Protein AF-A0A366XGC3-F1 (afdb_monomer)

Mean predicted aligned error: 24.09 Å

Foldseek 3Di:
DQDDVVLLVVLVVLLVQLVVLLVVLVPPPPPDDPLSVVLSVLSVVLSVLSVVDDSRDDLLSLLVSLVVSLVSLVVNLVSLVVPPDPSSVSNNVSSVVSNVSSVVSNVVSVCVNVVVVVVVVVVVCVVVVVVCVVVVVVVVVVVVVVVVVVVVVVVVVVVVVVVVVVVVVVVVVVVVVVVVVVVVVVVVVVVVVVVVVVVVVVVVVVVVVVVVVVVVVVVVVVVVVVVVVVVVVVVVVVVVVVVVVVVVVVVVVVVVVVVVVVVVVVVVVVVVVVVVVVVVVVCVVVVVVVVVVVVVVVVVVCVVVVVVVVVVVVVVVVVVVVVVVVVVVVVVVVVVVVCVVVVVVVVVVVVVVVVVVVVVVVVVVVPVLVPPLLVLLVVLLVLLVVLVVLLVVLLVVLVVLLVVLVVLVVLVVCLVVVPDDPPDPDPPPDPRVVVVVVVPDDPVVVVVVSVVVSVVSNVSSLVSNQVSLVSNQSSVVSNVVSVCSVPVSVVLVPDDPVVSVVVVVVVCVVVPPPPPPPRPCVPRDPCVVVVVVVVQVVVCVVPDVARPCNVVPDDDD

pLDDT: mean 72.8, std 12.36, range [44.09, 94.56]

Secondary structure (DSSP, 8-state):
-PPPHHHHHHHHHHHHHHHHHHHHHHHSS----GGGTHHHHHHHHHHHHHHT--TT--HHHHHHHHHHHHHHHHHHHHHHTT---HHHHHHHHHHHHHHHHHHHHHHHHHHHHHHHHHHHHHHSSHHHHTTHHHHHHHHHHHHHHHHHHHHHHHHHHHHHHHHHHHHHHHHHHHHHHHHHHHHHHHHHHHHHHHHHHHHHHHHHHHHHHHHHHHHHHHHHHHHHHHHHHHHHHHHHHHHHHHHHHHHHHHHHHHHHHHHHHHHHHHHHHHHHHHHHHHHHHHHHHHHHHHHHHHHHHHHHHHHHHHHHHHHHHHHHHHHHHHHHHHHHHHHHHHHHHHHHHHHHHHHHHHHHHHHHHHHHHHHHHHHHHHHHHHHHHHHHHHHHHHHHHHHHHHHHHHHHHHHHHHHHHHHHHHHHHT---TTS---TTS--HHHHHTTT--HHHHHHHHHHHHHHHHHHHHHHHHHHHHHHHHHHHHHHHHHHHHHHHHHHHTS-HHHHHHHHHHHHHHHHS--------TTS--HHHHHHHHHHHHHHHTT----HHHHTT----

Sequence (557 aa):
MEWNVNTYKQISQQVLKFEKCIDHLASLHEIDDLHRLTMPKKAENVYEAFKGIQAQSNIILVYCVAVSMLDLIQDLLTDCADGVFESHADIYNSATELTATLTSLIETLAPKVLAPAFSLHAKYIEEIDEKKSELHDAEHKLNEGIQRLQLVEDELKQTHKSTLLIEENINHAGNRLLSKNQQTLDSRISAAQDEIQSILRSAQDDFNVYTSRSERKIEELMAKAENQNQIHTSDINDLFNAHEKESTNRIEVRIQRAEGIAANLSKQASDAKELYDDIASEQKESFHAFIQDSQSSINDSIRKTSTEASQKVQKAQIDAQESFNTFLNENITSINERIEEKVSEYDDLKKTMESTFQEKIDSLEDQLSIVTSGVMADQHIKQANTERRAYWALQLTGFAFMLAAIYAGSLFFSELTNVHIPFLPKPDLVIHIDGALYSGLNLTTLLFMRLSMIILLTAPAIYLLKEAAGHRHKENLYRQRGIQLATISPYLEELEKEERAAIKKELVKSFFNFHDGKADTQNVPDFLRDMKEAVGIAKSLNGQTKTVSQRFGRKPK

Solvent-accessible surface area (backbone atoms only — not comparable to full-atom values): 30301 Å² total; per-residue (Å²): 117,82,55,59,62,68,57,50,52,52,50,51,50,42,52,52,54,39,48,52,46,47,54,52,57,73,67,50,92,78,85,85,55,81,80,65,64,53,54,60,52,53,52,47,50,45,49,56,55,50,68,74,58,52,81,82,42,53,49,58,58,50,43,54,45,43,53,55,39,46,55,53,46,52,57,49,45,59,70,37,64,74,68,86,49,78,75,35,52,59,44,40,52,38,47,50,54,42,43,55,54,41,52,55,46,43,66,67,40,46,67,67,45,50,52,56,56,56,49,58,58,51,59,66,45,54,77,48,50,71,60,39,63,67,44,52,66,50,45,56,57,46,53,58,49,48,59,52,46,53,58,49,49,57,50,44,56,58,44,53,64,52,46,59,67,47,50,64,59,45,57,70,56,48,64,68,55,51,63,66,55,51,68,62,50,55,68,55,50,56,63,55,50,56,56,53,52,53,53,53,50,52,56,50,52,52,48,51,52,52,50,55,54,48,49,52,51,48,52,51,49,49,53,49,51,50,51,50,49,52,49,52,51,48,52,51,50,53,51,47,52,50,49,49,53,50,49,51,49,55,48,49,53,48,48,54,48,50,50,51,48,49,52,49,50,51,47,52,51,48,54,49,47,51,52,48,52,49,51,50,48,53,51,50,50,53,48,51,50,49,50,51,50,48,50,49,52,49,50,51,48,50,52,50,51,50,49,53,48,50,49,50,50,50,47,50,48,48,53,49,48,51,51,47,51,50,52,46,51,54,46,50,51,54,44,49,57,48,42,60,56,42,52,65,51,41,66,62,43,52,72,56,47,66,68,56,54,66,66,51,58,72,58,52,69,69,58,58,66,62,55,60,43,52,54,53,15,50,50,28,40,51,49,15,53,51,28,46,50,52,17,50,53,29,38,54,51,15,50,52,29,43,51,50,26,51,49,54,50,49,54,53,47,28,66,75,69,69,50,85,56,94,88,56,79,81,70,90,83,58,86,53,67,75,63,40,70,74,67,74,63,57,69,67,58,56,52,48,56,54,52,49,49,38,50,61,35,39,54,58,15,47,50,29,39,47,52,15,47,42,26,48,44,50,16,53,50,28,39,50,49,14,50,49,45,59,52,44,58,67,62,44,69,80,45,57,76,68,61,37,52,54,51,50,55,50,47,51,55,59,73,70,48,84,75,80,69,77,57,85,53,85,89,45,84,48,63,71,58,53,47,52,50,51,51,47,50,54,47,42,70,73,72,43,92,63,57,73,63,70,76,66,73,61,75,88,129

Structure (mmCIF, N/CA/C/O backbone):
data_AF-A0A366XGC3-F1
#
_entry.id   AF-A0A366XGC3-F1
#
loop_
_atom_site.group_PDB
_atom_site.id
_atom_site.type_symbol
_atom_site.label_atom_id
_atom_site.label_alt_id
_atom_site.label_comp_id
_atom_site.label_asym_id
_atom_site.label_entity_id
_atom_site.label_seq_id
_atom_site.pdbx_PDB_ins_code
_atom_site.Cartn_x
_atom_site.Cartn_y
_atom_site.Cartn_z
_atom_site.occupancy
_atom_site.B_iso_or_equiv
_atom_site.auth_seq_id
_atom_site.auth_comp_id
_atom_site.auth_asym_id
_atom_site.auth_atom_id
_atom_site.pdbx_PDB_model_num
ATOM 1 N N . MET A 1 1 ? 10.045 25.340 -90.048 1.00 60.41 1 MET A N 1
ATOM 2 C CA . MET A 1 1 ? 9.245 24.316 -90.751 1.00 60.41 1 MET A CA 1
ATOM 3 C C . MET A 1 1 ? 8.527 23.536 -89.669 1.00 60.41 1 MET A C 1
ATOM 5 O O . MET A 1 1 ? 9.202 22.921 -88.854 1.00 60.41 1 MET A O 1
ATOM 9 N N . GLU A 1 2 ? 7.209 23.676 -89.571 1.00 57.19 2 GLU A N 1
ATOM 10 C CA . GLU A 1 2 ? 6.425 22.972 -88.551 1.00 57.19 2 GLU A CA 1
ATOM 11 C C . GLU A 1 2 ? 6.232 21.519 -88.994 1.00 57.19 2 GLU A C 1
ATOM 13 O O . GLU A 1 2 ? 5.943 21.244 -90.163 1.00 57.19 2 GLU A O 1
ATOM 18 N N . TRP A 1 3 ? 6.480 20.576 -88.090 1.00 74.06 3 TRP A N 1
ATOM 19 C CA . TRP A 1 3 ? 6.237 19.162 -88.352 1.00 74.06 3 TRP A CA 1
ATOM 20 C C . TRP A 1 3 ? 4.739 18.845 -88.236 1.00 74.06 3 TRP A C 1
ATOM 22 O O . TRP A 1 3 ? 3.983 19.548 -87.568 1.00 74.06 3 TRP A O 1
ATOM 32 N N . ASN A 1 4 ? 4.279 17.827 -88.963 1.00 78.31 4 ASN A N 1
ATOM 33 C CA . ASN A 1 4 ? 2.854 17.567 -89.155 1.00 78.31 4 ASN A CA 1
ATOM 34 C C . ASN A 1 4 ? 2.166 17.189 -87.827 1.00 78.31 4 ASN A C 1
ATOM 36 O O . ASN A 1 4 ? 2.495 16.171 -87.219 1.00 78.31 4 ASN A O 1
ATOM 40 N N . VAL A 1 5 ? 1.162 17.974 -87.419 1.00 79.12 5 VAL A N 1
ATOM 41 C CA . VAL A 1 5 ? 0.380 17.767 -86.184 1.00 79.12 5 VAL A CA 1
ATOM 42 C C . VAL A 1 5 ? -0.267 16.377 -86.134 1.00 79.12 5 VAL A C 1
ATOM 44 O O . VAL A 1 5 ? -0.378 15.791 -85.058 1.00 79.12 5 VAL A O 1
ATOM 47 N N . ASN A 1 6 ? -0.642 15.802 -87.281 1.00 81.19 6 ASN A N 1
ATOM 48 C CA . ASN A 1 6 ? -1.182 14.441 -87.332 1.00 81.19 6 ASN A CA 1
ATOM 49 C C . ASN A 1 6 ? -0.124 13.394 -86.968 1.00 81.19 6 ASN A C 1
ATOM 51 O O . ASN A 1 6 ? -0.439 12.426 -86.283 1.00 81.19 6 ASN A O 1
ATOM 55 N N . THR A 1 7 ? 1.131 13.613 -87.361 1.00 80.44 7 THR A N 1
ATOM 56 C CA . THR A 1 7 ? 2.250 12.739 -86.997 1.00 80.44 7 THR A CA 1
ATOM 57 C C . THR A 1 7 ? 2.575 12.861 -85.509 1.00 80.44 7 THR A C 1
ATOM 59 O O . THR A 1 7 ? 2.758 11.843 -84.849 1.00 80.44 7 THR A O 1
ATOM 62 N N . TYR A 1 8 ? 2.536 14.074 -84.943 1.00 83.75 8 TYR A N 1
ATOM 63 C CA . TYR A 1 8 ? 2.651 14.260 -83.491 1.00 83.75 8 TYR A CA 1
ATOM 64 C C . TYR A 1 8 ? 1.542 13.528 -82.735 1.00 83.75 8 TYR A C 1
ATOM 66 O O . TYR A 1 8 ? 1.810 12.820 -81.770 1.00 83.75 8 TYR A O 1
ATOM 74 N N . LYS A 1 9 ? 0.294 13.648 -83.201 1.00 85.19 9 LYS A N 1
ATOM 75 C CA . LYS A 1 9 ? -0.852 12.970 -82.591 1.00 85.19 9 LYS A CA 1
ATOM 76 C C . LYS A 1 9 ? -0.716 11.448 -82.663 1.00 85.19 9 LYS A C 1
ATOM 78 O O . LYS A 1 9 ? -1.008 10.779 -81.680 1.00 85.19 9 LYS A O 1
ATOM 83 N N . GLN A 1 10 ? -0.244 10.913 -83.789 1.00 85.38 10 GLN A N 1
ATOM 84 C CA . GLN A 1 10 ? -0.004 9.480 -83.959 1.00 85.38 10 GLN A CA 1
ATOM 85 C C . GLN A 1 10 ? 1.089 8.972 -83.010 1.00 85.38 10 GLN A C 1
ATOM 87 O O . GLN A 1 10 ? 0.891 7.961 -82.344 1.00 85.38 10 GLN A O 1
ATOM 92 N N . ILE A 1 11 ? 2.209 9.690 -82.888 1.00 84.31 11 ILE A N 1
ATOM 93 C CA . ILE A 1 11 ? 3.294 9.298 -81.978 1.00 84.31 11 ILE A CA 1
ATOM 94 C C . ILE A 1 11 ? 2.854 9.450 -80.525 1.00 84.31 11 ILE A C 1
ATOM 96 O O . ILE A 1 11 ? 3.066 8.541 -79.738 1.00 84.31 11 ILE A O 1
ATOM 100 N N . SER A 1 12 ? 2.160 10.533 -80.174 1.00 85.44 12 SER A N 1
ATOM 101 C CA . SER A 1 12 ? 1.606 10.723 -78.831 1.00 85.44 12 SER A CA 1
ATOM 102 C C . SER A 1 12 ? 0.630 9.608 -78.451 1.00 85.44 12 SER A C 1
ATOM 104 O O . SER A 1 12 ? 0.665 9.131 -77.322 1.00 85.44 12 SER A O 1
ATOM 106 N N . GLN A 1 13 ? -0.198 9.136 -79.389 1.00 87.94 13 GLN A N 1
ATOM 107 C CA . GLN A 1 13 ? -1.076 7.987 -79.161 1.00 87.94 13 GLN A CA 1
ATOM 108 C C . GLN A 1 13 ? -0.294 6.688 -78.946 1.00 87.94 13 GLN A C 1
ATOM 110 O O . GLN A 1 13 ? -0.673 5.906 -78.077 1.00 87.94 13 GLN A O 1
ATOM 115 N N . GLN A 1 14 ? 0.790 6.469 -79.695 1.00 86.31 14 GLN A N 1
ATOM 116 C CA . GLN A 1 14 ? 1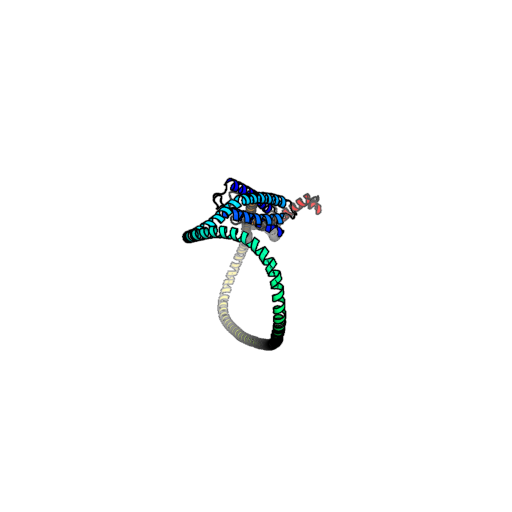.639 5.287 -79.529 1.00 86.31 14 GLN A CA 1
ATOM 117 C C . GLN A 1 14 ? 2.442 5.328 -78.226 1.00 86.31 14 GLN A C 1
ATOM 119 O O . GLN A 1 14 ? 2.505 4.329 -77.518 1.00 86.31 14 GLN A O 1
ATOM 124 N N . VAL A 1 15 ? 2.963 6.494 -77.845 1.00 85.75 15 VAL A N 1
ATOM 125 C CA . VAL A 1 15 ? 3.643 6.702 -76.560 1.00 85.75 15 VAL A CA 1
ATOM 126 C C . VAL A 1 15 ? 2.671 6.524 -75.394 1.00 85.75 15 VAL A C 1
ATOM 128 O O . VAL A 1 15 ? 3.022 5.870 -74.424 1.00 85.75 15 VAL A O 1
ATOM 131 N N . LEU A 1 16 ? 1.427 7.003 -75.502 1.00 85.19 16 LEU A N 1
ATOM 132 C CA . LEU A 1 16 ? 0.400 6.795 -74.473 1.00 85.19 16 LEU A CA 1
ATOM 133 C C . LEU A 1 16 ? -0.045 5.325 -74.380 1.00 85.19 16 LEU A C 1
ATOM 135 O O . LEU A 1 16 ? -0.358 4.830 -73.299 1.00 85.19 16 LEU A O 1
ATOM 139 N N . LYS A 1 17 ? -0.111 4.612 -75.513 1.00 86.50 17 LYS A N 1
ATOM 140 C CA . LYS A 1 17 ? -0.375 3.164 -75.532 1.00 86.50 17 LYS A CA 1
ATOM 141 C C . LYS A 1 17 ? 0.758 2.416 -74.827 1.00 86.50 17 LYS A C 1
ATOM 143 O O . LYS A 1 17 ? 0.488 1.567 -73.986 1.00 86.50 17 LYS A O 1
ATOM 148 N N . PHE A 1 18 ? 1.996 2.792 -75.123 1.00 85.12 18 PHE A N 1
ATOM 149 C CA . PHE A 1 18 ? 3.196 2.252 -74.502 1.00 85.12 18 PHE A CA 1
ATOM 150 C C . PHE A 1 18 ? 3.267 2.555 -72.990 1.00 85.12 18 PHE A C 1
ATOM 152 O O . PHE A 1 18 ? 3.497 1.639 -72.207 1.00 85.12 18 PHE A O 1
ATOM 159 N N . GLU A 1 19 ? 2.947 3.783 -72.565 1.00 84.06 19 GLU A N 1
ATOM 160 C CA . GLU A 1 19 ? 2.815 4.201 -71.155 1.00 84.06 19 GLU A CA 1
ATOM 161 C C . GLU A 1 19 ? 1.827 3.313 -70.391 1.00 84.06 19 GLU A C 1
ATOM 163 O O . GLU A 1 19 ? 2.162 2.750 -69.354 1.00 84.06 19 GLU A O 1
ATOM 168 N N . LYS A 1 20 ? 0.640 3.068 -70.957 1.00 85.19 20 LYS A N 1
ATOM 169 C CA . LYS A 1 20 ? -0.363 2.193 -70.329 1.00 85.19 20 LYS A CA 1
ATOM 170 C C . LYS A 1 20 ? 0.106 0.747 -70.170 1.00 85.19 20 LYS A C 1
ATOM 172 O O . LYS A 1 20 ? -0.282 0.097 -69.201 1.00 85.19 20 LYS A O 1
ATOM 177 N N . CYS A 1 21 ? 0.917 0.233 -71.096 1.00 82.44 21 CYS A N 1
ATOM 178 C CA . CYS A 1 21 ? 1.518 -1.095 -70.957 1.00 82.44 21 CYS A CA 1
ATOM 179 C C . CYS A 1 21 ? 2.524 -1.139 -69.795 1.00 82.44 21 CYS A C 1
ATOM 181 O O . CYS A 1 21 ? 2.585 -2.138 -69.080 1.00 82.44 21 CYS A O 1
ATOM 183 N N . ILE A 1 22 ? 3.262 -0.051 -69.563 1.00 78.81 22 ILE A N 1
ATOM 184 C CA . ILE A 1 22 ? 4.212 0.074 -68.448 1.00 78.81 22 ILE A CA 1
ATOM 185 C C . ILE A 1 22 ? 3.474 0.221 -67.116 1.00 78.81 22 ILE A C 1
ATOM 187 O O . ILE A 1 22 ? 3.818 -0.465 -66.157 1.00 78.81 22 ILE A O 1
ATOM 191 N N . ASP A 1 23 ? 2.428 1.046 -67.057 1.00 80.19 23 ASP A N 1
ATOM 192 C CA . ASP A 1 23 ? 1.597 1.199 -65.857 1.00 80.19 23 ASP A CA 1
ATOM 193 C C . ASP A 1 23 ? 0.925 -0.123 -65.474 1.00 80.19 23 ASP A C 1
ATOM 195 O O . ASP A 1 23 ? 0.841 -0.476 -64.295 1.00 80.19 23 ASP A O 1
ATOM 199 N N . HIS A 1 24 ? 0.490 -0.899 -66.473 1.00 79.88 24 HIS A N 1
ATOM 200 C CA . HIS A 1 24 ? -0.026 -2.240 -66.240 1.00 79.88 24 HIS A CA 1
ATOM 201 C C . HIS A 1 24 ? 1.049 -3.156 -65.638 1.00 79.88 24 HIS A C 1
ATOM 203 O O . HIS A 1 24 ? 0.776 -3.819 -64.635 1.00 79.88 24 HIS A O 1
ATOM 209 N N . LEU A 1 25 ? 2.279 -3.126 -66.166 1.00 72.06 25 LEU A N 1
ATOM 210 C CA . LEU A 1 25 ? 3.418 -3.870 -65.617 1.00 72.06 25 LEU A CA 1
ATOM 211 C C . LEU A 1 25 ? 3.721 -3.470 -64.162 1.00 72.06 25 LEU A C 1
ATOM 213 O O . LEU A 1 25 ? 3.932 -4.339 -63.322 1.00 72.06 25 LEU A O 1
ATOM 217 N N . ALA A 1 26 ? 3.697 -2.172 -63.852 1.00 69.44 26 ALA A N 1
ATOM 218 C CA . ALA A 1 26 ? 3.944 -1.649 -62.508 1.00 69.44 26 ALA A CA 1
ATOM 219 C C . ALA A 1 26 ? 2.824 -2.000 -61.506 1.00 69.44 26 ALA A C 1
ATOM 221 O O . ALA A 1 26 ? 3.069 -2.068 -60.302 1.00 69.44 26 ALA A O 1
ATOM 222 N N . SER A 1 27 ? 1.598 -2.234 -61.992 1.00 70.12 27 SER A N 1
ATOM 223 C CA . SER A 1 27 ? 0.437 -2.603 -61.167 1.00 70.12 27 SER A CA 1
ATOM 224 C C . SER A 1 27 ? 0.369 -4.088 -60.787 1.00 70.12 27 SER A C 1
ATOM 226 O O . SER A 1 27 ? -0.360 -4.452 -59.860 1.00 70.12 27 SER A O 1
ATOM 228 N N . LEU A 1 28 ? 1.119 -4.956 -61.475 1.00 71.00 28 LEU A N 1
ATOM 229 C CA . LEU A 1 28 ? 1.202 -6.377 -61.145 1.00 71.00 28 LEU A CA 1
ATOM 230 C C . LEU A 1 28 ? 2.057 -6.537 -59.877 1.00 71.00 28 LEU A C 1
ATOM 232 O O . LEU A 1 28 ? 3.250 -6.248 -59.875 1.00 71.00 28 LEU A O 1
ATOM 236 N N . HIS A 1 29 ? 1.431 -6.967 -58.777 1.00 55.47 29 HIS A N 1
ATOM 237 C CA . HIS A 1 29 ? 1.990 -7.013 -57.415 1.00 55.47 29 HIS A CA 1
ATOM 238 C C . HIS A 1 29 ? 3.041 -8.129 -57.194 1.00 55.47 29 HIS A C 1
ATOM 240 O O . HIS A 1 29 ? 3.061 -8.780 -56.154 1.00 55.47 29 HIS A O 1
ATOM 246 N N . GLU A 1 30 ? 3.916 -8.354 -58.173 1.00 55.38 30 GLU A N 1
ATOM 247 C CA . GLU A 1 30 ? 5.011 -9.330 -58.142 1.00 55.38 30 GLU A CA 1
ATOM 248 C C . GLU A 1 30 ? 6.357 -8.627 -58.383 1.00 55.38 30 GLU A C 1
ATOM 250 O O . GLU A 1 30 ? 7.037 -8.828 -59.397 1.00 55.38 30 GLU A O 1
ATOM 255 N N . ILE A 1 31 ? 6.724 -7.756 -57.441 1.00 55.50 31 ILE A N 1
ATOM 256 C CA . ILE A 1 31 ? 7.986 -7.010 -57.432 1.00 55.50 31 ILE A CA 1
ATOM 257 C C . ILE A 1 31 ? 8.883 -7.612 -56.351 1.00 55.50 31 ILE A C 1
ATOM 259 O O . ILE A 1 31 ? 8.828 -7.176 -55.208 1.00 55.50 31 ILE A O 1
ATOM 263 N N . ASP A 1 32 ? 9.701 -8.602 -56.705 1.00 55.69 32 ASP A N 1
ATOM 264 C CA . ASP A 1 32 ? 10.798 -9.047 -55.826 1.00 55.69 32 ASP A CA 1
ATOM 265 C C . ASP A 1 32 ? 12.087 -9.418 -56.582 1.00 55.69 32 ASP A C 1
ATOM 267 O O . ASP A 1 32 ? 13.051 -9.882 -55.978 1.00 55.69 32 ASP A O 1
ATOM 271 N N . ASP A 1 33 ? 12.151 -9.167 -57.898 1.00 61.16 33 ASP A N 1
ATOM 272 C CA . ASP A 1 33 ? 13.331 -9.485 -58.705 1.00 61.16 33 ASP A CA 1
ATOM 273 C C . ASP A 1 33 ? 14.014 -8.214 -59.233 1.00 61.16 33 ASP A C 1
ATOM 275 O O . ASP A 1 33 ? 13.393 -7.378 -59.897 1.00 61.16 33 ASP A O 1
ATOM 279 N N . LEU A 1 34 ? 15.311 -8.057 -58.942 1.00 56.75 34 LEU A N 1
ATOM 280 C CA . LEU A 1 34 ? 16.113 -6.852 -59.220 1.00 56.75 34 LEU A CA 1
ATOM 281 C C . LEU A 1 34 ? 16.145 -6.499 -60.720 1.00 56.75 34 LEU A C 1
ATOM 283 O O . LEU A 1 34 ? 16.277 -5.331 -61.088 1.00 56.75 34 LEU A O 1
ATOM 287 N N . HIS A 1 35 ? 15.953 -7.497 -61.587 1.00 58.78 35 HIS A N 1
ATOM 288 C CA . HIS A 1 35 ? 15.872 -7.323 -63.037 1.00 58.78 35 HIS A CA 1
ATOM 289 C C . HIS A 1 35 ? 14.589 -6.600 -63.497 1.00 58.78 35 HIS A C 1
ATOM 291 O O . HIS A 1 35 ? 14.574 -6.022 -64.582 1.00 58.78 35 HIS A O 1
ATOM 297 N N . ARG A 1 36 ? 13.530 -6.577 -62.669 1.00 61.56 36 ARG A N 1
ATOM 298 C CA . ARG A 1 36 ? 12.230 -5.944 -62.971 1.00 61.56 36 ARG A CA 1
ATOM 299 C C . ARG A 1 36 ? 12.167 -4.450 -62.617 1.00 61.56 36 ARG A C 1
ATOM 301 O O . ARG A 1 36 ? 11.248 -3.768 -63.055 1.00 61.56 36 ARG A O 1
ATOM 308 N N . LEU A 1 37 ? 13.151 -3.911 -61.886 1.00 63.28 37 LEU A N 1
ATOM 309 C CA . LEU A 1 37 ? 13.240 -2.478 -61.541 1.00 63.28 37 LEU A CA 1
ATOM 310 C C . LEU A 1 37 ? 13.803 -1.606 -62.677 1.00 63.28 37 LEU A C 1
ATOM 312 O O . LEU A 1 37 ? 13.588 -0.393 -62.693 1.00 63.28 37 LEU A O 1
ATOM 316 N N . THR A 1 38 ? 14.535 -2.192 -63.628 1.00 73.44 38 THR A N 1
ATOM 317 C CA . THR A 1 38 ? 15.211 -1.438 -64.697 1.00 73.44 38 THR A CA 1
ATOM 318 C C . THR A 1 38 ? 14.293 -1.134 -65.878 1.00 73.44 38 THR A C 1
ATOM 320 O O . THR A 1 38 ? 14.419 -0.063 -66.473 1.00 73.44 38 THR A O 1
ATOM 323 N N . MET A 1 39 ? 13.342 -2.019 -66.191 1.00 73.81 39 MET A N 1
ATOM 324 C CA . MET A 1 39 ? 12.421 -1.846 -67.320 1.00 73.81 39 MET A CA 1
ATOM 325 C C . MET A 1 39 ? 11.469 -0.652 -67.165 1.00 73.81 39 MET A C 1
ATOM 327 O O . MET A 1 39 ? 11.458 0.179 -68.074 1.00 73.81 39 MET A O 1
ATOM 331 N N . PRO A 1 40 ? 10.738 -0.480 -66.041 1.00 79.00 40 PRO A N 1
ATOM 332 C CA . PRO A 1 40 ? 9.886 0.694 -65.846 1.00 79.00 40 PRO A CA 1
ATOM 333 C C . PRO A 1 40 ? 10.673 1.996 -65.980 1.00 79.00 40 PRO A C 1
ATOM 335 O O . PRO A 1 40 ? 10.206 2.933 -66.611 1.00 79.00 40 PRO A O 1
ATOM 338 N N . LYS A 1 41 ? 11.917 2.020 -65.484 1.00 81.12 41 LYS A N 1
ATOM 339 C CA . LYS A 1 41 ? 12.800 3.188 -65.560 1.00 81.12 41 LYS A CA 1
ATOM 340 C C . LYS A 1 41 ? 13.282 3.489 -66.984 1.00 81.12 41 LYS A C 1
ATOM 342 O O . LYS A 1 41 ? 13.314 4.646 -67.391 1.00 81.12 41 LYS A O 1
ATOM 347 N N . LYS A 1 42 ? 13.662 2.471 -67.765 1.00 82.06 42 LYS A N 1
ATOM 348 C CA . LYS A 1 42 ? 14.011 2.651 -69.189 1.00 82.06 42 LYS A CA 1
ATOM 349 C C . LYS A 1 42 ? 12.808 3.157 -69.984 1.00 82.06 42 LYS A C 1
ATOM 351 O O . LYS A 1 42 ? 12.951 4.032 -70.832 1.00 82.06 42 LYS A O 1
ATOM 356 N N . ALA A 1 43 ? 11.629 2.641 -69.674 1.00 78.88 43 ALA A N 1
ATOM 357 C CA . ALA A 1 43 ? 10.401 3.003 -70.351 1.00 78.88 43 ALA A CA 1
ATOM 358 C C . ALA A 1 43 ? 9.902 4.413 -69.950 1.00 78.88 43 ALA A C 1
ATOM 360 O O . ALA A 1 43 ? 9.475 5.183 -70.810 1.00 78.88 43 ALA A O 1
ATOM 361 N N . GLU A 1 44 ? 10.088 4.811 -68.687 1.00 82.00 44 GLU A N 1
ATOM 362 C CA . GLU A 1 44 ? 9.917 6.187 -68.198 1.00 82.00 44 GLU A CA 1
ATOM 363 C C . GLU A 1 44 ? 10.863 7.162 -68.917 1.00 82.00 44 GLU A C 1
ATOM 365 O O . GLU A 1 44 ? 10.436 8.233 -69.340 1.00 82.00 44 GLU A O 1
ATOM 370 N N . ASN A 1 45 ? 12.123 6.777 -69.162 1.00 85.19 45 ASN A N 1
ATOM 371 C CA . ASN A 1 45 ? 13.061 7.613 -69.922 1.00 85.19 45 ASN A CA 1
ATOM 372 C C . ASN A 1 45 ? 12.601 7.849 -71.372 1.00 85.19 45 ASN A C 1
ATOM 374 O O . ASN A 1 45 ? 12.769 8.952 -71.892 1.00 85.19 45 ASN A O 1
ATOM 378 N N . VAL A 1 46 ? 12.006 6.842 -72.028 1.00 84.00 46 VAL A N 1
ATOM 379 C CA . VAL A 1 46 ? 11.414 6.993 -73.373 1.00 84.00 46 VAL A CA 1
ATOM 380 C C . VAL A 1 46 ? 10.247 7.982 -73.337 1.00 84.00 46 VAL A C 1
ATOM 382 O O . VAL A 1 46 ? 10.122 8.832 -74.222 1.00 84.00 46 VAL A O 1
ATOM 385 N N . TYR A 1 47 ? 9.411 7.905 -72.301 1.00 83.75 47 TYR A N 1
ATOM 386 C CA . TYR A 1 47 ? 8.288 8.816 -72.114 1.00 83.75 47 TYR A CA 1
ATOM 387 C C . TYR A 1 47 ? 8.735 10.259 -71.843 1.00 83.75 47 TYR A C 1
ATOM 389 O O . TYR A 1 47 ? 8.265 11.189 -72.500 1.00 83.75 47 TYR A O 1
ATOM 397 N N . GLU A 1 48 ? 9.675 10.460 -70.921 1.00 83.69 48 GLU A N 1
ATOM 398 C CA . GLU A 1 48 ? 10.198 11.787 -70.584 1.00 83.69 48 GLU A CA 1
ATOM 399 C C . GLU A 1 48 ? 10.935 12.423 -71.773 1.00 83.69 48 GLU A C 1
ATOM 401 O O . GLU A 1 48 ? 10.767 13.618 -72.034 1.00 83.69 48 GLU A O 1
ATOM 406 N N . ALA A 1 49 ? 11.654 11.627 -72.576 1.00 83.94 49 ALA A N 1
ATOM 407 C CA . ALA A 1 49 ? 12.220 12.097 -73.839 1.00 83.94 49 ALA A CA 1
ATOM 408 C C . ALA A 1 49 ? 11.125 12.611 -74.793 1.00 83.94 49 ALA A C 1
ATOM 410 O O . ALA A 1 49 ? 11.259 13.700 -75.355 1.00 83.94 49 ALA A O 1
ATOM 411 N N . PHE A 1 50 ? 10.003 11.892 -74.924 1.00 86.31 50 PHE A N 1
ATOM 412 C CA . PHE A 1 50 ? 8.881 12.327 -75.760 1.00 86.31 50 PHE A CA 1
ATOM 413 C C . PHE A 1 50 ? 8.173 13.576 -75.227 1.00 86.31 50 PHE A C 1
ATOM 415 O O . PHE A 1 50 ? 7.798 14.453 -76.003 1.00 86.31 50 PHE A O 1
ATOM 422 N N . LYS A 1 51 ? 7.994 13.683 -73.910 1.00 82.19 51 LYS A N 1
ATOM 423 C CA . LYS A 1 51 ? 7.305 14.801 -73.246 1.00 82.19 51 LYS A CA 1
ATOM 424 C C . LYS A 1 51 ? 7.985 16.149 -73.501 1.00 82.19 51 LYS A C 1
ATOM 426 O O . LYS A 1 51 ? 7.316 17.183 -73.533 1.00 82.19 51 LYS A O 1
ATOM 431 N N . GLY A 1 52 ? 9.296 16.134 -73.751 1.00 77.50 52 GLY A N 1
ATOM 432 C CA . GLY A 1 52 ? 10.058 17.299 -74.208 1.00 77.50 52 GLY A CA 1
ATOM 433 C C . GLY A 1 52 ? 9.677 17.796 -75.612 1.00 77.50 52 GLY A C 1
ATOM 434 O O . GLY A 1 52 ? 10.008 18.926 -75.978 1.00 77.50 52 GLY A O 1
ATOM 435 N N . ILE A 1 53 ? 8.957 16.995 -76.403 1.00 82.38 53 ILE A N 1
ATOM 436 C CA . ILE A 1 53 ? 8.454 17.373 -77.722 1.00 82.38 53 ILE A CA 1
ATOM 437 C C . ILE A 1 53 ? 7.043 17.964 -77.599 1.00 82.38 53 ILE A C 1
ATOM 439 O O . ILE A 1 53 ? 6.059 17.283 -77.306 1.00 82.38 53 ILE A O 1
ATOM 443 N N . GLN A 1 54 ? 6.921 19.244 -77.937 1.00 80.50 54 GLN A N 1
ATOM 444 C CA . GLN A 1 54 ? 5.644 19.920 -78.125 1.00 80.50 54 GLN A CA 1
ATOM 445 C C . GLN A 1 54 ? 5.281 19.947 -79.617 1.00 80.50 54 GLN A C 1
ATOM 447 O O . GLN A 1 54 ? 6.147 19.874 -80.491 1.00 80.50 54 GLN A O 1
ATOM 452 N N . ALA A 1 55 ? 3.995 20.112 -79.943 1.00 75.12 55 ALA A N 1
ATOM 453 C CA . ALA A 1 55 ? 3.543 20.211 -81.337 1.00 75.12 55 ALA A CA 1
ATOM 454 C C . ALA A 1 55 ? 4.255 21.334 -82.127 1.00 75.12 55 ALA A C 1
ATOM 456 O O . ALA A 1 55 ? 4.415 21.230 -83.338 1.00 75.12 55 ALA A O 1
ATOM 457 N N . GLN A 1 56 ? 4.733 22.373 -81.436 1.00 76.94 56 GLN A N 1
ATOM 458 C CA . GLN A 1 56 ? 5.461 23.508 -82.015 1.00 76.94 56 GLN A CA 1
ATOM 459 C C . GLN A 1 56 ? 6.995 23.353 -81.974 1.00 76.94 56 GLN A C 1
ATOM 461 O O . GLN A 1 56 ? 7.712 24.275 -82.362 1.00 76.94 56 GLN A O 1
ATOM 466 N N . SER A 1 57 ? 7.523 22.215 -81.506 1.00 82.31 57 SER A N 1
ATOM 467 C CA . SER A 1 57 ? 8.969 21.994 -81.411 1.00 82.31 57 SER A CA 1
ATOM 468 C C . SER A 1 57 ? 9.657 22.080 -82.778 1.00 82.31 57 SER A C 1
ATOM 470 O O . SER A 1 57 ? 9.122 21.666 -83.808 1.00 82.31 57 SER A O 1
ATOM 472 N N . ASN A 1 58 ? 10.883 22.614 -82.780 1.00 83.56 58 ASN A N 1
ATOM 473 C CA . ASN A 1 58 ? 11.708 22.729 -83.981 1.00 83.56 58 ASN A CA 1
ATOM 474 C C . ASN A 1 58 ? 11.980 21.337 -84.577 1.00 83.56 58 ASN A C 1
ATOM 476 O O . ASN A 1 58 ? 12.379 20.428 -83.856 1.00 83.56 58 ASN A O 1
ATOM 480 N N . ILE A 1 59 ? 11.824 21.195 -85.896 1.00 82.88 59 ILE A N 1
ATOM 481 C CA . ILE A 1 59 ? 12.038 19.948 -86.645 1.00 82.88 59 ILE A CA 1
ATOM 482 C C . ILE A 1 59 ? 13.398 19.280 -86.369 1.00 82.88 59 ILE A C 1
ATOM 484 O O . ILE A 1 59 ? 13.475 18.057 -86.359 1.00 82.88 59 ILE A O 1
ATOM 488 N N . ILE A 1 60 ? 14.447 20.064 -86.084 1.00 83.44 60 ILE A N 1
ATOM 489 C CA . ILE A 1 60 ? 15.775 19.557 -85.702 1.00 83.44 60 ILE A CA 1
ATOM 490 C C . ILE A 1 60 ? 15.721 18.903 -84.319 1.00 83.44 60 ILE A C 1
ATOM 492 O O . ILE A 1 60 ? 16.214 17.796 -84.141 1.00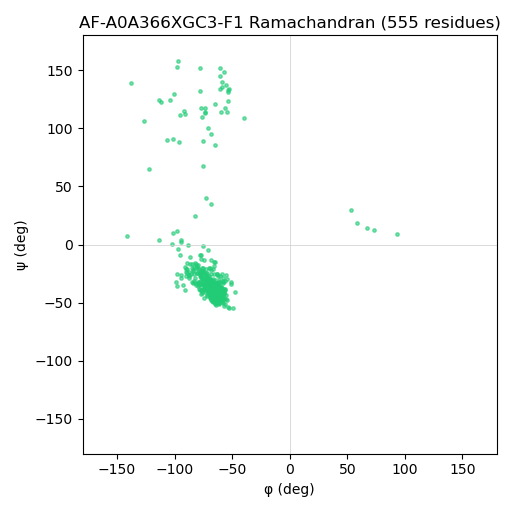 83.44 60 ILE A O 1
ATOM 496 N N . LEU A 1 61 ? 15.083 19.564 -83.349 1.00 82.44 61 LEU A N 1
ATOM 497 C CA . LEU A 1 61 ? 14.909 19.022 -82.002 1.00 82.44 61 LEU A CA 1
ATOM 498 C C . LEU A 1 61 ? 14.048 17.756 -82.036 1.00 82.44 61 LEU A C 1
ATOM 500 O O . LEU A 1 61 ? 14.409 16.762 -81.420 1.00 82.44 61 LEU A O 1
ATOM 504 N N . VAL A 1 62 ? 12.953 17.778 -82.801 1.00 85.00 62 VAL A N 1
ATOM 505 C CA . VAL A 1 62 ? 12.087 16.608 -82.998 1.00 85.00 62 VAL A CA 1
ATOM 506 C C . VAL A 1 62 ? 12.878 15.445 -83.594 1.00 85.00 62 VAL A C 1
ATOM 508 O O . VAL A 1 62 ? 12.744 14.322 -83.124 1.00 85.00 62 VAL A O 1
ATOM 511 N N . TYR A 1 63 ? 13.725 15.706 -84.592 1.00 86.81 63 TYR A N 1
ATOM 512 C CA . TYR A 1 63 ? 14.577 14.685 -85.196 1.00 86.81 63 TYR A CA 1
ATOM 513 C C . TYR A 1 63 ? 15.589 14.110 -84.203 1.00 86.81 63 TYR A C 1
ATOM 515 O O . TYR A 1 63 ? 15.668 12.894 -84.065 1.00 86.81 63 TYR A O 1
ATOM 523 N N . CYS A 1 64 ? 16.316 14.957 -83.469 1.00 85.44 64 CYS A N 1
ATOM 524 C CA . CYS A 1 64 ? 17.294 14.496 -82.482 1.00 85.44 64 CYS A CA 1
ATOM 525 C C . CYS A 1 64 ? 16.639 13.660 -81.378 1.00 85.44 64 CYS A C 1
ATOM 527 O O . CYS A 1 64 ? 17.133 12.586 -81.053 1.00 85.44 64 CYS A O 1
ATOM 529 N N . VAL A 1 65 ? 15.506 14.119 -80.839 1.00 86.81 65 VAL A N 1
ATOM 530 C CA . VAL A 1 65 ? 14.784 13.377 -79.801 1.00 86.81 65 VAL A CA 1
ATOM 531 C C . VAL A 1 65 ? 14.213 12.073 -80.357 1.00 86.81 65 VAL A C 1
ATOM 533 O O . VAL A 1 65 ? 14.309 11.054 -79.686 1.00 86.81 65 VAL A O 1
ATOM 536 N N . ALA A 1 66 ? 13.685 12.060 -81.587 1.00 86.94 66 ALA A N 1
ATOM 537 C CA . ALA A 1 66 ? 13.203 10.830 -82.217 1.00 86.94 66 ALA A CA 1
ATOM 538 C C . ALA A 1 66 ? 14.322 9.790 -82.388 1.00 86.94 66 ALA A C 1
ATOM 540 O O . ALA A 1 66 ? 14.087 8.614 -82.123 1.00 86.94 66 ALA A O 1
ATOM 541 N N . VAL A 1 67 ? 15.532 10.215 -82.775 1.00 88.50 67 VAL A N 1
ATOM 542 C CA . VAL A 1 67 ? 16.712 9.336 -82.856 1.00 88.50 67 VAL A CA 1
ATOM 543 C C . VAL A 1 67 ? 17.090 8.805 -81.470 1.00 88.50 67 VAL A C 1
ATOM 545 O O . VAL A 1 67 ? 17.236 7.601 -81.307 1.00 88.50 67 VAL A O 1
ATOM 548 N N . SER A 1 68 ? 17.159 9.658 -80.443 1.00 87.56 68 SER A N 1
ATOM 549 C CA . SER A 1 68 ? 17.477 9.209 -79.078 1.00 87.56 68 SER A CA 1
ATOM 550 C C . SER A 1 68 ? 16.414 8.280 -78.480 1.00 87.56 68 SER A C 1
ATOM 552 O O . SER A 1 68 ? 16.747 7.336 -77.768 1.00 87.56 68 SER A O 1
ATOM 554 N N . MET A 1 69 ? 15.131 8.518 -78.767 1.00 88.25 69 MET A N 1
ATOM 555 C CA . MET A 1 69 ? 14.052 7.611 -78.373 1.00 88.25 69 MET A CA 1
ATOM 556 C C . MET A 1 69 ? 14.181 6.255 -79.069 1.00 88.25 69 MET A C 1
ATOM 558 O O . MET A 1 69 ? 13.930 5.234 -78.436 1.00 88.25 69 MET A O 1
ATOM 562 N N . LEU A 1 70 ? 14.569 6.237 -80.349 1.00 90.62 70 LEU A N 1
ATOM 563 C CA . LEU A 1 70 ? 14.759 5.002 -81.105 1.00 90.62 70 LEU A CA 1
ATOM 564 C C . LEU A 1 70 ? 15.828 4.110 -80.455 1.00 90.62 70 LEU A C 1
ATOM 566 O O . LEU A 1 70 ? 15.570 2.922 -80.275 1.00 90.62 70 LEU A O 1
ATOM 570 N N . ASP A 1 71 ? 16.957 4.688 -80.037 1.00 87.75 71 ASP A N 1
ATOM 571 C CA . ASP A 1 71 ? 18.031 3.962 -79.342 1.00 87.75 71 ASP A CA 1
ATOM 572 C C . ASP A 1 71 ? 17.545 3.383 -77.998 1.00 87.75 71 ASP A C 1
ATOM 574 O O . ASP A 1 71 ? 17.716 2.195 -77.725 1.00 87.75 71 ASP A O 1
ATOM 578 N N . LEU A 1 72 ? 16.849 4.186 -77.182 1.00 87.31 72 LEU A N 1
ATOM 579 C CA . LEU A 1 72 ? 16.311 3.734 -75.888 1.00 87.31 72 LEU A CA 1
ATOM 580 C C . LEU A 1 72 ? 15.275 2.607 -76.031 1.00 87.31 72 LEU A C 1
ATOM 582 O O . LEU A 1 72 ? 15.200 1.715 -75.183 1.00 87.31 72 LEU A O 1
ATOM 586 N N . ILE A 1 73 ? 14.464 2.639 -77.092 1.00 87.62 73 ILE A N 1
ATOM 587 C CA . ILE A 1 73 ? 13.471 1.593 -77.363 1.00 87.62 73 ILE A CA 1
ATOM 588 C C . ILE A 1 73 ? 14.149 0.323 -77.886 1.00 87.62 73 ILE A C 1
ATOM 590 O O . ILE A 1 73 ? 13.717 -0.769 -77.528 1.00 87.62 73 ILE A O 1
ATOM 594 N N . GLN A 1 74 ? 15.216 0.425 -78.684 1.00 89.25 74 GLN A N 1
ATOM 595 C CA . GLN A 1 74 ? 15.989 -0.746 -79.121 1.00 89.25 74 GLN A CA 1
ATOM 596 C C . GLN A 1 74 ? 16.640 -1.478 -77.941 1.00 89.25 74 GLN A C 1
ATOM 598 O O . GLN A 1 74 ? 16.581 -2.710 -77.874 1.00 89.25 74 GLN A O 1
ATOM 603 N N . ASP A 1 75 ? 17.170 -0.734 -76.970 1.00 85.75 75 ASP A N 1
ATOM 604 C CA . ASP A 1 75 ? 17.675 -1.307 -75.721 1.00 85.75 75 ASP A CA 1
ATOM 605 C C . ASP A 1 75 ? 16.566 -2.034 -74.944 1.00 85.75 75 ASP A C 1
ATOM 607 O O . ASP A 1 75 ? 16.779 -3.132 -74.431 1.00 85.75 75 ASP A O 1
ATOM 611 N N . LEU A 1 76 ? 15.362 -1.455 -74.878 1.00 84.56 76 LEU A N 1
ATOM 612 C CA . LEU A 1 76 ? 14.225 -2.090 -74.208 1.00 84.56 76 LEU A CA 1
ATOM 613 C C . LEU A 1 76 ? 13.733 -3.344 -74.946 1.00 84.56 76 LEU A C 1
ATOM 615 O O . LEU A 1 76 ? 13.414 -4.346 -74.312 1.00 84.56 76 LEU A O 1
ATOM 619 N N . LEU A 1 77 ? 13.687 -3.310 -76.279 1.00 86.94 77 LEU A N 1
ATOM 620 C CA . LEU A 1 77 ? 13.303 -4.457 -77.105 1.00 86.94 77 LEU A CA 1
ATOM 621 C C . LEU A 1 77 ? 14.265 -5.632 -76.923 1.00 86.94 77 LEU A C 1
ATOM 623 O O . LEU A 1 77 ? 13.818 -6.777 -76.921 1.00 86.94 77 LEU A O 1
ATOM 627 N N . THR A 1 78 ? 15.555 -5.348 -76.738 1.00 85.38 78 THR A N 1
ATOM 628 C CA . THR A 1 78 ? 16.573 -6.368 -76.457 1.00 85.38 78 THR A CA 1
ATOM 629 C C . THR A 1 78 ? 16.308 -7.040 -75.110 1.00 85.38 78 THR A C 1
ATOM 631 O O . THR A 1 78 ? 16.274 -8.264 -75.043 1.00 85.38 78 THR A O 1
ATOM 634 N N . ASP A 1 79 ? 16.001 -6.263 -74.067 1.00 80.06 79 ASP A N 1
ATOM 635 C CA . ASP A 1 79 ? 15.672 -6.805 -72.741 1.00 80.06 79 ASP A CA 1
ATOM 636 C C . ASP A 1 79 ? 14.338 -7.586 -72.731 1.00 80.06 79 ASP A C 1
ATOM 638 O O . ASP A 1 79 ? 14.148 -8.516 -71.946 1.00 80.06 79 ASP A O 1
ATOM 642 N N . CYS A 1 80 ? 13.380 -7.216 -73.587 1.00 79.31 80 CYS A N 1
ATOM 643 C CA . CYS A 1 80 ? 12.103 -7.924 -73.712 1.00 79.31 80 CYS A CA 1
ATOM 644 C C . CYS A 1 80 ? 12.191 -9.200 -74.573 1.00 79.31 80 CYS A C 1
ATOM 646 O O . CYS A 1 80 ? 11.302 -10.049 -74.473 1.00 79.31 80 CYS A O 1
ATOM 648 N N . ALA A 1 81 ? 13.233 -9.358 -75.398 1.00 77.31 81 ALA A N 1
ATOM 649 C CA . ALA A 1 81 ? 13.379 -10.483 -76.326 1.00 77.31 81 ALA A CA 1
ATOM 650 C C . ALA A 1 81 ? 13.633 -11.834 -75.628 1.00 77.31 81 ALA A C 1
ATOM 652 O O . ALA A 1 81 ? 13.328 -12.878 -76.205 1.00 77.31 81 ALA A O 1
ATOM 653 N N . ASP A 1 82 ? 14.104 -11.826 -74.376 1.00 67.75 82 ASP A N 1
ATOM 654 C CA . ASP A 1 82 ? 14.407 -13.042 -73.607 1.00 67.75 82 ASP A CA 1
ATOM 655 C C . ASP A 1 82 ? 13.152 -13.834 -73.166 1.00 67.75 82 ASP A C 1
ATOM 657 O O . ASP A 1 82 ? 13.265 -14.937 -72.635 1.00 67.75 82 ASP A O 1
ATOM 661 N N . GLY A 1 83 ? 11.939 -13.322 -73.428 1.00 60.19 83 GLY A N 1
ATOM 662 C CA . GLY A 1 83 ? 10.706 -14.126 -73.518 1.00 60.19 83 GLY A CA 1
ATOM 663 C C . GLY A 1 83 ? 10.202 -14.793 -72.229 1.00 60.19 83 GLY A C 1
ATOM 664 O O . GLY A 1 83 ? 9.342 -15.669 -72.295 1.00 60.19 83 GLY A O 1
ATOM 665 N N . VAL A 1 84 ? 10.711 -14.404 -71.058 1.00 61.22 84 VAL A N 1
ATOM 666 C CA . VAL A 1 84 ? 10.457 -15.116 -69.789 1.00 61.22 84 VAL A CA 1
ATOM 667 C C . VAL A 1 84 ? 9.048 -14.873 -69.210 1.00 61.22 84 VAL A C 1
ATOM 669 O O . VAL A 1 84 ? 8.568 -15.687 -68.425 1.00 61.22 84 VAL A O 1
ATOM 672 N N . PHE A 1 85 ? 8.342 -13.803 -69.603 1.00 69.94 85 PHE A N 1
ATOM 673 C CA . PHE A 1 85 ? 7.040 -13.436 -69.020 1.00 69.94 85 PHE A CA 1
ATOM 674 C C . PHE A 1 85 ? 6.017 -12.995 -70.076 1.00 69.94 85 PHE A C 1
ATOM 676 O O . PHE A 1 85 ? 6.346 -12.220 -70.971 1.00 69.94 85 PHE A O 1
ATOM 683 N N . GLU A 1 86 ? 4.754 -13.422 -69.935 1.00 67.12 86 GLU A N 1
ATOM 684 C CA . GLU A 1 86 ? 3.653 -13.023 -70.836 1.00 67.12 86 GLU A CA 1
ATOM 685 C C . GLU A 1 86 ? 3.453 -11.499 -70.878 1.00 67.12 86 GLU A C 1
ATOM 687 O O . GLU A 1 86 ? 3.170 -10.942 -71.935 1.00 67.12 86 GLU A O 1
ATOM 692 N N . SER A 1 87 ? 3.696 -10.800 -69.765 1.00 67.62 87 SER A N 1
ATOM 693 C CA . SER A 1 87 ? 3.593 -9.338 -69.686 1.00 67.62 87 SER A CA 1
ATOM 694 C C . SER A 1 87 ? 4.648 -8.594 -70.519 1.00 67.62 87 SER A C 1
ATOM 696 O O . SER A 1 87 ? 4.434 -7.441 -70.895 1.00 67.62 87 SER A O 1
ATOM 698 N N . HIS A 1 88 ? 5.769 -9.239 -70.865 1.00 76.88 88 HIS A N 1
ATOM 699 C CA . HIS A 1 88 ? 6.774 -8.654 -71.756 1.00 76.88 88 HIS A CA 1
ATOM 700 C C . HIS A 1 88 ? 6.319 -8.664 -73.219 1.00 76.88 88 HIS A C 1
ATOM 702 O O . HIS A 1 88 ? 6.790 -7.833 -73.991 1.00 76.88 88 HIS A O 1
ATOM 708 N N . ALA A 1 89 ? 5.382 -9.537 -73.607 1.00 79.75 89 ALA A N 1
ATOM 709 C CA . ALA A 1 89 ? 4.886 -9.597 -74.980 1.00 79.75 89 ALA A CA 1
ATOM 710 C C . ALA A 1 89 ? 4.117 -8.322 -75.366 1.00 79.75 89 ALA A C 1
ATOM 712 O O . ALA A 1 89 ? 4.303 -7.796 -76.464 1.00 79.75 89 ALA A O 1
ATOM 713 N N . ASP A 1 90 ? 3.313 -7.771 -74.453 1.00 81.31 90 ASP A N 1
ATOM 714 C CA . ASP A 1 90 ? 2.546 -6.544 -74.701 1.00 81.31 90 ASP A CA 1
ATOM 715 C C . ASP A 1 90 ? 3.443 -5.301 -74.792 1.00 81.31 90 ASP A C 1
ATOM 717 O O . ASP A 1 90 ? 3.225 -4.429 -75.644 1.00 81.31 90 ASP A O 1
ATOM 721 N N . ILE A 1 91 ? 4.489 -5.241 -73.959 1.00 83.50 91 ILE A N 1
ATOM 722 C CA . ILE A 1 91 ? 5.509 -4.183 -74.013 1.00 83.50 91 ILE A CA 1
ATOM 723 C C . ILE A 1 91 ? 6.331 -4.315 -75.291 1.00 83.50 91 ILE A C 1
ATOM 725 O O . ILE A 1 91 ? 6.521 -3.320 -75.982 1.00 83.50 91 ILE A O 1
ATOM 729 N N . TYR A 1 92 ? 6.762 -5.526 -75.643 1.00 86.75 92 TYR A N 1
ATOM 730 C CA . TYR A 1 92 ? 7.531 -5.791 -76.856 1.00 86.75 92 TYR A CA 1
ATOM 731 C C . TYR A 1 92 ? 6.757 -5.382 -78.115 1.00 86.75 92 TYR A C 1
ATOM 733 O O . TYR A 1 92 ? 7.282 -4.664 -78.968 1.00 86.75 92 TYR A O 1
ATOM 741 N N . ASN A 1 93 ? 5.483 -5.768 -78.212 1.00 86.81 93 ASN A N 1
ATOM 742 C CA . ASN A 1 93 ? 4.629 -5.402 -79.340 1.00 86.81 93 ASN A CA 1
ATOM 743 C C . ASN A 1 93 ? 4.425 -3.882 -79.423 1.00 86.81 93 ASN A C 1
ATOM 745 O O . ASN A 1 93 ? 4.575 -3.295 -80.495 1.00 86.81 93 ASN A O 1
ATOM 749 N N . SER A 1 94 ? 4.157 -3.224 -78.290 1.00 86.44 94 SER A N 1
ATOM 750 C CA . SER A 1 94 ? 3.964 -1.768 -78.251 1.00 86.44 94 SER A CA 1
ATOM 751 C C . SER A 1 94 ? 5.256 -0.999 -78.557 1.00 86.44 94 SER A C 1
ATOM 753 O O . SER A 1 94 ? 5.227 -0.015 -79.295 1.00 86.44 94 SER A O 1
ATOM 755 N N . ALA A 1 95 ? 6.402 -1.471 -78.060 1.00 87.38 95 ALA A N 1
ATOM 756 C CA . ALA A 1 95 ? 7.722 -0.927 -78.370 1.00 87.38 95 ALA A CA 1
ATOM 757 C C . ALA A 1 95 ? 8.064 -1.088 -79.859 1.00 87.38 95 ALA A C 1
ATOM 759 O O . ALA A 1 95 ? 8.529 -0.140 -80.483 1.00 87.38 95 ALA A O 1
ATOM 760 N N . THR A 1 96 ? 7.751 -2.238 -80.461 1.00 89.12 96 THR A N 1
ATOM 761 C CA . THR A 1 96 ? 7.990 -2.501 -81.891 1.00 89.12 96 THR A CA 1
ATOM 762 C C . THR A 1 96 ? 7.143 -1.590 -82.784 1.00 89.12 96 THR A C 1
ATOM 764 O O . THR A 1 96 ? 7.644 -1.027 -83.761 1.00 89.12 96 THR A O 1
ATOM 767 N N . GLU A 1 97 ? 5.866 -1.388 -82.439 1.00 89.81 97 GLU A N 1
ATOM 768 C CA . GLU A 1 97 ? 4.990 -0.433 -83.134 1.00 89.81 97 GLU A CA 1
ATOM 769 C C . GLU A 1 97 ? 5.516 1.011 -83.021 1.00 89.81 97 GLU A C 1
ATOM 771 O O . GLU A 1 97 ? 5.503 1.769 -84.003 1.00 89.81 97 GLU A O 1
ATOM 776 N N . LEU A 1 98 ? 6.010 1.396 -81.839 1.00 89.19 98 LEU A N 1
ATOM 777 C CA . LEU A 1 98 ? 6.579 2.721 -81.603 1.00 89.19 98 LEU A CA 1
ATOM 778 C C . LEU A 1 98 ? 7.887 2.917 -82.384 1.00 89.19 98 LEU A C 1
ATOM 780 O O . LEU A 1 98 ? 8.048 3.952 -83.032 1.00 89.19 98 LEU A O 1
ATOM 784 N N . THR A 1 99 ? 8.765 1.912 -82.414 1.00 90.88 99 THR A N 1
ATOM 785 C CA . THR A 1 99 ? 9.986 1.886 -83.232 1.00 90.88 99 THR A CA 1
ATOM 786 C C . THR A 1 99 ? 9.669 2.098 -84.706 1.00 90.88 99 THR A C 1
ATOM 788 O O . THR A 1 99 ? 10.218 3.013 -85.312 1.00 90.88 99 THR A O 1
ATOM 791 N N . ALA A 1 100 ? 8.728 1.339 -85.277 1.00 89.75 100 ALA A N 1
ATOM 792 C CA . ALA A 1 100 ? 8.347 1.496 -86.682 1.00 89.75 100 ALA A CA 1
ATOM 793 C C . ALA A 1 100 ? 7.827 2.914 -86.988 1.00 89.75 100 ALA A C 1
ATOM 795 O O . ALA A 1 100 ? 8.154 3.505 -88.022 1.00 89.75 100 ALA A O 1
ATOM 796 N N . THR A 1 101 ? 7.057 3.490 -86.059 1.00 88.56 101 THR A N 1
ATOM 797 C CA . THR A 1 101 ? 6.530 4.855 -86.193 1.00 88.56 101 THR A CA 1
ATOM 798 C C . THR A 1 101 ? 7.650 5.902 -86.128 1.00 88.56 101 THR A C 1
ATOM 800 O O . THR A 1 101 ? 7.667 6.836 -86.934 1.00 88.56 101 THR A O 1
ATOM 803 N N . LEU A 1 102 ? 8.610 5.747 -85.210 1.00 88.56 102 LEU A N 1
ATOM 804 C CA . LEU A 1 102 ? 9.752 6.653 -85.063 1.00 88.56 102 LEU A CA 1
ATOM 805 C C . LEU A 1 102 ? 10.726 6.554 -86.238 1.00 88.56 102 LEU A C 1
ATOM 807 O O . LEU A 1 102 ? 11.166 7.587 -86.734 1.00 88.56 102 LEU A O 1
ATOM 811 N N . THR A 1 103 ? 11.016 5.354 -86.741 1.00 89.06 103 THR A N 1
ATOM 812 C CA . THR A 1 103 ? 11.868 5.170 -87.925 1.00 89.06 103 THR A CA 1
ATOM 813 C C . THR A 1 103 ? 11.262 5.857 -89.147 1.00 89.06 103 THR A C 1
ATOM 815 O O . THR A 1 103 ? 11.943 6.635 -89.811 1.00 89.06 103 THR A O 1
ATOM 818 N N . SER A 1 104 ? 9.958 5.680 -89.389 1.00 89.00 104 SER A N 1
ATOM 819 C CA . SER A 1 104 ? 9.265 6.369 -90.485 1.00 89.00 104 SER A CA 1
ATOM 820 C C . SER A 1 104 ? 9.290 7.898 -90.328 1.00 89.00 104 SER A C 1
ATOM 822 O O . SER A 1 104 ? 9.475 8.632 -91.308 1.00 89.00 104 SER A O 1
ATOM 824 N N . LEU A 1 105 ? 9.157 8.400 -89.091 1.00 85.88 105 LEU A N 1
ATOM 825 C CA . LEU A 1 105 ? 9.317 9.824 -88.804 1.00 85.88 105 LEU A CA 1
ATOM 826 C C . LEU A 1 105 ? 10.735 10.294 -89.149 1.00 85.88 105 LEU A C 1
ATOM 828 O O . LEU A 1 105 ? 10.881 11.290 -89.856 1.00 85.88 105 LEU A O 1
ATOM 832 N N . ILE A 1 106 ? 11.765 9.598 -88.668 1.00 88.50 106 ILE A N 1
ATOM 833 C CA . ILE A 1 106 ? 13.173 9.951 -88.883 1.00 88.50 106 ILE A CA 1
ATOM 834 C C . ILE A 1 106 ? 13.485 9.989 -90.377 1.00 88.50 106 ILE A C 1
ATOM 836 O O . ILE A 1 106 ? 14.033 10.982 -90.841 1.00 88.50 106 ILE A O 1
ATOM 840 N N . GLU A 1 107 ? 13.061 8.995 -91.156 1.00 87.81 107 GLU A N 1
ATOM 841 C CA . GLU A 1 107 ? 13.257 8.973 -92.613 1.00 87.81 107 GLU A CA 1
ATOM 842 C C . GLU A 1 107 ? 12.563 10.149 -93.317 1.00 87.81 107 GLU A C 1
ATOM 844 O O . GLU A 1 107 ? 13.104 10.736 -94.255 1.00 87.81 107 GLU A O 1
ATOM 849 N N . THR A 1 108 ? 11.389 10.556 -92.828 1.00 85.81 108 THR A N 1
ATOM 850 C CA . THR A 1 108 ? 10.645 11.703 -93.371 1.00 85.81 108 THR A CA 1
ATOM 851 C C . THR A 1 108 ? 11.281 13.046 -92.989 1.00 85.81 108 THR A C 1
ATOM 853 O O . THR A 1 108 ? 11.219 14.019 -93.751 1.00 85.81 108 THR A O 1
ATOM 856 N N . LEU A 1 109 ? 11.857 13.131 -91.788 1.00 82.25 109 LEU A N 1
ATOM 857 C CA . LEU A 1 109 ? 12.466 14.342 -91.244 1.00 82.25 109 LEU A CA 1
ATOM 858 C C . LEU A 1 109 ? 13.922 14.522 -91.694 1.00 82.25 109 LEU A C 1
ATOM 860 O O . LEU A 1 109 ? 14.333 15.661 -91.906 1.00 82.25 109 LEU A O 1
ATOM 864 N N . ALA A 1 110 ? 14.674 13.440 -91.904 1.00 83.12 110 ALA A N 1
ATOM 865 C CA . ALA A 1 110 ? 16.086 13.444 -92.284 1.00 83.12 110 ALA A CA 1
ATOM 866 C C . ALA A 1 110 ? 16.395 14.383 -93.465 1.00 83.12 110 ALA A C 1
ATOM 868 O O . ALA A 1 110 ? 17.200 15.299 -93.284 1.00 83.12 110 ALA A O 1
ATOM 869 N N . PRO A 1 111 ? 15.734 14.290 -94.638 1.00 76.31 111 PRO A N 1
ATOM 870 C CA . PRO A 1 111 ? 16.011 15.205 -95.746 1.00 76.31 111 PRO A CA 1
ATOM 871 C C . PRO A 1 111 ? 15.629 16.662 -95.430 1.00 76.31 111 PRO A C 1
ATOM 873 O O . PRO A 1 111 ? 16.236 17.581 -95.973 1.00 76.31 111 PRO A O 1
ATOM 876 N N . LYS A 1 112 ? 14.672 16.902 -94.521 1.00 78.12 112 LYS A N 1
ATOM 877 C CA . LYS A 1 112 ? 14.228 18.250 -94.113 1.00 78.12 112 LYS A CA 1
ATOM 878 C C . LYS A 1 112 ? 15.096 18.883 -93.028 1.00 78.12 112 LYS A C 1
ATOM 880 O O . LYS A 1 112 ? 15.071 20.100 -92.890 1.00 78.12 112 LYS A O 1
ATOM 885 N N . VAL A 1 113 ? 15.821 18.082 -92.252 1.00 73.44 113 VAL A N 1
ATOM 886 C CA . VAL A 1 113 ? 16.775 18.534 -91.227 1.00 73.44 113 VAL A CA 1
ATOM 887 C C . VAL A 1 113 ? 18.169 18.686 -91.824 1.00 73.44 113 VAL A C 1
ATOM 889 O O . VAL A 1 113 ? 18.854 19.669 -91.549 1.00 73.44 113 VAL A O 1
ATOM 892 N N . LEU A 1 114 ? 18.560 17.764 -92.703 1.00 67.81 114 LEU A N 1
ATOM 893 C CA . LEU A 1 114 ? 19.862 17.790 -93.356 1.00 67.81 114 LEU A CA 1
ATOM 894 C C . LEU A 1 114 ? 19.932 18.875 -94.443 1.00 67.81 114 LEU A C 1
ATOM 896 O O . LEU A 1 114 ? 20.935 19.577 -94.512 1.00 67.81 114 LEU A O 1
ATOM 900 N N . ALA A 1 115 ? 18.875 19.116 -95.233 1.00 61.84 115 ALA A N 1
ATOM 901 C CA . ALA A 1 115 ? 18.921 20.136 -96.293 1.00 61.84 115 ALA A CA 1
ATOM 902 C C . ALA A 1 115 ? 19.153 21.587 -95.788 1.00 61.84 115 ALA A C 1
ATOM 904 O O . ALA A 1 115 ? 19.986 22.277 -96.377 1.00 61.84 115 ALA A O 1
ATOM 905 N N . PRO A 1 116 ? 18.527 22.070 -94.690 1.00 57.50 116 PRO A N 1
ATOM 906 C CA . PRO A 1 116 ? 18.834 23.382 -94.111 1.00 57.50 116 PRO A CA 1
ATOM 907 C C . PRO A 1 116 ? 20.188 23.438 -93.390 1.00 57.50 116 PRO A C 1
ATOM 909 O O . PRO A 1 116 ? 20.813 24.496 -93.346 1.00 57.50 116 PRO A O 1
ATOM 912 N N . ALA A 1 117 ? 20.671 22.313 -92.847 1.00 53.59 117 ALA A N 1
ATOM 913 C CA . ALA A 1 117 ? 22.020 22.221 -92.284 1.00 53.59 117 ALA A CA 1
ATOM 914 C C . ALA A 1 117 ? 23.094 22.364 -93.383 1.00 53.59 117 ALA A C 1
ATOM 916 O O . ALA A 1 117 ? 24.091 23.057 -93.182 1.00 53.59 117 ALA A O 1
ATOM 917 N N . PHE A 1 118 ? 22.835 21.833 -94.585 1.00 54.12 118 PHE A N 1
ATOM 918 C CA . PHE A 1 118 ? 23.658 22.075 -95.775 1.00 54.12 118 PHE A CA 1
ATOM 919 C C . PHE A 1 118 ? 23.488 23.496 -96.359 1.00 54.12 118 PHE A C 1
ATOM 921 O O . PHE A 1 118 ? 24.432 24.019 -96.946 1.00 54.12 118 PHE A O 1
ATOM 928 N N . SER A 1 119 ? 22.357 24.187 -96.139 1.00 52.47 119 SER A N 1
ATOM 929 C CA . SER A 1 119 ? 22.179 25.593 -96.557 1.00 52.47 119 SER A CA 1
ATOM 930 C C . SER A 1 119 ? 22.730 26.630 -95.563 1.00 52.47 119 SER A C 1
ATOM 932 O O . SER A 1 119 ? 23.037 27.748 -95.965 1.00 52.47 119 SER A O 1
ATOM 934 N N . LEU A 1 120 ? 22.902 26.291 -94.277 1.00 52.88 120 LEU A N 1
ATOM 935 C CA . LEU A 1 120 ? 23.661 27.120 -93.322 1.00 52.88 120 LEU A CA 1
ATOM 936 C C . LEU A 1 120 ? 25.173 27.057 -93.593 1.00 52.88 120 LEU A C 1
ATOM 938 O O . LEU A 1 120 ? 25.881 28.031 -93.347 1.00 52.88 120 LEU A O 1
ATOM 942 N N . HIS A 1 121 ? 25.646 25.961 -94.192 1.00 52.25 121 HIS A N 1
ATOM 943 C CA . HIS A 1 121 ? 26.992 25.864 -94.757 1.00 52.25 121 HIS A CA 1
ATOM 944 C C . HIS A 1 121 ? 27.155 26.746 -96.013 1.00 52.25 121 HIS A C 1
ATOM 946 O O . HIS A 1 121 ? 28.221 27.309 -96.231 1.00 52.25 121 HIS A O 1
ATOM 952 N N . ALA A 1 122 ? 26.078 26.970 -96.778 1.00 52.53 122 ALA A N 1
ATOM 953 C CA . ALA A 1 122 ? 26.070 27.864 -97.940 1.00 52.53 122 ALA A CA 1
ATOM 954 C C . ALA A 1 122 ? 26.024 29.369 -97.589 1.00 52.53 122 ALA A C 1
ATOM 956 O O . ALA A 1 122 ? 26.441 30.192 -98.394 1.00 52.53 122 ALA A O 1
ATOM 957 N N . LYS A 1 123 ? 25.595 29.758 -96.381 1.00 51.00 123 LYS A N 1
ATOM 958 C CA . LYS A 1 123 ? 25.601 31.171 -95.944 1.00 51.00 123 LYS A CA 1
ATOM 959 C C . LYS A 1 123 ? 26.959 31.635 -95.391 1.00 51.00 123 LYS A C 1
ATOM 961 O O . LYS A 1 123 ? 27.258 32.820 -95.410 1.00 51.00 123 LYS A O 1
ATOM 966 N N . TYR A 1 124 ? 27.811 30.690 -94.989 1.00 53.12 124 TYR A N 1
ATOM 967 C CA . TYR A 1 124 ? 29.243 30.920 -94.746 1.00 53.12 124 TYR A CA 1
ATOM 968 C C . TYR A 1 124 ? 30.063 31.011 -96.053 1.00 53.12 124 TYR A C 1
ATOM 970 O O . TYR A 1 124 ? 31.230 31.391 -96.023 1.00 53.12 124 TYR A O 1
ATOM 978 N N . ILE A 1 125 ? 29.453 30.693 -97.203 1.00 55.12 125 ILE A N 1
ATOM 979 C CA . ILE A 1 125 ? 30.047 30.837 -98.543 1.00 55.12 125 ILE A CA 1
ATOM 980 C C . ILE A 1 125 ? 29.771 32.239 -99.135 1.00 55.12 125 ILE A C 1
ATOM 982 O O . ILE A 1 125 ? 30.488 32.679 -100.024 1.00 55.12 125 ILE A O 1
ATOM 986 N N . GLU A 1 126 ? 28.825 33.016 -98.599 1.00 52.38 126 GLU A N 1
ATOM 987 C CA . GLU A 1 126 ? 28.522 34.372 -99.099 1.00 52.38 126 GLU A CA 1
ATOM 988 C C . GLU A 1 126 ? 29.508 35.448 -98.591 1.00 52.38 126 GLU A C 1
ATOM 990 O O . GLU A 1 126 ? 29.780 36.415 -99.295 1.00 52.38 126 GLU A O 1
ATOM 995 N N . GLU A 1 127 ? 30.164 35.229 -97.444 1.00 52.50 127 GLU A N 1
ATOM 996 C CA . GLU A 1 127 ? 31.337 36.016 -96.999 1.00 52.50 127 GLU A CA 1
ATOM 997 C C . GLU A 1 127 ? 32.618 35.661 -97.799 1.00 52.50 127 GLU A C 1
ATOM 999 O O . GLU A 1 127 ? 33.610 36.391 -97.773 1.00 52.50 127 GLU A O 1
ATOM 1004 N N . ILE A 1 128 ? 32.591 34.557 -98.563 1.00 55.34 128 ILE A N 1
ATOM 1005 C CA . ILE A 1 128 ? 33.616 34.175 -99.551 1.00 55.34 128 ILE A CA 1
ATOM 1006 C C . ILE A 1 128 ? 33.325 34.811 -100.928 1.00 55.34 128 ILE A C 1
ATOM 1008 O O . ILE A 1 128 ? 34.260 35.049 -101.696 1.00 55.34 128 ILE A O 1
ATOM 1012 N N . ASP A 1 129 ? 32.074 35.177 -101.226 1.00 53.91 129 ASP A N 1
ATOM 1013 C CA . ASP A 1 129 ? 31.676 35.738 -102.525 1.00 53.91 129 ASP A CA 1
ATOM 1014 C C . ASP A 1 129 ? 32.012 37.240 -102.691 1.00 53.91 129 ASP A C 1
ATOM 1016 O O . ASP A 1 129 ? 32.182 37.698 -103.821 1.00 53.91 129 ASP A O 1
ATOM 1020 N N . GLU A 1 130 ? 32.285 37.994 -101.617 1.00 52.69 130 GLU A N 1
ATOM 1021 C CA . GLU A 1 130 ? 32.890 39.340 -101.725 1.00 52.69 130 GLU A CA 1
ATOM 1022 C C . GLU A 1 130 ? 34.393 39.263 -102.089 1.00 52.69 130 GLU A C 1
ATOM 1024 O O . GLU A 1 130 ? 34.899 40.088 -102.850 1.00 52.69 130 GLU A O 1
ATOM 1029 N N . LYS A 1 131 ? 35.091 38.182 -101.694 1.00 58.00 131 LYS A N 1
ATOM 1030 C CA . LYS A 1 131 ? 36.447 37.842 -102.185 1.00 58.00 131 LYS A CA 1
ATOM 1031 C C . LYS A 1 131 ? 36.464 37.200 -103.576 1.00 58.00 131 LYS A C 1
ATOM 1033 O O . LYS A 1 131 ? 37.525 37.057 -104.185 1.00 58.00 131 LYS A O 1
ATOM 1038 N N . LYS A 1 132 ? 35.303 36.840 -104.118 1.00 54.62 132 LYS A N 1
ATOM 1039 C CA . LYS A 1 132 ? 35.165 36.228 -105.446 1.00 54.62 132 LYS A CA 1
ATOM 1040 C C . LYS A 1 132 ? 35.063 37.256 -106.572 1.00 54.62 132 LYS A C 1
ATOM 1042 O O . LYS A 1 132 ? 35.364 36.918 -107.710 1.00 54.62 132 LYS A O 1
ATOM 1047 N N . SER A 1 133 ? 34.764 38.524 -106.274 1.00 54.66 133 SER A N 1
ATOM 1048 C CA . SER A 1 133 ? 34.853 39.606 -107.268 1.00 54.66 133 SER A CA 1
ATOM 1049 C C . SER A 1 133 ? 36.303 39.981 -107.620 1.00 54.66 133 SER A C 1
ATOM 1051 O O . SER A 1 133 ? 36.546 40.451 -108.727 1.00 54.66 133 SER A O 1
ATOM 1053 N N . GLU A 1 134 ? 37.275 39.725 -106.737 1.00 57.97 134 GLU A N 1
ATOM 1054 C CA . GLU A 1 134 ? 38.712 39.791 -107.070 1.00 57.97 134 GLU A CA 1
ATOM 1055 C C . GLU A 1 134 ? 39.191 38.510 -107.785 1.00 57.97 134 GLU A C 1
ATOM 1057 O O . GLU A 1 134 ? 40.127 38.545 -108.583 1.00 57.97 134 GLU A O 1
ATOM 1062 N N . LEU A 1 135 ? 38.502 37.382 -107.570 1.00 59.78 135 LEU A N 1
ATOM 1063 C CA . LEU A 1 135 ? 38.762 36.117 -108.262 1.00 59.78 135 LEU A CA 1
ATOM 1064 C C . LEU A 1 135 ? 38.2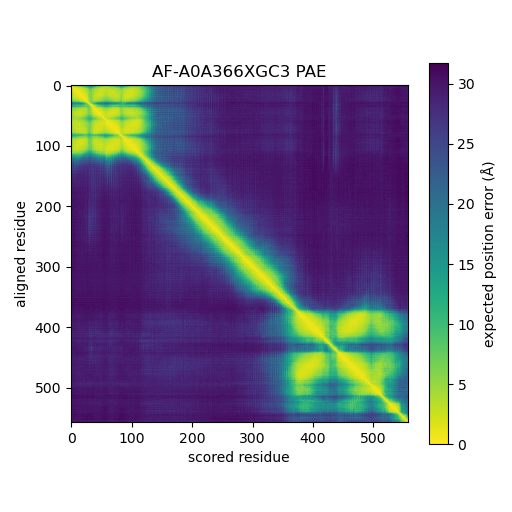16 36.109 -109.702 1.00 59.78 135 LEU A C 1
ATOM 1066 O O . LEU A 1 135 ? 38.807 35.464 -110.559 1.00 59.78 135 LEU A O 1
ATOM 1070 N N . HIS A 1 136 ? 37.149 36.851 -110.013 1.00 57.19 136 HIS A N 1
ATOM 1071 C CA . HIS A 1 136 ? 36.552 36.848 -111.356 1.00 57.19 136 HIS A CA 1
ATOM 1072 C C . HIS A 1 136 ? 37.350 37.676 -112.389 1.00 57.19 136 HIS A C 1
ATOM 1074 O O . HIS A 1 136 ? 37.355 37.346 -113.575 1.00 57.19 136 HIS A O 1
ATOM 1080 N N . ASP A 1 137 ? 38.138 38.665 -111.946 1.00 62.50 137 ASP A N 1
ATOM 1081 C CA . ASP A 1 137 ? 39.128 39.349 -112.802 1.00 62.50 137 ASP A CA 1
ATOM 1082 C C . ASP A 1 137 ? 40.394 38.480 -113.028 1.00 62.50 137 ASP A C 1
ATOM 1084 O O . ASP A 1 137 ? 41.081 38.586 -114.049 1.00 62.50 137 ASP A O 1
ATOM 1088 N N . ALA A 1 138 ? 40.671 37.536 -112.116 1.00 58.59 138 ALA A N 1
ATOM 1089 C CA . ALA A 1 138 ? 41.691 36.496 -112.288 1.00 58.59 138 ALA A CA 1
ATOM 1090 C C . ALA A 1 138 ? 41.199 35.321 -113.161 1.00 58.59 138 ALA A C 1
ATOM 1092 O O . ALA A 1 138 ? 41.972 34.757 -113.936 1.00 58.59 138 ALA A O 1
ATOM 1093 N N . GLU A 1 139 ? 39.909 34.992 -113.106 1.00 58.62 139 GLU A N 1
ATOM 1094 C CA . GLU A 1 139 ? 39.273 33.929 -113.890 1.00 58.62 139 GLU A CA 1
ATOM 1095 C C . GLU A 1 139 ? 39.103 34.316 -115.372 1.00 58.62 139 GLU A C 1
ATOM 1097 O O . GLU A 1 139 ? 39.255 33.466 -116.250 1.00 58.62 139 GLU A O 1
ATOM 1102 N N . HIS A 1 140 ? 38.919 35.606 -115.689 1.00 64.12 140 HIS A N 1
ATOM 1103 C CA . HIS A 1 140 ? 38.958 36.093 -117.076 1.00 64.12 140 HIS A CA 1
ATOM 1104 C C . HIS A 1 140 ? 40.368 35.985 -117.694 1.00 64.12 140 HIS A C 1
ATOM 1106 O O . HIS A 1 140 ? 40.504 35.628 -118.864 1.00 64.12 140 HIS A O 1
ATOM 1112 N N . LYS A 1 141 ? 41.440 36.198 -116.911 1.00 65.12 141 LYS A N 1
ATOM 1113 C CA . LYS A 1 141 ? 42.831 35.956 -117.359 1.00 65.12 141 LYS A CA 1
ATOM 1114 C C . LYS A 1 141 ? 43.157 34.462 -117.472 1.00 65.12 141 LYS A C 1
ATOM 1116 O O . LYS A 1 141 ? 43.940 34.066 -118.335 1.00 65.12 141 LYS A O 1
ATOM 1121 N N . LEU A 1 142 ? 42.535 33.627 -116.639 1.00 61.81 142 LEU A N 1
ATOM 1122 C CA . LEU A 1 142 ? 42.697 32.173 -116.671 1.00 61.81 142 LEU A CA 1
ATOM 1123 C C . LEU A 1 142 ? 41.962 31.534 -117.862 1.00 61.81 142 LEU A C 1
ATOM 1125 O O . LEU A 1 142 ? 42.523 30.655 -118.507 1.00 61.81 142 LEU A O 1
ATOM 1129 N N . ASN A 1 143 ? 40.769 32.010 -118.231 1.00 62.47 143 ASN A N 1
ATOM 1130 C CA . ASN A 1 143 ? 40.029 31.491 -119.390 1.00 62.47 143 ASN A CA 1
ATOM 1131 C C . ASN A 1 143 ? 40.639 31.906 -120.743 1.00 62.47 143 ASN A C 1
ATOM 1133 O O . ASN A 1 143 ? 40.593 31.129 -121.698 1.00 62.47 143 ASN A O 1
ATOM 1137 N N . GLU A 1 144 ? 41.316 33.056 -120.818 1.00 64.56 144 GLU A N 1
ATOM 1138 C CA . GLU A 1 144 ? 42.162 33.411 -121.970 1.00 64.56 144 GLU A CA 1
ATOM 1139 C C . GLU A 1 144 ? 43.420 32.513 -122.056 1.00 64.56 144 GLU A C 1
ATOM 1141 O O . GLU A 1 144 ? 43.875 32.147 -123.143 1.00 64.56 144 GLU A O 1
ATOM 1146 N N . GLY A 1 145 ? 43.945 32.080 -120.902 1.00 64.62 145 GLY A N 1
ATOM 1147 C CA . GLY A 1 145 ? 44.999 31.066 -120.792 1.00 64.62 145 GLY A CA 1
ATOM 1148 C C . GLY A 1 145 ? 44.538 29.656 -121.179 1.00 64.62 145 GLY A C 1
ATOM 1149 O O . GLY A 1 145 ? 45.285 28.929 -121.828 1.00 64.62 145 GLY A O 1
ATOM 1150 N N . ILE A 1 146 ? 43.297 29.283 -120.864 1.00 64.00 146 ILE A N 1
ATOM 1151 C CA . ILE A 1 146 ? 42.721 27.969 -121.185 1.00 64.00 146 ILE A CA 1
ATOM 1152 C C . ILE A 1 146 ? 42.412 27.839 -122.688 1.00 64.00 146 ILE A C 1
ATOM 1154 O O . ILE A 1 146 ? 42.670 26.782 -123.260 1.00 64.00 146 ILE A O 1
ATOM 1158 N N . GLN A 1 147 ? 42.000 28.912 -123.381 1.00 65.50 147 GLN A N 1
ATOM 1159 C CA . GLN A 1 147 ? 41.878 28.882 -124.851 1.00 65.50 147 GLN A CA 1
ATOM 1160 C C . GLN A 1 147 ? 43.237 28.838 -125.578 1.00 65.50 147 GLN A C 1
ATOM 1162 O O . GLN A 1 147 ? 43.342 28.220 -126.637 1.00 65.50 147 GLN A O 1
ATOM 1167 N N . ARG A 1 148 ? 44.309 29.407 -125.002 1.00 64.12 148 ARG A N 1
ATOM 1168 C CA . ARG A 1 148 ? 45.681 29.208 -125.515 1.00 64.12 148 ARG A CA 1
ATOM 1169 C C . ARG A 1 148 ? 46.214 27.803 -125.224 1.00 64.12 148 ARG A C 1
ATOM 1171 O O . ARG A 1 148 ? 46.937 27.253 -126.048 1.00 64.12 148 ARG A O 1
ATOM 1178 N N . LEU A 1 149 ? 45.833 27.203 -124.097 1.00 62.38 149 LEU A N 1
ATOM 1179 C CA . LEU A 1 149 ? 46.235 25.844 -123.728 1.00 62.38 149 LEU A CA 1
ATOM 1180 C C . LEU A 1 149 ? 45.514 24.758 -124.537 1.00 62.38 149 LEU A C 1
ATOM 1182 O O . LEU A 1 149 ? 46.124 23.726 -124.770 1.00 62.38 149 LEU A O 1
ATOM 1186 N N . GLN A 1 150 ? 44.305 24.996 -125.056 1.00 63.84 150 GLN A N 1
ATOM 1187 C CA . GLN A 1 150 ? 43.647 24.068 -125.993 1.00 63.84 150 GLN A CA 1
ATOM 1188 C C . GLN A 1 150 ? 44.280 24.082 -127.398 1.00 63.84 150 GLN A C 1
ATOM 1190 O O . GLN A 1 150 ? 44.408 23.029 -128.017 1.00 63.84 150 GLN A O 1
ATOM 1195 N N . LEU A 1 151 ? 44.777 25.233 -127.873 1.00 65.75 151 LEU A N 1
ATOM 1196 C CA . LEU A 1 151 ? 45.573 25.311 -129.110 1.00 65.75 151 LEU A CA 1
ATOM 1197 C C . LEU A 1 151 ? 46.948 24.625 -128.946 1.00 65.75 151 LEU A C 1
ATOM 1199 O O . LEU A 1 151 ? 47.413 23.928 -129.844 1.00 65.75 151 LEU A O 1
ATOM 1203 N N . VAL A 1 152 ? 47.566 24.766 -127.768 1.00 64.44 152 VAL A N 1
ATOM 1204 C CA . VAL A 1 152 ? 48.831 24.101 -127.406 1.00 64.44 152 VAL A CA 1
ATOM 1205 C C . VAL A 1 152 ? 48.639 22.600 -127.147 1.00 64.44 152 VAL A C 1
ATOM 1207 O O . VAL A 1 152 ? 49.552 21.827 -127.415 1.00 64.44 152 VAL A O 1
ATOM 1210 N N . GLU A 1 153 ? 47.466 22.153 -126.691 1.00 67.50 153 GLU A N 1
ATOM 1211 C CA . GLU A 1 153 ? 47.135 20.733 -126.506 1.00 67.50 153 GLU A CA 1
ATOM 1212 C C . GLU A 1 153 ? 47.005 19.989 -127.848 1.00 67.50 153 GLU A C 1
ATOM 1214 O O . GLU A 1 153 ? 47.495 18.862 -127.976 1.00 67.50 153 GLU A O 1
ATOM 1219 N N . ASP A 1 154 ? 46.424 20.621 -128.872 1.00 67.12 154 ASP A N 1
ATOM 1220 C CA . ASP A 1 154 ? 46.319 20.034 -130.214 1.00 67.12 154 ASP A CA 1
ATOM 1221 C C . ASP A 1 154 ? 47.661 20.073 -130.981 1.00 67.12 154 ASP A C 1
ATOM 1223 O O . ASP A 1 154 ? 48.004 19.103 -131.667 1.00 67.12 154 ASP A O 1
ATOM 1227 N N . GLU A 1 155 ? 48.508 21.091 -130.766 1.00 67.81 155 GLU A N 1
ATOM 1228 C CA . GLU A 1 155 ? 49.908 21.091 -131.231 1.00 67.81 155 GLU A CA 1
ATOM 1229 C C . GLU A 1 155 ? 50.785 20.075 -130.465 1.00 67.81 155 GLU A C 1
ATOM 1231 O O . GLU A 1 155 ? 51.650 19.429 -131.065 1.00 67.81 155 GLU A O 1
ATOM 1236 N N . LEU A 1 156 ? 50.540 19.834 -129.169 1.00 64.62 156 LEU A N 1
ATOM 1237 C CA . LEU A 1 156 ? 51.227 18.809 -128.366 1.00 64.62 156 LEU A CA 1
ATOM 1238 C C . LEU A 1 156 ? 50.818 17.386 -128.746 1.00 64.62 156 LEU A C 1
ATOM 1240 O O . LEU A 1 156 ? 51.672 16.504 -128.723 1.00 64.62 156 LEU A O 1
ATOM 1244 N N . LYS A 1 157 ? 49.573 17.134 -129.163 1.00 66.12 157 LYS A N 1
ATOM 1245 C CA . LYS A 1 157 ? 49.158 15.818 -129.691 1.00 66.12 157 LYS A CA 1
ATOM 1246 C C . LYS A 1 157 ? 49.798 15.515 -131.050 1.00 66.12 157 LYS A C 1
ATOM 1248 O O . LYS A 1 157 ? 50.147 14.362 -131.317 1.00 66.12 157 LYS A O 1
ATOM 1253 N N . GLN A 1 158 ? 50.025 16.533 -131.884 1.00 64.31 158 GLN A N 1
ATOM 1254 C CA . GLN A 1 158 ? 50.750 16.393 -133.151 1.00 64.31 158 GLN 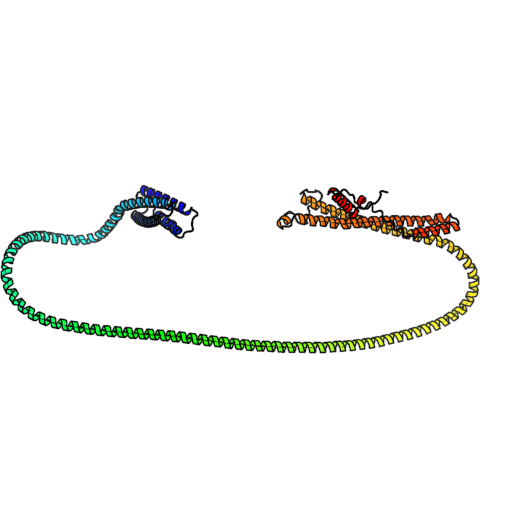A CA 1
ATOM 1255 C C . GLN A 1 158 ? 52.274 16.301 -132.950 1.00 64.31 158 GLN A C 1
ATOM 1257 O O . GLN A 1 158 ? 52.924 15.523 -133.648 1.00 64.31 158 GLN A O 1
ATOM 1262 N N . THR A 1 159 ? 52.826 17.002 -131.952 1.00 65.12 159 THR A N 1
ATOM 1263 C CA . THR A 1 159 ? 54.248 16.932 -131.574 1.00 65.12 159 THR A CA 1
ATOM 1264 C C . THR A 1 159 ? 54.574 15.609 -130.886 1.00 65.12 159 THR A C 1
ATOM 1266 O O . THR A 1 159 ? 55.529 14.961 -131.276 1.00 65.12 159 THR A O 1
ATOM 1269 N N . HIS A 1 160 ? 53.740 15.110 -129.969 1.00 67.31 160 HIS A N 1
ATOM 1270 C CA . HIS A 1 160 ? 53.925 13.814 -129.298 1.00 67.31 160 HIS A CA 1
ATOM 1271 C C . HIS A 1 160 ? 53.994 12.631 -130.284 1.00 67.31 160 HIS A C 1
ATOM 1273 O O . HIS A 1 160 ? 54.755 11.686 -130.079 1.00 67.31 160 HIS A O 1
ATOM 1279 N N . LYS A 1 161 ? 53.278 12.714 -131.413 1.00 66.62 161 LYS A N 1
ATOM 1280 C CA . LYS A 1 161 ? 53.324 11.707 -132.485 1.00 66.62 161 LYS A CA 1
ATOM 1281 C C . LYS A 1 161 ? 54.615 11.766 -133.324 1.00 66.62 161 LYS A C 1
ATOM 1283 O O . LYS A 1 161 ? 55.006 10.743 -133.880 1.00 66.62 161 LYS A O 1
ATOM 1288 N N . SER A 1 162 ? 55.299 12.912 -133.394 1.00 64.50 162 SER A N 1
ATOM 1289 C CA . SER A 1 162 ? 56.639 13.052 -133.990 1.00 64.50 162 SER A CA 1
ATOM 1290 C C . SER A 1 162 ? 57.775 12.846 -132.974 1.00 64.50 162 SER A C 1
ATOM 1292 O O . SER A 1 162 ? 58.829 12.348 -133.368 1.00 64.50 162 SER A O 1
ATOM 1294 N N . THR A 1 163 ? 57.568 13.103 -131.674 1.00 63.53 163 THR A N 1
ATOM 1295 C CA . THR A 1 163 ? 58.539 12.785 -130.610 1.00 63.53 163 THR A CA 1
ATOM 1296 C C . THR A 1 163 ? 58.689 11.281 -130.405 1.00 63.53 163 THR A C 1
ATOM 1298 O O . THR A 1 163 ? 59.816 10.828 -130.260 1.00 63.53 163 THR A O 1
ATOM 1301 N N . LEU A 1 164 ? 57.617 10.486 -130.515 1.00 67.19 164 LEU A N 1
ATOM 1302 C CA . LEU A 1 164 ? 57.705 9.017 -130.438 1.00 67.19 164 LEU A CA 1
ATOM 1303 C C . LEU A 1 164 ? 58.562 8.398 -131.566 1.00 67.19 164 LEU A C 1
ATOM 1305 O O . LEU A 1 164 ? 59.203 7.375 -131.355 1.00 67.19 164 LEU A O 1
ATOM 1309 N N . LEU A 1 165 ? 58.662 9.053 -132.733 1.00 63.84 165 LEU A N 1
ATOM 1310 C CA . LEU A 1 165 ? 59.509 8.622 -133.861 1.00 63.84 165 LEU A CA 1
ATOM 1311 C C . LEU A 1 165 ? 60.978 9.108 -133.748 1.00 63.84 165 LEU A C 1
ATOM 1313 O O . LEU A 1 165 ? 61.874 8.593 -134.420 1.00 63.84 165 LEU A O 1
ATOM 1317 N N . ILE A 1 166 ? 61.242 10.100 -132.888 1.00 62.22 166 ILE A N 1
ATOM 1318 C CA . ILE A 1 166 ? 62.585 10.612 -132.553 1.00 62.22 166 ILE A CA 1
ATOM 1319 C C . ILE A 1 166 ? 63.148 9.884 -131.317 1.00 62.22 166 ILE A C 1
ATOM 1321 O O . ILE A 1 166 ? 64.341 9.588 -131.262 1.00 62.22 166 ILE A O 1
ATOM 1325 N N . GLU A 1 167 ? 62.294 9.525 -130.360 1.00 58.69 167 GLU A N 1
ATOM 1326 C CA . GLU A 1 167 ? 62.618 8.785 -129.136 1.00 58.69 167 GLU A CA 1
ATOM 1327 C C . GLU A 1 167 ? 63.079 7.345 -129.432 1.00 58.69 167 GLU A C 1
ATOM 1329 O O . GLU A 1 167 ? 64.018 6.854 -128.805 1.00 58.69 167 GLU A O 1
ATOM 1334 N N . GLU A 1 168 ? 62.550 6.704 -130.479 1.00 62.34 168 GLU A N 1
ATOM 1335 C CA . GLU A 1 168 ? 63.043 5.411 -130.982 1.00 62.34 168 GLU A CA 1
ATOM 1336 C C . GLU A 1 168 ? 64.466 5.510 -131.590 1.00 62.34 168 GLU A C 1
ATOM 1338 O O . GLU A 1 168 ? 65.276 4.592 -131.453 1.00 62.34 168 GLU A O 1
ATOM 1343 N N . ASN A 1 169 ? 64.839 6.666 -132.159 1.00 58.91 169 ASN A N 1
ATOM 1344 C CA . ASN A 1 169 ? 66.171 6.911 -132.734 1.00 58.91 169 ASN A CA 1
ATOM 1345 C C . ASN A 1 169 ? 67.207 7.435 -131.710 1.00 58.91 169 ASN A C 1
ATOM 1347 O O . ASN A 1 169 ? 68.403 7.170 -131.850 1.00 58.91 169 ASN A O 1
ATOM 1351 N N . ILE A 1 170 ? 66.780 8.118 -130.641 1.00 60.31 170 ILE A N 1
ATOM 1352 C CA . ILE A 1 170 ? 67.651 8.575 -129.538 1.00 60.31 170 ILE A CA 1
ATOM 1353 C C . ILE A 1 170 ? 67.961 7.432 -128.555 1.00 60.31 170 ILE A C 1
ATOM 1355 O O . ILE A 1 170 ? 69.096 7.326 -128.077 1.00 60.31 170 ILE A O 1
ATOM 1359 N N . ASN A 1 171 ? 67.022 6.505 -128.334 1.00 60.28 171 ASN A N 1
ATOM 1360 C CA . ASN A 1 171 ? 67.239 5.318 -127.499 1.00 60.28 171 ASN A CA 1
ATOM 1361 C C . ASN A 1 171 ? 68.318 4.366 -128.053 1.00 60.28 171 ASN A C 1
ATOM 1363 O O . ASN A 1 171 ? 69.003 3.692 -127.282 1.00 60.28 171 ASN A O 1
ATOM 1367 N N . HIS A 1 172 ? 68.576 4.355 -129.365 1.00 60.66 172 HIS A N 1
ATOM 1368 C CA . HIS A 1 172 ? 69.651 3.535 -129.936 1.00 60.66 172 HIS A CA 1
ATOM 1369 C C . HIS A 1 172 ? 71.057 4.176 -129.817 1.00 60.66 172 HIS A C 1
ATOM 1371 O O . HIS A 1 172 ? 72.062 3.458 -129.845 1.00 60.66 172 HIS A O 1
ATOM 1377 N N . ALA A 1 173 ? 71.145 5.501 -129.623 1.00 56.41 173 ALA A N 1
ATOM 1378 C CA . ALA A 1 173 ? 72.399 6.251 -129.466 1.00 56.41 173 ALA A CA 1
ATOM 1379 C C . ALA A 1 173 ? 72.767 6.535 -127.991 1.00 56.41 173 ALA A C 1
ATOM 1381 O O . ALA A 1 173 ? 73.942 6.454 -127.624 1.00 56.41 173 ALA A O 1
ATOM 1382 N N . GLY A 1 174 ? 71.783 6.790 -127.119 1.00 58.25 174 GLY A N 1
ATOM 1383 C CA . GLY A 1 174 ? 71.985 7.044 -125.683 1.00 58.25 174 GLY A CA 1
ATOM 1384 C C . GLY A 1 174 ? 72.470 5.819 -124.898 1.00 58.25 174 GLY A C 1
ATOM 1385 O O . GLY A 1 174 ? 73.370 5.929 -124.061 1.00 58.25 174 GLY A O 1
ATOM 1386 N N . ASN A 1 175 ? 71.989 4.624 -125.255 1.00 59.12 175 ASN A N 1
ATOM 1387 C CA . ASN A 1 175 ? 72.390 3.361 -124.622 1.00 59.12 175 ASN A CA 1
ATOM 1388 C C . ASN A 1 175 ? 73.875 2.991 -124.840 1.00 59.12 175 ASN A C 1
ATOM 1390 O O . ASN A 1 175 ? 74.421 2.169 -124.108 1.00 59.12 175 ASN A O 1
ATOM 1394 N N . ARG A 1 176 ? 74.574 3.636 -125.789 1.00 57.28 176 ARG A N 1
ATOM 1395 C CA . ARG A 1 176 ? 76.024 3.463 -126.005 1.00 57.28 176 ARG A CA 1
ATOM 1396 C C . ARG A 1 176 ? 76.909 4.416 -125.190 1.00 57.28 176 ARG A C 1
ATOM 1398 O O . ARG A 1 176 ? 78.080 4.106 -124.988 1.00 57.28 176 ARG A O 1
ATOM 1405 N N . LEU A 1 177 ? 76.384 5.547 -124.712 1.00 57.22 177 LEU A N 1
ATOM 1406 C CA . LEU A 1 177 ? 77.133 6.537 -123.917 1.00 57.22 177 LEU A CA 1
ATOM 1407 C C . LEU A 1 177 ? 76.893 6.382 -122.408 1.00 57.22 177 LEU A C 1
ATOM 1409 O O . LEU A 1 177 ? 77.819 6.576 -121.621 1.00 57.22 177 LEU A O 1
ATOM 1413 N N . LEU A 1 178 ? 75.694 5.950 -122.005 1.00 59.00 178 LEU A N 1
ATOM 1414 C CA . LEU A 1 178 ? 75.351 5.731 -120.597 1.00 59.00 178 LEU A CA 1
ATOM 1415 C C . LEU A 1 178 ? 76.146 4.563 -119.978 1.00 59.00 178 LEU A C 1
ATOM 1417 O O . LEU A 1 178 ? 76.707 4.704 -118.896 1.00 59.00 178 LEU A O 1
ATOM 1421 N N . SER A 1 179 ? 76.327 3.463 -120.720 1.00 59.44 179 SER A N 1
ATOM 1422 C CA . SER A 1 179 ? 77.094 2.279 -120.287 1.00 59.44 179 SER A CA 1
ATOM 1423 C C . SER A 1 179 ? 78.555 2.579 -119.907 1.00 59.44 179 SER A C 1
ATOM 1425 O O . SER A 1 179 ? 79.114 1.899 -119.048 1.00 59.44 179 SER A O 1
ATOM 1427 N N . LYS A 1 180 ? 79.179 3.604 -120.502 1.00 57.03 180 LYS A N 1
ATOM 1428 C CA . LYS A 1 180 ? 80.596 3.933 -120.270 1.00 57.03 180 LYS A CA 1
ATOM 1429 C C . LYS A 1 180 ? 80.811 4.872 -119.072 1.00 57.03 180 LYS A C 1
ATOM 1431 O O . LYS A 1 180 ? 81.858 4.812 -118.435 1.00 57.03 180 LYS A O 1
ATOM 1436 N N . ASN A 1 181 ? 79.816 5.692 -118.729 1.00 57.22 181 ASN A N 1
ATOM 1437 C CA . ASN A 1 181 ? 79.868 6.583 -117.562 1.00 57.22 181 ASN A CA 1
ATOM 1438 C C . ASN A 1 181 ? 79.389 5.895 -116.273 1.00 57.22 181 ASN A C 1
ATOM 1440 O O . ASN A 1 181 ? 79.896 6.199 -115.195 1.00 57.22 181 ASN A O 1
ATOM 1444 N N . GLN A 1 182 ? 78.491 4.915 -116.380 1.00 56.88 182 GLN A N 1
ATOM 1445 C CA . GLN A 1 182 ? 77.974 4.156 -115.236 1.00 56.88 182 GLN A CA 1
ATOM 1446 C C . GLN A 1 182 ? 79.060 3.284 -114.577 1.00 56.88 182 GLN A C 1
ATOM 1448 O O . GLN A 1 182 ? 79.212 3.294 -113.361 1.00 56.88 182 GLN A O 1
ATOM 1453 N N . GLN A 1 183 ? 79.949 2.685 -115.379 1.00 60.88 183 GLN A N 1
ATOM 1454 C CA . GLN A 1 183 ? 81.060 1.858 -114.887 1.00 60.88 183 GLN A CA 1
ATOM 1455 C C . GLN A 1 183 ? 82.126 2.636 -114.080 1.00 60.88 183 GLN A C 1
ATOM 1457 O O . GLN A 1 183 ? 82.898 2.033 -113.339 1.00 60.88 183 GLN A O 1
ATOM 1462 N N . THR A 1 184 ? 82.176 3.969 -114.207 1.00 59.09 184 THR A N 1
ATOM 1463 C CA . THR A 1 184 ? 83.129 4.835 -113.479 1.00 59.09 184 THR A CA 1
ATOM 1464 C C . THR A 1 184 ? 82.506 5.461 -112.223 1.00 59.09 184 THR A C 1
ATOM 1466 O O . THR A 1 184 ? 83.219 5.797 -111.276 1.00 59.09 184 THR A O 1
ATOM 1469 N N . LEU A 1 185 ? 81.177 5.612 -112.192 1.00 55.94 185 LEU A N 1
ATOM 1470 C CA . LEU A 1 185 ? 80.445 6.100 -111.020 1.00 55.94 185 LEU A CA 1
ATOM 1471 C C . LEU A 1 185 ? 80.287 5.003 -109.956 1.00 55.94 185 LEU A C 1
ATOM 1473 O O . LEU A 1 185 ? 80.484 5.274 -108.770 1.00 55.94 185 LEU A O 1
ATOM 1477 N N . ASP A 1 186 ? 80.029 3.762 -110.375 1.00 58.22 186 ASP A N 1
ATOM 1478 C CA . ASP A 1 186 ? 79.796 2.638 -109.461 1.00 58.22 186 ASP A CA 1
ATOM 1479 C C . ASP A 1 186 ? 81.034 2.306 -108.606 1.00 58.22 186 ASP A C 1
ATOM 1481 O O . ASP A 1 186 ? 80.910 1.996 -107.423 1.00 58.22 186 ASP A O 1
ATOM 1485 N N . SER A 1 187 ? 82.255 2.490 -109.130 1.00 60.34 187 SER A N 1
ATOM 1486 C CA . SER A 1 187 ? 83.484 2.244 -108.358 1.00 60.34 187 SER A CA 1
ATOM 1487 C C . SER A 1 187 ? 83.768 3.300 -107.280 1.00 60.34 187 SER A C 1
ATOM 1489 O O . SER A 1 187 ? 84.542 3.042 -106.361 1.00 60.34 187 SER A O 1
ATOM 1491 N N . ARG A 1 188 ? 83.193 4.506 -107.390 1.00 59.31 188 ARG A N 1
ATOM 1492 C CA . ARG A 1 188 ? 83.369 5.589 -106.404 1.00 59.31 188 ARG A CA 1
ATOM 1493 C C . ARG A 1 188 ? 82.251 5.621 -105.366 1.00 59.31 188 ARG A C 1
ATOM 1495 O O . ARG A 1 188 ? 82.501 6.018 -104.232 1.00 59.31 188 ARG A O 1
ATOM 1502 N N . ILE A 1 189 ? 81.053 5.174 -105.736 1.00 59.38 189 ILE A N 1
ATOM 1503 C CA . ILE A 1 189 ? 79.904 5.099 -104.830 1.00 59.38 189 ILE A CA 1
ATOM 1504 C C . ILE A 1 189 ? 80.067 3.944 -103.835 1.00 59.38 189 ILE A C 1
ATOM 1506 O O . ILE A 1 189 ? 79.853 4.163 -102.647 1.00 59.38 189 ILE A O 1
ATOM 1510 N N . SER A 1 190 ? 80.562 2.771 -104.253 1.00 58.66 190 SER A N 1
ATOM 1511 C CA . SER A 1 190 ? 80.803 1.660 -103.315 1.00 58.66 190 SER A CA 1
ATOM 1512 C C . SER A 1 190 ? 81.831 1.995 -102.224 1.00 58.66 190 SER A C 1
ATOM 1514 O O . SER A 1 190 ? 81.611 1.662 -101.066 1.00 58.66 190 SER A O 1
ATOM 1516 N N . ALA A 1 191 ? 82.898 2.734 -102.547 1.00 58.00 191 ALA A N 1
ATOM 1517 C CA . ALA A 1 191 ? 83.908 3.134 -101.559 1.00 58.00 191 ALA A CA 1
ATOM 1518 C C . ALA A 1 191 ? 83.372 4.132 -100.510 1.00 58.00 191 ALA A C 1
ATOM 1520 O O . ALA A 1 191 ? 83.746 4.059 -99.344 1.00 58.00 191 ALA A O 1
ATOM 1521 N N . ALA A 1 192 ? 82.470 5.037 -100.904 1.00 54.12 192 ALA A N 1
ATOM 1522 C CA . ALA A 1 192 ? 81.842 5.995 -99.991 1.00 54.12 192 ALA A CA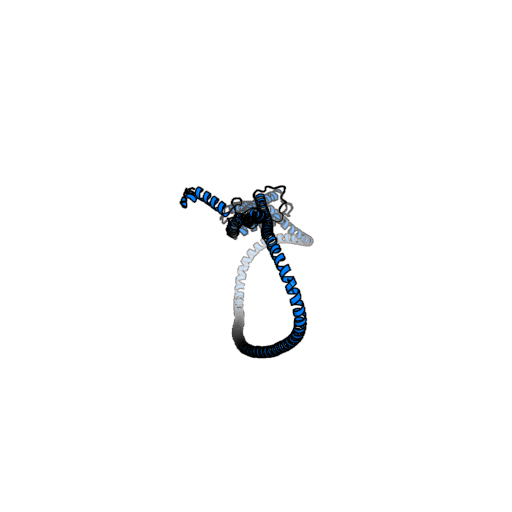 1
ATOM 1523 C C . ALA A 1 192 ? 80.741 5.355 -99.120 1.00 54.12 192 ALA A C 1
ATOM 1525 O O . ALA A 1 192 ? 80.457 5.819 -98.016 1.00 54.12 192 ALA A O 1
ATOM 1526 N N . GLN A 1 193 ? 80.114 4.283 -99.605 1.00 57.88 193 GLN A N 1
ATOM 1527 C CA . GLN A 1 193 ? 79.018 3.603 -98.916 1.00 57.88 193 GLN A CA 1
ATOM 1528 C C . GLN A 1 193 ? 79.516 2.686 -97.783 1.00 57.88 193 GLN A C 1
ATOM 1530 O O . GLN A 1 193 ? 78.866 2.606 -96.737 1.00 57.88 193 GLN A O 1
ATOM 1535 N N . ASP A 1 194 ? 80.701 2.088 -97.938 1.00 61.00 194 ASP A N 1
ATOM 1536 C CA . ASP A 1 194 ? 81.357 1.283 -96.897 1.00 61.00 194 ASP A CA 1
ATOM 1537 C C . ASP A 1 194 ? 81.838 2.140 -95.705 1.00 61.00 194 ASP A C 1
ATOM 1539 O O . ASP A 1 194 ? 81.725 1.734 -94.545 1.00 61.00 194 ASP A O 1
ATOM 1543 N N . GLU A 1 195 ? 82.295 3.370 -95.960 1.00 61.12 195 GLU A N 1
ATOM 1544 C CA . GLU A 1 195 ? 82.736 4.314 -94.920 1.00 61.12 195 GLU A CA 1
ATOM 1545 C C . GLU A 1 195 ? 81.557 4.835 -94.074 1.00 61.12 195 GLU A C 1
ATOM 1547 O O . GLU A 1 195 ? 81.631 4.895 -92.843 1.00 61.12 195 GLU A O 1
ATOM 1552 N N . ILE A 1 196 ? 80.415 5.113 -94.715 1.00 58.31 196 ILE A N 1
ATOM 1553 C CA . ILE A 1 196 ? 79.190 5.564 -94.036 1.00 58.31 196 ILE A CA 1
ATOM 1554 C C . ILE A 1 196 ? 78.582 4.446 -93.174 1.00 58.31 196 ILE A C 1
ATOM 1556 O O . ILE A 1 196 ? 78.143 4.713 -92.053 1.00 58.31 196 ILE A O 1
ATOM 1560 N N . GLN A 1 197 ? 78.586 3.188 -93.633 1.00 61.06 197 GLN A N 1
ATOM 1561 C CA . GLN A 1 197 ? 78.072 2.067 -92.832 1.00 61.06 197 GLN A CA 1
ATOM 1562 C C . GLN A 1 197 ? 78.948 1.738 -91.612 1.00 61.06 197 GLN A C 1
ATOM 1564 O O . GLN A 1 197 ? 78.417 1.341 -90.573 1.00 61.06 197 GLN A O 1
ATOM 1569 N N . SER A 1 198 ? 80.265 1.943 -91.706 1.00 66.25 198 SER A N 1
ATOM 1570 C CA . SER A 1 198 ? 81.196 1.789 -90.580 1.00 66.25 198 SER A CA 1
ATOM 1571 C C . SER A 1 198 ? 80.927 2.811 -89.465 1.00 66.25 198 SER A C 1
ATOM 1573 O O . SER A 1 198 ? 80.863 2.452 -88.289 1.00 66.25 198 SER A O 1
ATOM 1575 N N . ILE A 1 199 ? 80.699 4.078 -89.827 1.00 59.91 199 ILE A N 1
ATOM 1576 C CA . ILE A 1 199 ? 80.388 5.152 -88.866 1.00 59.91 199 ILE A CA 1
ATOM 1577 C C . ILE A 1 199 ? 79.009 4.935 -88.227 1.00 59.91 199 ILE A C 1
ATOM 1579 O O . ILE A 1 199 ? 78.849 5.129 -87.021 1.00 59.91 199 ILE A O 1
ATOM 1583 N N . LEU A 1 200 ? 78.024 4.474 -89.007 1.00 61.03 200 LEU A N 1
ATOM 1584 C CA . LEU A 1 200 ? 76.673 4.230 -88.502 1.00 61.03 200 LEU A CA 1
ATOM 1585 C C . LEU A 1 200 ? 76.637 3.094 -87.468 1.00 61.03 200 LEU A C 1
ATOM 1587 O O . LEU A 1 200 ? 75.982 3.240 -86.441 1.00 61.03 200 LEU A O 1
ATOM 1591 N N . ARG A 1 201 ? 77.374 1.994 -87.697 1.00 61.66 201 ARG A N 1
ATOM 1592 C CA . ARG A 1 201 ? 77.466 0.877 -86.738 1.00 61.66 201 ARG A CA 1
ATOM 1593 C C . ARG A 1 201 ? 78.189 1.270 -85.450 1.00 61.66 201 ARG A C 1
ATOM 1595 O O . ARG A 1 201 ? 77.703 0.936 -84.378 1.00 61.66 201 ARG A O 1
ATOM 1602 N N . SER A 1 202 ? 79.268 2.051 -85.540 1.00 64.56 202 SER A N 1
ATOM 1603 C CA . SER A 1 202 ? 79.975 2.561 -84.355 1.00 64.56 202 SER A CA 1
ATOM 1604 C C . SER A 1 202 ? 79.082 3.452 -83.485 1.00 64.56 202 SER A C 1
ATOM 1606 O O . SER A 1 202 ? 79.077 3.312 -82.266 1.00 64.56 202 SER A O 1
ATOM 1608 N N . ALA A 1 203 ? 78.287 4.337 -84.096 1.00 59.25 203 ALA A N 1
ATOM 1609 C CA . ALA A 1 203 ? 77.365 5.204 -83.362 1.00 59.25 203 ALA A CA 1
ATOM 1610 C C . ALA A 1 203 ? 76.205 4.421 -82.718 1.00 59.25 203 ALA A C 1
ATOM 1612 O O . ALA A 1 203 ? 75.732 4.782 -81.641 1.00 59.25 203 ALA A O 1
ATOM 1613 N N . GLN A 1 204 ? 75.752 3.342 -83.362 1.00 65.00 204 GLN A N 1
ATOM 1614 C CA . GLN A 1 204 ? 74.691 2.477 -82.847 1.00 65.00 204 GLN A CA 1
ATOM 1615 C C . GLN A 1 204 ? 75.173 1.610 -81.676 1.00 65.00 204 GLN A C 1
ATOM 1617 O O . GLN A 1 204 ? 74.452 1.462 -80.689 1.00 65.00 204 GLN A O 1
ATOM 1622 N N . ASP A 1 205 ? 76.402 1.096 -81.751 1.00 66.75 205 ASP A N 1
ATOM 1623 C CA . ASP A 1 205 ? 77.021 0.328 -80.669 1.00 66.75 205 ASP A CA 1
ATOM 1624 C C . ASP A 1 205 ? 77.288 1.206 -79.439 1.00 66.75 205 ASP A C 1
ATOM 1626 O O . ASP A 1 205 ? 76.944 0.809 -78.323 1.00 66.75 205 ASP A O 1
ATOM 1630 N N . ASP A 1 206 ? 77.782 2.434 -79.623 1.00 65.62 206 ASP A N 1
ATOM 1631 C CA . ASP A 1 206 ? 77.953 3.387 -78.520 1.00 65.62 206 ASP A CA 1
ATOM 1632 C C . ASP A 1 206 ? 76.610 3.718 -77.854 1.00 65.62 206 ASP A C 1
ATOM 1634 O O . ASP A 1 206 ? 76.498 3.715 -76.625 1.00 65.62 206 ASP A O 1
ATOM 1638 N N . PHE A 1 207 ? 75.556 3.929 -78.647 1.00 70.06 207 PHE A N 1
ATOM 1639 C CA . PHE A 1 207 ? 74.217 4.201 -78.125 1.00 70.06 207 PHE A CA 1
ATOM 1640 C C . PHE A 1 207 ? 73.667 3.019 -77.315 1.00 70.06 207 PHE A C 1
ATOM 1642 O O . PHE A 1 207 ? 73.153 3.208 -76.213 1.00 70.06 207 PHE A O 1
ATOM 1649 N N . ASN A 1 208 ? 73.848 1.789 -77.800 1.00 67.75 208 ASN A N 1
ATOM 1650 C CA . ASN A 1 208 ? 73.440 0.577 -77.089 1.00 67.75 208 ASN A CA 1
ATOM 1651 C C . ASN A 1 208 ? 74.217 0.382 -75.777 1.00 67.75 208 ASN A C 1
ATOM 1653 O O . ASN A 1 208 ? 73.635 -0.036 -74.771 1.00 67.75 208 ASN A O 1
ATOM 1657 N N . VAL A 1 209 ? 75.507 0.731 -75.747 1.00 73.25 209 VAL A N 1
ATOM 1658 C CA . VAL A 1 209 ? 76.327 0.700 -74.526 1.00 73.25 209 VAL A CA 1
ATOM 1659 C C . VAL A 1 209 ? 75.851 1.746 -73.516 1.00 73.25 209 VAL A C 1
ATOM 1661 O O . VAL A 1 209 ? 75.743 1.434 -72.328 1.00 73.25 209 VAL A O 1
ATOM 1664 N N . TYR A 1 210 ? 75.515 2.964 -73.951 1.00 71.50 210 TYR A N 1
ATOM 1665 C CA . TYR A 1 210 ? 74.980 4.002 -73.061 1.00 71.50 210 TYR A CA 1
ATOM 1666 C C . TYR A 1 210 ? 73.594 3.652 -72.514 1.00 71.50 210 TYR A C 1
ATOM 1668 O O . TYR A 1 210 ? 73.360 3.832 -71.314 1.00 71.50 210 TYR A O 1
ATOM 1676 N N . THR A 1 211 ? 72.705 3.104 -73.344 1.00 70.62 211 THR A N 1
ATOM 1677 C CA . THR A 1 211 ? 71.374 2.655 -72.915 1.00 70.62 211 THR A CA 1
ATOM 1678 C C . THR A 1 211 ? 71.486 1.500 -71.923 1.00 70.62 211 THR A C 1
ATOM 1680 O O . THR A 1 211 ? 70.980 1.621 -70.813 1.00 70.62 211 THR A O 1
ATOM 1683 N N . SER A 1 212 ? 72.289 0.471 -72.219 1.00 70.00 212 SER A N 1
ATOM 1684 C CA . SER A 1 212 ? 72.512 -0.666 -71.305 1.00 70.00 212 SER A CA 1
ATOM 1685 C C . SER A 1 212 ? 73.137 -0.242 -69.968 1.00 70.00 212 SER A C 1
ATOM 1687 O O . SER A 1 212 ? 72.846 -0.805 -68.913 1.00 70.00 212 SER A O 1
ATOM 1689 N N . ARG A 1 213 ? 74.023 0.766 -69.981 1.00 71.50 213 ARG A N 1
ATOM 1690 C CA . ARG A 1 213 ? 74.649 1.308 -68.763 1.00 71.50 213 ARG A CA 1
ATOM 1691 C C . ARG A 1 213 ? 73.677 2.159 -67.947 1.00 71.50 213 ARG A C 1
ATOM 1693 O O . ARG A 1 213 ? 73.796 2.200 -66.724 1.00 71.50 213 ARG A O 1
ATOM 1700 N N . SER A 1 214 ? 72.737 2.825 -68.611 1.00 64.56 214 SER A N 1
ATOM 1701 C CA . SER A 1 214 ? 71.698 3.634 -67.970 1.00 64.56 214 SER A CA 1
ATOM 1702 C C . SER A 1 214 ? 70.601 2.747 -67.386 1.00 64.56 214 SER A C 1
ATOM 1704 O O . SER A 1 214 ? 70.232 2.947 -66.235 1.00 64.56 214 SER A O 1
ATOM 1706 N N . GLU A 1 215 ? 70.177 1.709 -68.109 1.00 72.06 215 GLU A N 1
ATOM 1707 C CA . GLU A 1 215 ? 69.253 0.675 -67.630 1.00 72.06 215 GLU A CA 1
ATOM 1708 C C . GLU A 1 215 ? 69.816 -0.045 -66.406 1.00 72.06 215 GLU A C 1
ATOM 1710 O O . GLU A 1 215 ? 69.168 -0.051 -65.366 1.00 72.06 215 GLU A O 1
ATOM 1715 N N . ARG A 1 216 ? 71.075 -0.508 -66.447 1.00 73.19 216 ARG A N 1
ATOM 1716 C CA . ARG A 1 216 ? 71.728 -1.101 -65.265 1.00 73.19 216 ARG A CA 1
ATOM 1717 C C . ARG A 1 216 ? 71.774 -0.165 -64.065 1.00 73.19 216 ARG A C 1
ATOM 1719 O O . ARG A 1 216 ? 71.622 -0.614 -62.936 1.00 73.19 216 ARG A O 1
ATOM 1726 N N . LYS A 1 217 ? 72.003 1.130 -64.286 1.00 77.06 217 LYS A N 1
ATOM 1727 C CA . LYS A 1 217 ? 72.059 2.115 -63.199 1.00 77.06 217 LYS A CA 1
ATOM 1728 C C . LYS A 1 217 ? 70.669 2.409 -62.632 1.00 77.06 217 LYS A C 1
ATOM 1730 O O . LYS A 1 217 ? 70.549 2.654 -61.437 1.00 77.06 217 LYS A O 1
ATOM 1735 N N . ILE A 1 218 ? 69.634 2.370 -63.469 1.00 71.25 218 ILE A N 1
ATOM 1736 C CA . ILE A 1 218 ? 68.234 2.473 -63.048 1.00 71.25 218 ILE A CA 1
ATOM 1737 C C . ILE A 1 218 ? 67.830 1.223 -62.262 1.00 71.25 218 ILE A C 1
ATOM 1739 O O . ILE A 1 218 ? 67.295 1.365 -61.169 1.00 71.25 218 ILE A O 1
ATOM 1743 N N . GLU A 1 219 ? 68.159 0.024 -62.743 1.00 76.62 219 GLU A N 1
ATOM 1744 C CA . GLU A 1 219 ? 67.920 -1.237 -62.031 1.00 76.62 219 GLU A CA 1
ATOM 1745 C C . GLU A 1 219 ? 68.661 -1.283 -60.690 1.00 76.62 219 GLU A C 1
ATOM 1747 O O . GLU A 1 219 ? 68.077 -1.658 -59.677 1.00 76.62 219 GLU A O 1
ATOM 1752 N N . GLU A 1 220 ? 69.919 -0.838 -60.640 1.00 82.94 220 GLU A N 1
ATOM 1753 C CA . GLU A 1 220 ? 70.697 -0.759 -59.400 1.00 82.94 220 GLU A CA 1
ATOM 1754 C C . GLU A 1 220 ? 70.083 0.242 -58.406 1.00 82.94 220 GLU A C 1
ATOM 1756 O O . GLU A 1 220 ? 70.005 -0.038 -57.209 1.00 82.94 220 GLU A O 1
ATOM 1761 N N . LEU A 1 221 ? 69.597 1.395 -58.882 1.00 78.56 221 LEU A N 1
ATOM 1762 C CA . LEU A 1 221 ? 68.903 2.377 -58.044 1.00 78.56 221 LEU A CA 1
ATOM 1763 C C . LEU A 1 221 ? 67.540 1.870 -57.566 1.00 78.56 221 LEU A C 1
ATOM 1765 O O . LEU A 1 221 ? 67.199 2.099 -56.408 1.00 78.56 221 LEU A O 1
ATOM 1769 N N . MET A 1 222 ? 66.790 1.162 -58.412 1.00 71.75 222 MET A N 1
ATOM 1770 C CA . MET A 1 222 ? 65.519 0.538 -58.042 1.00 71.75 222 MET A CA 1
ATOM 1771 C C . MET A 1 222 ? 65.729 -0.567 -57.010 1.00 71.75 222 MET A C 1
ATOM 1773 O O . MET A 1 222 ? 65.089 -0.533 -55.966 1.00 71.75 222 MET A O 1
ATOM 1777 N N . ALA A 1 223 ? 66.687 -1.470 -57.229 1.00 76.75 223 ALA A N 1
ATOM 1778 C CA . ALA A 1 223 ? 67.025 -2.523 -56.276 1.00 76.75 223 ALA A CA 1
ATOM 1779 C C . ALA A 1 223 ? 67.527 -1.946 -54.943 1.00 76.75 223 ALA A C 1
ATOM 1781 O O . ALA A 1 223 ? 67.190 -2.449 -53.872 1.00 76.75 223 ALA A O 1
ATOM 1782 N N . LYS A 1 224 ? 68.301 -0.853 -54.979 1.00 81.38 224 LYS A N 1
ATOM 1783 C CA . LYS A 1 224 ? 68.754 -0.159 -53.768 1.00 81.38 224 LYS A CA 1
ATOM 1784 C C . LYS A 1 224 ? 67.605 0.536 -53.035 1.00 81.38 224 LYS A C 1
ATOM 1786 O O . LYS A 1 224 ? 67.561 0.462 -51.811 1.00 81.38 224 LYS A O 1
ATOM 1791 N N . ALA A 1 225 ? 66.690 1.184 -53.755 1.00 73.25 225 ALA A N 1
ATOM 1792 C CA . ALA A 1 225 ? 65.514 1.828 -53.176 1.00 73.25 225 ALA A CA 1
ATOM 1793 C C . ALA A 1 225 ? 64.532 0.801 -52.594 1.00 73.25 225 ALA A C 1
ATOM 1795 O O . ALA A 1 225 ? 64.010 1.008 -51.505 1.00 73.25 225 ALA A O 1
ATOM 1796 N N . GLU A 1 226 ? 64.325 -0.326 -53.273 1.00 77.06 226 GLU A N 1
ATOM 1797 C CA . GLU A 1 226 ? 63.478 -1.421 -52.805 1.00 77.06 226 GLU A CA 1
ATOM 1798 C C . GLU A 1 226 ? 64.072 -2.100 -51.569 1.00 77.06 226 GLU A C 1
ATOM 1800 O O . GLU A 1 226 ? 63.369 -2.280 -50.578 1.00 77.06 226 GLU A O 1
ATOM 1805 N N . ASN A 1 227 ? 65.381 -2.366 -51.565 1.00 82.62 227 ASN A N 1
ATOM 1806 C CA . ASN A 1 227 ? 66.082 -2.869 -50.386 1.00 82.62 227 ASN A CA 1
ATOM 1807 C C . ASN A 1 227 ? 66.014 -1.866 -49.219 1.00 82.62 227 ASN A C 1
ATOM 1809 O O . ASN A 1 227 ? 65.692 -2.244 -48.100 1.00 82.62 227 ASN A O 1
ATOM 1813 N N . GLN A 1 228 ? 66.221 -0.566 -49.463 1.00 78.12 228 GLN A N 1
ATOM 1814 C CA . GLN A 1 228 ? 66.048 0.459 -48.424 1.00 78.12 228 GLN A CA 1
ATOM 1815 C C . GLN A 1 228 ? 64.611 0.531 -47.905 1.00 78.12 228 GLN A C 1
ATOM 1817 O O . GLN A 1 228 ? 64.409 0.699 -46.708 1.00 78.12 228 GLN A O 1
ATOM 1822 N N . ASN A 1 229 ? 63.612 0.368 -48.770 1.00 75.31 229 ASN A N 1
ATOM 1823 C CA . ASN A 1 229 ? 62.214 0.360 -48.358 1.00 75.31 229 ASN A CA 1
ATOM 1824 C C . ASN A 1 229 ? 61.871 -0.896 -47.539 1.00 75.31 229 ASN A C 1
ATOM 1826 O O . ASN A 1 229 ? 61.161 -0.804 -46.541 1.00 75.31 229 ASN A O 1
ATOM 1830 N N . GLN A 1 230 ? 62.424 -2.059 -47.898 1.00 79.12 230 GLN A N 1
ATOM 1831 C CA . GLN A 1 230 ? 62.305 -3.286 -47.106 1.00 79.12 230 GLN A CA 1
ATOM 1832 C C . GLN A 1 230 ? 63.001 -3.153 -45.748 1.00 79.12 230 GLN A C 1
ATOM 1834 O O . GLN A 1 230 ? 62.416 -3.539 -44.739 1.00 79.12 230 GLN A O 1
ATOM 1839 N N . ILE A 1 231 ? 64.191 -2.545 -45.700 1.00 79.44 231 ILE A N 1
ATOM 1840 C CA . ILE A 1 231 ? 64.897 -2.236 -44.449 1.00 79.44 231 ILE A CA 1
ATOM 1841 C C . ILE A 1 231 ? 64.060 -1.282 -43.596 1.00 79.44 231 ILE A C 1
ATOM 1843 O O . ILE A 1 231 ? 63.803 -1.592 -42.444 1.00 79.44 231 ILE A O 1
ATOM 1847 N N . HIS A 1 232 ? 63.540 -0.183 -44.149 1.00 78.06 232 HIS A N 1
ATOM 1848 C CA . HIS A 1 232 ? 62.686 0.742 -43.397 1.00 78.06 232 HIS A CA 1
ATOM 1849 C C . HIS A 1 232 ? 61.381 0.099 -42.927 1.00 78.06 232 HIS A C 1
ATOM 1851 O O . HIS A 1 232 ? 60.926 0.380 -41.825 1.00 78.06 232 HIS A O 1
ATOM 1857 N N . THR A 1 233 ? 60.789 -0.787 -43.725 1.00 72.38 233 THR A N 1
ATOM 1858 C CA . THR A 1 233 ? 59.593 -1.537 -43.327 1.00 72.38 233 THR A CA 1
ATOM 1859 C C . THR A 1 233 ? 59.911 -2.519 -42.196 1.00 72.38 233 THR A C 1
ATOM 1861 O O . THR A 1 233 ? 59.135 -2.627 -41.248 1.00 72.38 233 THR A O 1
ATOM 1864 N N . SER A 1 234 ? 61.063 -3.196 -42.257 1.00 80.25 234 SER A N 1
ATOM 1865 C CA . SER A 1 234 ? 61.555 -4.059 -41.177 1.00 80.25 234 SER A CA 1
ATOM 1866 C C . SER A 1 234 ? 61.846 -3.251 -39.916 1.00 80.25 234 SER A C 1
ATOM 1868 O O . SER A 1 234 ? 61.343 -3.601 -38.858 1.00 80.25 234 SER A O 1
ATOM 1870 N N . ASP A 1 235 ? 62.562 -2.131 -40.032 1.00 80.69 235 ASP A N 1
ATOM 1871 C CA . ASP A 1 235 ? 62.891 -1.242 -38.919 1.00 80.69 235 ASP A CA 1
ATOM 1872 C C . ASP A 1 235 ? 61.624 -0.681 -38.268 1.00 80.69 235 ASP A C 1
ATOM 1874 O O . ASP A 1 235 ? 61.536 -0.637 -37.047 1.00 80.69 235 ASP A O 1
ATOM 1878 N N . ILE A 1 236 ? 60.615 -0.284 -39.055 1.00 73.19 236 ILE A N 1
ATOM 1879 C CA . ILE A 1 236 ? 59.321 0.176 -38.532 1.00 73.19 236 ILE A CA 1
ATOM 1880 C C . ILE A 1 236 ? 58.615 -0.955 -37.788 1.00 73.19 236 ILE A C 1
ATOM 1882 O O . ILE A 1 236 ? 58.126 -0.722 -36.686 1.00 73.19 236 ILE A O 1
ATOM 1886 N N . ASN A 1 237 ? 58.578 -2.167 -38.345 1.00 76.12 237 ASN A N 1
ATOM 1887 C CA . ASN A 1 237 ? 57.969 -3.319 -37.680 1.00 76.12 237 ASN A CA 1
ATOM 1888 C C . ASN A 1 237 ? 58.706 -3.687 -36.388 1.00 76.12 237 ASN A C 1
ATOM 1890 O O . ASN A 1 237 ? 58.067 -3.937 -35.369 1.00 76.12 237 ASN A O 1
ATOM 1894 N N . ASP A 1 238 ? 60.036 -3.666 -36.393 1.00 80.25 238 ASP A N 1
ATOM 1895 C CA . ASP A 1 238 ? 60.856 -3.944 -35.217 1.00 80.25 238 ASP A CA 1
ATOM 1896 C C . ASP A 1 238 ? 60.692 -2.854 -34.153 1.00 80.25 238 ASP A C 1
ATOM 1898 O O . ASP A 1 238 ? 60.559 -3.166 -32.968 1.00 80.25 238 ASP A O 1
ATOM 1902 N N . LEU A 1 239 ? 60.610 -1.583 -34.557 1.00 79.06 239 LEU A N 1
ATOM 1903 C CA . LEU A 1 239 ? 60.341 -0.460 -33.659 1.00 79.06 239 LEU A CA 1
ATOM 1904 C C . LEU A 1 239 ? 58.924 -0.537 -33.078 1.00 79.06 239 LEU A C 1
ATOM 1906 O O . LEU A 1 239 ? 58.731 -0.243 -31.899 1.00 79.06 239 LEU A O 1
ATOM 1910 N N . PHE A 1 240 ? 57.945 -0.966 -33.876 1.00 77.06 240 PHE A N 1
ATOM 1911 C CA . PHE A 1 240 ? 56.565 -1.161 -33.440 1.00 77.06 240 PHE A CA 1
ATOM 1912 C C . PHE A 1 240 ? 56.456 -2.326 -32.452 1.00 77.06 240 PHE A C 1
ATOM 1914 O O . PHE A 1 240 ? 55.892 -2.152 -31.378 1.00 77.06 240 PHE A O 1
ATOM 1921 N N . ASN A 1 241 ? 57.089 -3.465 -32.745 1.00 77.06 241 ASN A N 1
ATOM 1922 C CA . ASN A 1 241 ? 57.165 -4.620 -31.847 1.00 77.06 241 ASN A CA 1
ATOM 1923 C C . ASN A 1 241 ? 57.908 -4.279 -30.545 1.00 77.06 241 ASN A C 1
ATOM 1925 O O . ASN A 1 241 ? 57.511 -4.706 -29.458 1.00 77.06 241 ASN A O 1
ATOM 1929 N N . ALA A 1 242 ? 58.977 -3.481 -30.626 1.00 77.44 242 ALA A N 1
ATOM 1930 C CA . ALA A 1 242 ? 59.686 -2.980 -29.455 1.00 77.44 242 ALA A CA 1
ATOM 1931 C C . ALA A 1 242 ? 58.796 -2.045 -28.619 1.00 77.44 242 ALA A C 1
ATOM 1933 O O . ALA A 1 242 ? 58.744 -2.197 -27.399 1.00 77.44 242 ALA A O 1
ATOM 1934 N N . HIS A 1 243 ? 58.045 -1.142 -29.257 1.00 74.25 243 HIS A N 1
ATOM 1935 C CA . HIS A 1 243 ? 57.091 -0.255 -28.586 1.00 74.25 243 HIS A CA 1
ATOM 1936 C C . HIS A 1 243 ? 55.894 -0.996 -27.993 1.00 74.25 243 HIS A C 1
ATOM 1938 O O . HIS A 1 243 ? 55.424 -0.625 -26.917 1.00 74.25 243 HIS A O 1
ATOM 1944 N N . GLU A 1 244 ? 55.400 -2.037 -28.654 1.00 73.56 244 GLU A N 1
ATOM 1945 C CA . GLU A 1 244 ? 54.333 -2.901 -28.159 1.00 73.56 244 GLU A CA 1
ATOM 1946 C C . GLU A 1 244 ? 54.810 -3.676 -26.929 1.00 73.56 244 GLU A C 1
ATOM 1948 O O . GLU A 1 244 ? 54.142 -3.674 -25.893 1.00 73.56 244 GLU A O 1
ATOM 1953 N N . LYS A 1 245 ? 56.016 -4.252 -26.985 1.00 78.44 245 LYS A N 1
ATOM 1954 C CA . LYS A 1 245 ? 56.634 -4.948 -25.853 1.00 78.44 245 LYS A CA 1
ATOM 1955 C C . LYS A 1 245 ? 56.940 -3.998 -24.696 1.00 78.44 245 LYS A C 1
ATOM 1957 O O . LYS A 1 245 ? 56.690 -4.340 -23.543 1.00 78.44 245 LYS A O 1
ATOM 1962 N N . GLU A 1 246 ? 57.429 -2.792 -24.979 1.00 75.62 246 GLU A N 1
ATOM 1963 C CA . GLU A 1 246 ? 57.651 -1.757 -23.968 1.00 75.62 246 GLU A CA 1
ATOM 1964 C C . GLU A 1 246 ? 56.330 -1.278 -23.353 1.00 75.62 246 GLU A C 1
ATOM 1966 O O . GLU A 1 246 ? 56.239 -1.134 -22.136 1.00 75.62 246 GLU A O 1
ATOM 1971 N N . SER A 1 247 ? 55.290 -1.063 -24.160 1.00 64.25 247 SER A N 1
ATOM 1972 C CA . SER A 1 247 ? 53.970 -0.636 -23.682 1.00 64.25 247 SER A CA 1
ATOM 1973 C C . SER A 1 247 ? 53.311 -1.721 -22.843 1.00 64.25 247 SER A C 1
ATOM 1975 O O . SER A 1 247 ? 52.797 -1.420 -21.770 1.00 64.25 247 SER A O 1
ATOM 1977 N N . THR A 1 248 ? 53.405 -2.980 -23.267 1.00 70.62 248 THR A N 1
ATOM 1978 C CA . THR A 1 248 ? 52.935 -4.142 -22.504 1.00 70.62 248 THR A CA 1
ATOM 1979 C C . THR A 1 248 ? 53.664 -4.235 -21.167 1.00 70.62 248 THR A C 1
ATOM 1981 O O . THR A 1 248 ? 53.019 -4.327 -20.130 1.00 70.62 248 THR A O 1
ATOM 1984 N N . ASN A 1 249 ? 54.990 -4.071 -21.157 1.00 75.75 249 ASN A N 1
ATOM 1985 C CA . ASN A 1 249 ? 55.783 -4.070 -19.927 1.00 75.75 249 ASN A CA 1
ATOM 1986 C C . ASN A 1 249 ? 55.457 -2.859 -19.023 1.00 75.75 249 ASN A C 1
ATOM 1988 O O . ASN A 1 249 ? 55.339 -2.984 -17.809 1.00 75.75 249 ASN A O 1
ATOM 1992 N N . ARG A 1 250 ? 55.221 -1.666 -19.591 1.00 70.88 250 ARG A N 1
ATOM 1993 C CA . ARG A 1 250 ? 54.766 -0.480 -18.836 1.00 70.88 250 ARG A CA 1
ATOM 1994 C C . ARG A 1 250 ? 53.369 -0.676 -18.247 1.00 70.88 250 ARG A C 1
ATOM 1996 O O . ARG A 1 250 ? 53.112 -0.186 -17.147 1.00 70.88 250 ARG A O 1
ATOM 2003 N N . ILE A 1 251 ? 52.473 -1.353 -18.963 1.00 68.44 251 ILE A N 1
ATOM 2004 C CA . ILE A 1 251 ? 51.133 -1.708 -18.487 1.00 68.44 251 ILE A CA 1
ATOM 2005 C C . ILE A 1 251 ? 51.244 -2.745 -17.369 1.00 68.44 251 ILE A C 1
ATOM 2007 O O . ILE A 1 251 ? 50.662 -2.534 -16.312 1.00 68.44 251 ILE A O 1
ATOM 2011 N N . GLU A 1 252 ? 52.058 -3.784 -17.533 1.00 73.88 252 GLU A N 1
ATOM 2012 C CA . GLU A 1 252 ? 52.294 -4.819 -16.524 1.00 73.88 252 GLU A CA 1
ATOM 2013 C C . GLU A 1 252 ? 52.908 -4.243 -15.240 1.00 73.88 252 GLU A C 1
ATOM 2015 O O . GLU A 1 252 ? 52.391 -4.472 -14.151 1.00 73.88 252 GLU A O 1
ATOM 2020 N N . VAL A 1 253 ? 53.922 -3.378 -15.346 1.00 75.56 253 VAL A N 1
ATOM 2021 C CA . VAL A 1 253 ? 54.499 -2.668 -14.190 1.00 75.56 253 VAL A CA 1
ATOM 2022 C C . VAL A 1 253 ? 53.465 -1.761 -13.509 1.00 75.56 253 VAL A C 1
ATOM 2024 O O . VAL A 1 253 ? 53.480 -1.609 -12.286 1.00 75.56 253 VAL A O 1
ATOM 2027 N N . ARG A 1 254 ? 52.552 -1.138 -14.266 1.00 71.44 254 ARG A N 1
ATOM 2028 C CA . ARG A 1 254 ? 51.460 -0.332 -13.692 1.00 71.44 254 ARG A CA 1
ATOM 2029 C C . ARG A 1 254 ? 50.399 -1.199 -13.022 1.00 71.44 254 ARG A C 1
ATOM 2031 O O . ARG A 1 254 ? 49.915 -0.791 -11.971 1.00 71.44 254 ARG A O 1
ATOM 2038 N N . ILE A 1 255 ? 50.084 -2.367 -13.577 1.00 70.44 255 ILE A N 1
ATOM 2039 C CA . ILE A 1 255 ? 49.187 -3.358 -12.972 1.00 70.44 255 ILE A CA 1
ATOM 2040 C C . ILE A 1 255 ? 49.800 -3.868 -11.669 1.00 70.44 255 ILE A C 1
ATOM 2042 O O . ILE A 1 255 ? 49.163 -3.741 -10.635 1.00 70.44 255 ILE A O 1
ATOM 2046 N N . GLN A 1 256 ? 51.066 -4.285 -11.662 1.00 74.31 256 GLN A N 1
ATOM 2047 C CA . GLN A 1 256 ? 51.756 -4.733 -10.447 1.00 74.31 256 GLN A CA 1
ATOM 2048 C C . GLN A 1 256 ? 51.855 -3.628 -9.384 1.00 74.31 256 GLN A C 1
ATOM 2050 O O . GLN A 1 256 ? 51.709 -3.887 -8.190 1.00 74.31 256 GLN A O 1
ATOM 2055 N N . ARG A 1 257 ? 52.060 -2.363 -9.784 1.00 72.38 257 ARG A N 1
ATOM 2056 C CA . ARG A 1 257 ? 51.986 -1.225 -8.848 1.00 72.38 257 ARG A CA 1
ATOM 2057 C C . ARG A 1 257 ? 50.572 -1.003 -8.324 1.00 72.38 257 ARG A C 1
ATOM 2059 O O . ARG A 1 257 ? 50.426 -0.714 -7.142 1.00 72.38 257 ARG A O 1
ATOM 2066 N N . ALA A 1 258 ? 49.554 -1.120 -9.172 1.00 66.50 258 ALA A N 1
ATOM 2067 C CA . ALA A 1 258 ? 48.158 -0.994 -8.768 1.00 66.50 258 ALA A CA 1
ATOM 2068 C C . ALA A 1 258 ? 47.744 -2.134 -7.826 1.00 66.50 258 ALA A C 1
ATOM 2070 O O . ALA A 1 258 ? 47.089 -1.871 -6.826 1.00 66.50 258 ALA A O 1
ATOM 2071 N N . GLU A 1 259 ? 48.196 -3.361 -8.077 1.00 74.06 259 GLU A N 1
ATOM 2072 C CA . GLU A 1 259 ? 48.023 -4.522 -7.202 1.00 74.06 259 GLU A CA 1
ATOM 2073 C C . GLU A 1 259 ? 48.765 -4.341 -5.877 1.00 74.06 259 GLU A C 1
ATOM 2075 O O . GLU A 1 259 ? 48.201 -4.606 -4.822 1.00 74.06 259 GLU A O 1
ATOM 2080 N N . GLY A 1 260 ? 49.991 -3.808 -5.896 1.00 78.50 260 GLY A N 1
ATOM 2081 C CA . GLY A 1 260 ? 50.732 -3.461 -4.683 1.00 78.50 260 GLY A CA 1
ATOM 2082 C C . GLY A 1 260 ? 50.050 -2.359 -3.865 1.00 78.50 260 GLY A C 1
ATOM 2083 O O . GLY A 1 260 ? 49.969 -2.458 -2.641 1.00 78.50 260 GLY A O 1
ATOM 2084 N N . ILE A 1 261 ? 49.503 -1.334 -4.526 1.00 73.62 261 ILE A N 1
ATOM 2085 C CA . ILE A 1 261 ? 48.697 -0.287 -3.883 1.00 73.62 261 ILE A CA 1
ATOM 2086 C C . ILE A 1 261 ? 47.398 -0.879 -3.329 1.00 73.62 261 ILE A C 1
ATOM 2088 O O . ILE A 1 261 ? 47.039 -0.571 -2.198 1.00 73.62 261 ILE A O 1
ATOM 2092 N N . ALA A 1 262 ? 46.717 -1.753 -4.072 1.00 66.00 262 ALA A N 1
ATOM 2093 C CA . ALA A 1 262 ? 45.489 -2.410 -3.635 1.00 66.00 262 ALA A CA 1
ATOM 2094 C C . ALA A 1 262 ? 45.735 -3.348 -2.446 1.00 66.00 262 ALA A C 1
ATOM 2096 O O . ALA A 1 262 ? 44.973 -3.321 -1.485 1.00 66.00 262 ALA A O 1
ATOM 2097 N N . ALA A 1 263 ? 46.823 -4.120 -2.456 1.00 73.56 263 ALA A N 1
ATOM 2098 C CA . ALA A 1 263 ? 47.228 -4.967 -1.340 1.00 73.56 263 ALA A CA 1
ATOM 2099 C C . ALA A 1 263 ? 47.586 -4.133 -0.101 1.00 73.56 263 ALA A C 1
ATOM 2101 O O . ALA A 1 263 ? 47.187 -4.477 1.010 1.00 73.56 263 ALA A O 1
ATOM 2102 N N . ASN A 1 264 ? 48.280 -3.005 -0.281 1.00 79.06 264 ASN A N 1
ATOM 2103 C CA . ASN A 1 264 ? 48.612 -2.098 0.816 1.00 79.06 264 ASN A CA 1
ATOM 2104 C C . ASN A 1 264 ? 47.368 -1.380 1.368 1.00 79.06 264 ASN A C 1
ATOM 2106 O O . ASN A 1 264 ? 47.200 -1.305 2.578 1.00 79.06 264 ASN A O 1
ATOM 2110 N N . LEU A 1 265 ? 46.448 -0.932 0.508 1.00 71.38 265 LEU A N 1
ATOM 2111 C CA . LEU A 1 265 ? 45.158 -0.365 0.918 1.00 71.38 265 LEU A CA 1
ATOM 2112 C C . LEU A 1 265 ? 44.275 -1.405 1.608 1.00 71.38 265 LEU A C 1
ATOM 2114 O O . LEU A 1 265 ? 43.630 -1.087 2.598 1.00 71.38 265 LEU A O 1
ATOM 2118 N N . SER A 1 266 ? 44.267 -2.651 1.131 1.00 70.00 266 SER A N 1
ATOM 2119 C CA . SER A 1 266 ? 43.544 -3.749 1.776 1.00 70.00 266 SER A CA 1
ATOM 2120 C C . SER A 1 266 ? 44.131 -4.068 3.148 1.00 70.00 266 SER A C 1
ATOM 2122 O O . SER A 1 266 ? 43.379 -4.344 4.078 1.00 70.00 266 SER A O 1
ATOM 2124 N N . LYS A 1 267 ? 45.460 -4.007 3.290 1.00 80.31 267 LYS A N 1
ATOM 2125 C CA . LYS A 1 267 ? 46.131 -4.156 4.579 1.00 80.31 267 LYS A CA 1
ATOM 2126 C C . LYS A 1 267 ? 45.804 -2.989 5.508 1.00 80.31 267 LYS A C 1
ATOM 2128 O O . LYS A 1 267 ? 45.345 -3.229 6.608 1.00 80.31 267 LYS A O 1
ATOM 2133 N N . GLN A 1 268 ? 45.914 -1.745 5.044 1.00 80.19 268 GLN A N 1
ATOM 2134 C CA . GLN A 1 268 ? 45.525 -0.563 5.822 1.00 80.19 268 GLN A CA 1
ATOM 2135 C C . GLN A 1 268 ? 44.047 -0.579 6.218 1.00 80.19 268 GLN A C 1
ATOM 2137 O O . GLN A 1 268 ? 43.714 -0.160 7.317 1.00 80.19 268 GLN A O 1
ATOM 2142 N N . ALA A 1 269 ? 43.157 -1.073 5.356 1.00 68.81 269 ALA A N 1
ATOM 2143 C CA . ALA A 1 269 ? 41.745 -1.242 5.676 1.00 68.81 269 ALA A CA 1
ATOM 2144 C C . ALA A 1 269 ? 41.522 -2.348 6.719 1.00 68.81 269 ALA A C 1
ATOM 2146 O O . ALA A 1 269 ? 40.656 -2.198 7.577 1.00 68.81 269 ALA A O 1
ATOM 2147 N N . SER A 1 270 ? 42.302 -3.432 6.670 1.00 74.00 270 SER A N 1
ATOM 2148 C CA . SER A 1 270 ? 42.288 -4.489 7.687 1.00 74.00 270 SER A CA 1
ATOM 2149 C C . SER A 1 270 ? 42.829 -3.988 9.026 1.00 74.00 270 SER A C 1
ATOM 2151 O O . SER A 1 270 ? 42.157 -4.154 10.035 1.00 74.00 270 SER A O 1
ATOM 2153 N N . ASP A 1 271 ? 43.978 -3.312 9.026 1.00 78.69 271 ASP A N 1
ATOM 2154 C CA . ASP A 1 271 ? 44.605 -2.730 10.217 1.00 78.69 271 ASP A CA 1
ATOM 2155 C C . ASP A 1 271 ? 43.703 -1.632 10.819 1.00 78.69 271 ASP A C 1
ATOM 2157 O O . ASP A 1 271 ? 43.535 -1.541 12.030 1.00 78.69 271 ASP A O 1
ATOM 2161 N N . ALA A 1 272 ? 43.051 -0.817 9.978 1.00 69.50 272 ALA A N 1
ATOM 2162 C CA . ALA A 1 272 ? 42.066 0.165 10.428 1.00 69.50 272 ALA A CA 1
ATOM 2163 C C . ALA A 1 272 ? 40.822 -0.506 11.015 1.00 69.50 272 ALA A C 1
ATOM 2165 O O . ALA A 1 272 ? 40.283 -0.014 12.000 1.00 69.50 272 ALA A O 1
ATOM 2166 N N . LYS A 1 273 ? 40.362 -1.619 10.434 1.00 75.06 273 LYS A N 1
ATOM 2167 C CA . LYS A 1 273 ? 39.243 -2.393 10.974 1.00 75.06 273 LYS A CA 1
ATOM 2168 C C . LYS A 1 273 ? 39.593 -3.003 12.332 1.00 75.06 273 LYS A C 1
ATOM 2170 O O . LYS A 1 273 ? 38.774 -2.915 13.233 1.00 75.06 273 LYS A O 1
ATOM 2175 N N . GLU A 1 274 ? 40.794 -3.552 12.484 1.00 77.12 274 GLU A N 1
ATOM 2176 C CA . GLU A 1 274 ? 41.294 -4.084 13.757 1.00 77.12 274 GLU A CA 1
ATOM 2177 C C . GLU A 1 274 ? 41.386 -2.977 14.816 1.00 77.12 274 GLU A C 1
ATOM 2179 O O . GLU A 1 274 ? 40.828 -3.126 15.896 1.00 77.12 274 GLU A O 1
ATOM 2184 N N . LEU A 1 275 ? 41.928 -1.803 14.469 1.00 76.38 275 LEU A N 1
ATOM 2185 C CA . LEU A 1 275 ? 41.911 -0.630 15.353 1.00 76.38 275 LEU A CA 1
ATOM 2186 C C . LEU A 1 275 ? 40.490 -0.168 15.706 1.00 76.38 275 LEU A C 1
ATOM 2188 O O . LEU A 1 275 ? 40.246 0.259 16.830 1.00 76.38 275 LEU A O 1
ATOM 2192 N N . TYR A 1 276 ? 39.544 -0.227 14.766 1.00 70.19 276 TYR A N 1
ATOM 2193 C CA . TYR A 1 276 ? 38.142 0.093 15.041 1.00 70.19 276 TYR A CA 1
ATOM 2194 C C . TYR A 1 276 ? 37.489 -0.931 15.970 1.00 70.19 276 TYR A C 1
ATOM 2196 O O . TYR A 1 276 ? 36.727 -0.528 16.846 1.00 70.19 276 TYR A O 1
ATOM 2204 N N . ASP A 1 277 ? 37.776 -2.219 15.796 1.00 72.44 277 ASP A N 1
ATOM 2205 C CA . ASP A 1 277 ? 37.271 -3.292 16.653 1.00 72.44 277 ASP A CA 1
ATOM 2206 C C . ASP A 1 277 ? 37.883 -3.195 18.064 1.00 72.44 277 ASP A C 1
ATOM 2208 O O . ASP A 1 277 ? 37.159 -3.339 19.052 1.00 72.44 277 ASP A O 1
ATOM 2212 N N . ASP A 1 278 ? 39.164 -2.833 18.174 1.00 76.19 278 ASP A N 1
ATOM 2213 C CA . ASP A 1 278 ? 39.848 -2.570 19.444 1.00 76.19 278 ASP A CA 1
ATOM 2214 C C . ASP A 1 278 ? 39.279 -1.331 20.147 1.00 76.19 278 ASP A C 1
ATOM 2216 O O . ASP A 1 278 ? 38.917 -1.408 21.320 1.00 76.19 278 ASP A O 1
ATOM 2220 N N . ILE A 1 279 ? 39.093 -0.213 19.432 1.00 72.69 279 ILE A N 1
ATOM 2221 C CA . ILE A 1 279 ? 38.448 0.996 19.976 1.00 72.69 279 ILE A CA 1
ATOM 2222 C C . ILE A 1 279 ? 37.003 0.695 20.382 1.00 72.69 279 ILE A C 1
ATOM 2224 O O . ILE A 1 279 ? 36.544 1.162 21.422 1.00 72.69 279 ILE A O 1
ATOM 2228 N N . ALA A 1 280 ? 36.264 -0.085 19.593 1.00 67.69 280 ALA A N 1
ATOM 2229 C CA . ALA A 1 280 ? 34.902 -0.480 19.930 1.00 67.69 280 ALA A CA 1
ATOM 2230 C C . ALA A 1 280 ? 34.869 -1.386 21.169 1.00 67.69 280 ALA A C 1
ATOM 2232 O O . ALA A 1 280 ? 33.970 -1.247 21.999 1.00 67.69 280 ALA A O 1
ATOM 2233 N N . SER A 1 281 ? 35.847 -2.280 21.327 1.00 72.19 281 SER A N 1
ATOM 2234 C CA . SER A 1 281 ? 35.989 -3.129 22.509 1.00 72.19 281 SER A CA 1
ATOM 2235 C C . SER A 1 281 ? 36.375 -2.314 23.747 1.00 72.19 281 SER A C 1
ATOM 2237 O O . SER A 1 281 ? 35.735 -2.456 24.787 1.00 72.19 281 SER A O 1
ATOM 2239 N N . GLU A 1 282 ? 37.331 -1.392 23.631 1.00 76.06 282 GLU A N 1
ATOM 2240 C CA . GLU A 1 282 ? 37.765 -0.493 24.708 1.00 76.06 282 GLU A CA 1
ATOM 2241 C C . GLU A 1 282 ? 36.651 0.489 25.114 1.00 76.06 282 GLU A C 1
ATOM 2243 O O . GLU A 1 282 ? 36.398 0.723 26.301 1.00 76.06 282 GLU A O 1
ATOM 2248 N N . GLN A 1 283 ? 35.892 1.020 24.149 1.00 71.69 283 GLN A N 1
ATOM 2249 C CA . GLN A 1 283 ? 34.708 1.832 24.434 1.00 71.69 283 GLN A CA 1
ATOM 2250 C C . GLN A 1 283 ? 33.594 1.008 25.073 1.00 71.69 283 GLN A C 1
ATOM 2252 O O . GLN A 1 283 ? 32.926 1.487 25.983 1.00 71.69 283 GLN A O 1
ATOM 2257 N N . LYS A 1 284 ? 33.397 -0.242 24.650 1.00 72.81 284 LYS A N 1
ATOM 2258 C CA . LYS A 1 284 ? 32.414 -1.137 25.265 1.00 72.81 284 LYS A CA 1
ATOM 2259 C C . LYS A 1 284 ? 32.796 -1.475 26.703 1.00 72.81 284 LYS A C 1
ATOM 2261 O O . LYS A 1 284 ? 31.921 -1.467 27.563 1.00 72.81 284 LYS A O 1
ATOM 2266 N N . GLU A 1 285 ? 34.067 -1.746 26.973 1.00 75.38 285 GLU A N 1
ATOM 2267 C CA . GLU A 1 285 ? 34.568 -2.058 28.312 1.00 75.38 285 GLU A CA 1
ATOM 2268 C C . GLU A 1 285 ? 34.525 -0.831 29.232 1.00 75.38 285 GLU A C 1
ATOM 2270 O O . GLU A 1 285 ? 33.997 -0.920 30.340 1.00 75.38 285 GLU A O 1
ATOM 2275 N N . SER A 1 286 ? 34.942 0.345 28.751 1.00 75.31 286 SER A N 1
ATOM 2276 C CA . SER A 1 286 ? 34.822 1.600 29.510 1.00 75.31 286 SER A CA 1
ATOM 2277 C C . SER A 1 286 ? 33.366 2.015 29.738 1.00 75.31 286 SER A C 1
ATOM 2279 O O . SER A 1 286 ? 33.027 2.478 30.827 1.00 75.31 286 SER A O 1
ATOM 2281 N N . PHE A 1 287 ? 32.469 1.786 28.774 1.00 70.75 287 PHE A N 1
ATOM 2282 C CA . PHE A 1 287 ? 31.036 2.021 28.949 1.00 70.75 287 PHE A CA 1
ATOM 2283 C C . PHE A 1 287 ? 30.416 1.024 29.933 1.00 70.75 287 PHE A C 1
ATOM 2285 O O . PHE A 1 287 ? 29.579 1.405 30.748 1.00 70.75 287 PHE A O 1
ATOM 2292 N N . HIS A 1 288 ? 30.849 -0.239 29.920 1.00 73.25 288 HIS A N 1
ATOM 2293 C CA . HIS A 1 288 ? 30.402 -1.238 30.889 1.00 73.25 288 HIS A CA 1
ATOM 2294 C C . HIS A 1 288 ? 30.900 -0.915 32.304 1.00 73.25 288 HIS A C 1
ATOM 2296 O O . HIS A 1 288 ? 30.130 -1.035 33.260 1.00 73.25 288 HIS A O 1
ATOM 2302 N N . ALA A 1 289 ? 32.145 -0.448 32.439 1.00 77.69 289 ALA A N 1
ATOM 2303 C CA . ALA A 1 289 ? 32.694 0.047 33.696 1.00 77.69 289 ALA A CA 1
ATOM 2304 C C . ALA A 1 289 ? 31.936 1.292 34.179 1.00 77.69 289 ALA A C 1
ATOM 2306 O O . ALA A 1 289 ? 31.541 1.350 35.338 1.00 77.69 289 ALA A O 1
ATOM 2307 N N . PHE A 1 290 ? 31.629 2.240 33.288 1.00 79.88 290 PHE A N 1
ATOM 2308 C CA . PHE A 1 290 ? 30.822 3.420 33.604 1.00 79.88 290 PHE A CA 1
ATOM 2309 C C . PHE A 1 290 ? 29.393 3.062 34.034 1.00 79.88 290 PHE A C 1
ATOM 2311 O O . PHE A 1 290 ? 28.880 3.644 34.989 1.00 79.88 290 PHE A O 1
ATOM 2318 N N . ILE A 1 291 ? 28.744 2.099 33.368 1.00 73.81 291 ILE A N 1
ATOM 2319 C CA . ILE A 1 291 ? 27.423 1.597 33.771 1.00 73.81 291 ILE A CA 1
ATOM 2320 C C . ILE A 1 291 ? 27.504 0.944 35.146 1.00 73.81 291 ILE A C 1
ATOM 2322 O O . ILE A 1 291 ? 26.632 1.187 35.975 1.00 73.81 291 ILE A O 1
ATOM 2326 N N . GLN A 1 292 ? 28.525 0.130 35.400 1.00 79.12 292 GLN A N 1
ATOM 2327 C CA . GLN A 1 292 ? 28.689 -0.556 36.676 1.00 79.12 292 GLN A CA 1
ATOM 2328 C C . GLN A 1 292 ? 28.969 0.433 37.815 1.00 79.12 292 GLN A C 1
ATOM 2330 O O . GLN A 1 292 ? 28.364 0.321 38.880 1.00 79.12 292 GLN A O 1
ATOM 2335 N N . ASP A 1 293 ? 29.811 1.436 37.575 1.00 82.56 293 ASP A N 1
ATOM 2336 C CA . ASP A 1 293 ? 30.129 2.490 38.539 1.00 82.56 293 ASP A CA 1
ATOM 2337 C C . ASP A 1 293 ? 28.920 3.409 38.779 1.00 82.56 293 ASP A C 1
ATOM 2339 O O . ASP A 1 293 ? 28.558 3.692 39.920 1.00 82.56 293 ASP A O 1
ATOM 2343 N N . SER A 1 294 ? 28.185 3.765 37.719 1.00 71.31 294 SER A N 1
ATOM 2344 C CA . SER A 1 294 ? 26.913 4.494 37.819 1.00 71.31 294 SER A CA 1
ATOM 2345 C C . SER A 1 294 ? 25.858 3.690 38.576 1.00 71.31 294 SER A C 1
ATOM 2347 O O . SER A 1 294 ? 25.168 4.243 39.426 1.00 71.31 294 SER A O 1
ATOM 2349 N N . GLN A 1 295 ? 25.730 2.385 38.320 1.00 75.94 295 GLN A N 1
ATOM 2350 C CA . GLN A 1 295 ? 24.818 1.511 39.061 1.00 75.94 295 GLN A CA 1
ATOM 2351 C C . GLN A 1 295 ? 25.218 1.395 40.530 1.00 75.94 295 GLN A C 1
ATOM 2353 O O . GLN A 1 295 ? 24.337 1.431 41.386 1.00 75.94 295 GLN A O 1
ATOM 2358 N N . SER A 1 296 ? 26.513 1.281 40.836 1.00 81.06 296 SER A N 1
ATOM 2359 C CA . SER A 1 296 ? 27.006 1.263 42.216 1.00 81.06 296 SER A CA 1
ATOM 2360 C C . SER A 1 296 ? 26.708 2.587 42.914 1.00 81.06 296 SER A C 1
ATOM 2362 O O . SER A 1 296 ? 26.101 2.591 43.978 1.00 81.06 296 SER A O 1
ATOM 2364 N N . SER A 1 297 ? 27.026 3.715 42.276 1.00 82.75 297 SER A N 1
ATOM 2365 C CA . SER A 1 297 ? 26.786 5.061 42.803 1.00 82.75 297 SER A CA 1
ATOM 2366 C C . SER A 1 297 ? 25.295 5.363 42.999 1.00 82.75 297 SER A C 1
ATOM 2368 O O . SER A 1 297 ? 24.892 5.925 44.023 1.00 82.75 297 SER A O 1
ATOM 2370 N N . ILE A 1 298 ? 24.446 4.937 42.056 1.00 75.62 298 ILE A N 1
ATOM 2371 C CA . ILE A 1 298 ? 22.986 5.023 42.171 1.00 75.62 298 ILE A CA 1
ATOM 2372 C C . ILE A 1 298 ? 22.496 4.123 43.302 1.00 75.62 298 ILE A C 1
ATOM 2374 O O . ILE A 1 298 ? 21.705 4.581 44.118 1.00 75.62 298 ILE A O 1
ATOM 2378 N N . ASN A 1 299 ? 22.966 2.878 43.404 1.00 78.75 299 ASN A N 1
ATOM 2379 C CA . ASN A 1 299 ? 22.575 1.981 44.492 1.00 78.75 299 ASN A CA 1
ATOM 2380 C C . ASN A 1 299 ? 23.014 2.505 45.859 1.00 78.75 299 ASN A C 1
ATOM 2382 O O . ASN A 1 299 ? 22.244 2.407 46.811 1.00 78.75 299 ASN A O 1
ATOM 2386 N N . ASP A 1 300 ? 24.198 3.095 45.964 1.00 82.44 300 ASP A N 1
ATOM 2387 C CA . ASP A 1 300 ? 24.693 3.697 47.197 1.00 82.44 300 ASP A CA 1
ATOM 2388 C C . ASP A 1 300 ? 23.912 4.965 47.544 1.00 82.44 300 ASP A C 1
ATOM 2390 O O . ASP A 1 300 ? 23.549 5.162 48.703 1.00 82.44 300 ASP A O 1
ATOM 2394 N N . SER A 1 301 ? 23.552 5.781 46.548 1.00 79.00 301 SER A N 1
ATOM 2395 C CA . SER A 1 301 ? 22.685 6.948 46.735 1.00 79.00 301 SER A CA 1
ATOM 2396 C C . SER A 1 301 ? 21.272 6.536 47.142 1.00 79.00 301 SER A C 1
ATOM 2398 O O . SER A 1 301 ? 20.735 7.081 48.099 1.00 79.00 301 SER A O 1
ATOM 2400 N N . ILE A 1 302 ? 20.684 5.525 46.495 1.00 72.50 302 ILE A N 1
ATOM 2401 C CA . ILE A 1 302 ? 19.378 4.962 46.858 1.00 72.50 302 ILE A CA 1
ATOM 2402 C C . ILE A 1 302 ? 19.439 4.371 48.260 1.00 72.50 302 ILE A C 1
ATOM 2404 O O . ILE A 1 302 ? 18.555 4.650 49.060 1.00 72.50 302 ILE A O 1
ATOM 2408 N N . ARG A 1 303 ? 20.473 3.597 48.607 1.00 79.25 303 ARG A N 1
ATOM 2409 C CA . ARG A 1 303 ? 20.646 3.056 49.961 1.00 79.25 303 ARG A CA 1
ATOM 2410 C C . ARG A 1 303 ? 20.780 4.169 50.985 1.00 79.25 303 ARG A C 1
ATOM 2412 O O . ARG A 1 303 ? 20.117 4.106 52.017 1.00 79.25 303 ARG A O 1
ATOM 2419 N N . LYS A 1 304 ? 21.577 5.199 50.705 1.00 85.62 304 LYS A N 1
ATOM 2420 C CA . LYS A 1 304 ? 21.766 6.350 51.590 1.00 85.62 304 LYS A CA 1
ATOM 2421 C C . LYS A 1 304 ? 20.468 7.135 51.768 1.00 85.62 304 LYS A C 1
ATOM 2423 O O . LYS A 1 304 ? 20.021 7.301 52.896 1.00 85.62 304 LYS A O 1
ATOM 2428 N N . THR A 1 305 ? 19.808 7.526 50.680 1.00 76.94 305 THR A N 1
ATOM 2429 C CA . THR A 1 305 ? 18.524 8.240 50.710 1.00 76.94 305 THR A CA 1
ATOM 2430 C C . THR A 1 305 ? 17.417 7.392 51.327 1.00 76.94 305 THR A C 1
ATOM 2432 O O . THR A 1 305 ? 16.629 7.911 52.107 1.00 76.94 305 THR A O 1
ATOM 2435 N N . SER A 1 306 ? 17.364 6.088 51.052 1.00 72.50 306 SER A N 1
ATOM 2436 C CA . SER A 1 306 ? 16.410 5.163 51.673 1.00 72.50 306 SER A CA 1
ATOM 2437 C C . SER A 1 306 ? 16.674 5.006 53.167 1.00 72.50 306 SER A C 1
ATOM 2439 O O . SER A 1 306 ? 15.724 4.926 53.938 1.00 72.50 306 SER A O 1
ATOM 2441 N N . THR A 1 307 ? 17.938 4.977 53.594 1.00 82.62 307 THR A N 1
ATOM 2442 C CA . THR A 1 307 ? 18.304 4.905 55.015 1.00 82.62 307 THR A CA 1
ATOM 2443 C C . THR A 1 307 ? 17.948 6.210 55.720 1.00 82.62 307 THR A C 1
ATOM 2445 O O . THR A 1 307 ? 17.301 6.177 56.761 1.00 82.62 307 THR A O 1
ATOM 2448 N N . GLU A 1 308 ? 18.270 7.362 55.129 1.00 82.50 308 GLU A N 1
ATOM 2449 C CA . GLU A 1 308 ? 17.900 8.684 55.649 1.00 82.50 308 GLU A CA 1
ATOM 2450 C C . GLU A 1 308 ? 16.376 8.882 55.686 1.00 82.50 308 GLU A C 1
ATOM 2452 O O . GLU A 1 308 ? 15.842 9.404 56.664 1.00 82.50 308 GLU A O 1
ATOM 2457 N N . ALA A 1 309 ? 15.651 8.441 54.655 1.00 70.69 309 ALA A N 1
ATOM 2458 C CA . ALA A 1 309 ? 14.192 8.478 54.612 1.00 70.69 309 ALA A CA 1
ATOM 2459 C C . ALA A 1 309 ? 13.584 7.539 55.658 1.00 70.69 309 ALA A C 1
ATOM 2461 O O . ALA A 1 309 ? 12.705 7.961 56.401 1.00 70.69 309 ALA A O 1
ATOM 2462 N N . SER A 1 310 ? 14.087 6.307 55.785 1.00 74.50 310 SER A N 1
ATOM 2463 C CA . SER A 1 310 ? 13.647 5.364 56.817 1.00 74.50 310 SER A CA 1
ATOM 2464 C C . SER A 1 310 ? 13.920 5.897 58.221 1.00 74.50 310 SER A C 1
ATOM 2466 O O . SER A 1 310 ? 13.077 5.745 59.097 1.00 74.50 310 SER A O 1
ATOM 2468 N N . GLN A 1 311 ? 15.058 6.557 58.447 1.00 85.50 311 GLN A N 1
ATOM 2469 C CA . GLN A 1 311 ? 15.375 7.203 59.722 1.00 85.50 311 GLN A CA 1
ATOM 2470 C C . GLN A 1 311 ? 14.464 8.401 59.995 1.00 85.50 311 GLN A C 1
ATOM 2472 O O . GLN A 1 311 ? 14.010 8.566 61.122 1.00 85.50 311 GLN A O 1
ATOM 2477 N N . LYS A 1 312 ? 14.143 9.218 58.983 1.00 81.69 312 LYS A N 1
ATOM 2478 C CA . LYS A 1 312 ? 13.168 10.313 59.117 1.00 81.69 312 LYS A CA 1
ATOM 2479 C C . LYS A 1 312 ? 11.762 9.796 59.391 1.00 81.69 312 LYS A C 1
ATOM 2481 O O . LYS A 1 312 ? 11.075 10.382 60.215 1.00 81.69 312 LYS A O 1
ATOM 2486 N N . VAL A 1 313 ? 11.348 8.709 58.741 1.00 74.44 313 VAL A N 1
ATOM 2487 C CA . VAL A 1 313 ? 10.054 8.058 58.981 1.00 74.44 313 VAL A CA 1
ATOM 2488 C C . VAL A 1 313 ? 10.017 7.453 60.378 1.00 74.44 313 VAL A C 1
ATOM 2490 O O . VAL A 1 313 ? 9.062 7.706 61.095 1.00 74.44 313 VAL A O 1
ATOM 2493 N N . GLN A 1 314 ? 11.058 6.734 60.806 1.00 80.19 314 GLN A N 1
ATOM 2494 C CA . GLN A 1 314 ? 11.147 6.210 62.173 1.00 80.19 314 GLN A CA 1
ATOM 2495 C C . GLN A 1 314 ? 11.139 7.332 63.204 1.00 80.19 314 GLN A C 1
ATOM 2497 O O . GLN A 1 314 ? 10.413 7.242 64.184 1.00 80.19 314 GLN A O 1
ATOM 2502 N N . LYS A 1 315 ? 11.894 8.409 62.974 1.00 86.31 315 LYS A N 1
ATOM 2503 C CA . LYS A 1 315 ? 11.901 9.572 63.858 1.00 86.31 315 LYS A CA 1
ATOM 2504 C C . LYS A 1 315 ? 10.528 10.239 63.909 1.00 86.31 315 LYS A C 1
ATOM 2506 O O . LYS A 1 315 ? 10.009 10.429 64.992 1.00 86.31 315 LYS A O 1
ATOM 2511 N N . ALA A 1 316 ? 9.900 10.500 62.765 1.00 75.69 316 ALA A N 1
ATOM 2512 C CA . ALA A 1 316 ? 8.552 11.057 62.712 1.00 75.69 316 ALA A CA 1
ATOM 2513 C C . ALA A 1 316 ? 7.509 10.123 63.344 1.00 75.69 316 ALA A C 1
ATOM 2515 O O . ALA A 1 316 ? 6.558 10.600 63.945 1.00 75.69 316 ALA A O 1
ATOM 2516 N N . GLN A 1 317 ? 7.681 8.805 63.230 1.00 75.69 317 GLN A N 1
ATOM 2517 C CA . GLN A 1 317 ? 6.821 7.813 63.868 1.00 75.69 317 GLN A CA 1
ATOM 2518 C C . GLN A 1 317 ? 7.013 7.804 65.387 1.00 75.69 317 GLN A C 1
ATOM 2520 O O . GLN A 1 317 ? 6.022 7.739 66.102 1.00 75.69 317 GLN A O 1
ATOM 2525 N N . ILE A 1 318 ? 8.253 7.903 65.873 1.00 84.56 318 ILE A N 1
ATOM 2526 C CA . ILE A 1 318 ? 8.570 8.030 67.301 1.00 84.56 318 ILE A CA 1
ATOM 2527 C C . ILE A 1 318 ? 8.014 9.351 67.840 1.00 84.56 318 ILE A C 1
ATOM 2529 O O . ILE A 1 318 ? 7.273 9.323 68.813 1.00 84.56 318 ILE A O 1
ATOM 2533 N N . ASP A 1 319 ? 8.274 10.473 67.166 1.00 83.88 319 ASP A N 1
ATOM 2534 C CA . ASP A 1 319 ? 7.781 11.803 67.541 1.00 83.88 319 ASP A CA 1
ATOM 2535 C C . ASP A 1 319 ? 6.238 11.835 67.536 1.00 83.88 319 ASP A C 1
ATOM 2537 O O . ASP A 1 319 ? 5.610 12.369 68.450 1.00 83.88 319 ASP A O 1
ATOM 2541 N N . ALA A 1 320 ? 5.601 11.216 66.534 1.00 73.75 320 ALA A N 1
ATOM 2542 C CA . ALA A 1 320 ? 4.148 11.084 66.464 1.00 73.75 320 ALA A CA 1
ATOM 2543 C C . ALA A 1 320 ? 3.600 10.160 67.553 1.00 73.75 320 ALA A C 1
ATOM 2545 O O . ALA A 1 320 ? 2.552 10.456 68.114 1.00 73.75 320 ALA A O 1
ATOM 2546 N N . GLN A 1 321 ? 4.284 9.062 67.875 1.00 80.56 321 GLN A N 1
ATOM 2547 C CA . GLN A 1 321 ? 3.884 8.150 68.941 1.00 80.56 321 GLN A CA 1
ATOM 2548 C C . GLN A 1 321 ? 4.044 8.803 70.318 1.00 80.56 321 GLN A C 1
ATOM 2550 O O . GLN A 1 321 ? 3.182 8.635 71.172 1.00 80.56 321 GLN A O 1
ATOM 2555 N N . GLU A 1 322 ? 5.100 9.582 70.536 1.00 84.88 322 GLU A N 1
ATOM 2556 C CA . GLU A 1 322 ? 5.335 10.343 71.763 1.00 84.88 322 GLU A CA 1
ATOM 2557 C C . GLU A 1 322 ? 4.318 11.482 71.920 1.00 84.88 322 GLU A C 1
ATOM 2559 O O . GLU A 1 322 ? 3.707 11.624 72.981 1.00 84.88 322 GLU A O 1
ATOM 2564 N N . SER A 1 323 ? 4.039 12.229 70.847 1.00 80.50 323 SER A N 1
ATOM 2565 C CA . SER A 1 323 ? 2.964 13.227 70.807 1.00 80.50 323 SER A CA 1
ATOM 2566 C C . SER A 1 323 ? 1.590 12.593 71.027 1.00 80.50 323 SER A C 1
ATOM 2568 O O . SER A 1 323 ? 0.796 13.111 71.809 1.00 80.50 323 SER A O 1
ATOM 2570 N N . PHE A 1 324 ? 1.320 11.444 70.406 1.00 76.94 324 PHE A N 1
ATOM 2571 C CA . PHE A 1 324 ? 0.078 10.700 70.582 1.00 76.94 324 PHE A CA 1
ATOM 2572 C C . PHE A 1 324 ? -0.066 10.161 72.003 1.00 76.94 324 PHE A C 1
ATOM 2574 O O . PHE A 1 324 ? -1.145 10.259 72.566 1.00 76.94 324 PHE A O 1
ATOM 2581 N N . ASN A 1 325 ? 1.005 9.651 72.613 1.00 83.44 325 ASN A N 1
ATOM 2582 C CA . ASN A 1 325 ? 1.003 9.218 74.010 1.00 83.44 325 ASN A CA 1
ATOM 2583 C C . ASN A 1 325 ? 0.801 10.399 74.964 1.00 83.44 325 ASN A C 1
ATOM 2585 O O . ASN A 1 325 ? 0.089 10.264 75.951 1.00 83.44 325 ASN A O 1
ATOM 2589 N N . THR A 1 326 ? 1.388 11.558 74.664 1.00 85.62 326 THR A N 1
ATOM 2590 C CA . THR A 1 326 ? 1.197 12.789 75.445 1.00 85.62 326 THR A CA 1
ATOM 2591 C 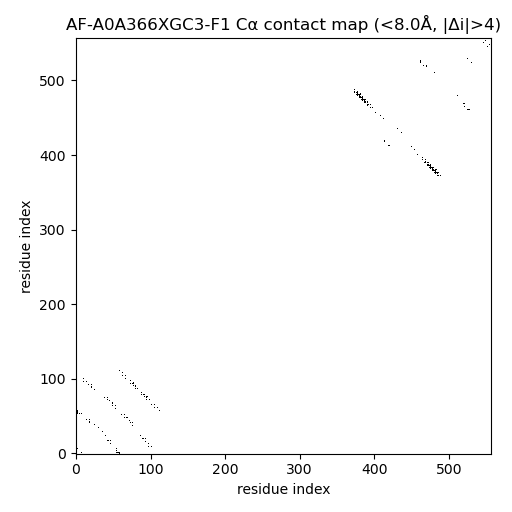C . THR A 1 326 ? -0.255 13.253 75.351 1.00 85.62 326 THR A C 1
ATOM 2593 O O . THR A 1 326 ? -0.908 13.425 76.374 1.00 85.62 326 THR A O 1
ATOM 2596 N N . PHE A 1 327 ? -0.799 13.331 74.134 1.00 78.62 327 PHE A N 1
ATOM 2597 C CA . PHE A 1 327 ? -2.200 13.654 73.877 1.00 78.62 327 PHE A CA 1
ATOM 2598 C C . PHE A 1 327 ? -3.153 12.625 74.493 1.00 78.62 327 PHE A C 1
ATOM 2600 O O . PHE A 1 327 ? -4.179 12.997 75.053 1.00 78.62 327 PHE A O 1
ATOM 2607 N N . LEU A 1 328 ? -2.837 11.330 74.420 1.00 74.88 328 LEU A N 1
ATOM 2608 C CA . LEU A 1 328 ? -3.608 10.281 75.080 1.00 74.88 328 LEU A CA 1
ATOM 2609 C C . LEU A 1 328 ? -3.552 10.435 76.591 1.00 74.88 328 LEU A C 1
ATOM 2611 O O . LEU A 1 328 ? -4.593 10.327 77.207 1.00 74.88 328 LEU A O 1
ATOM 2615 N N . ASN A 1 329 ? -2.399 10.705 77.195 1.00 80.25 329 ASN A N 1
ATOM 2616 C CA . ASN A 1 329 ? -2.291 10.866 78.643 1.00 80.25 329 ASN A CA 1
ATOM 2617 C C . ASN A 1 329 ? -3.017 12.125 79.134 1.00 80.25 329 ASN A C 1
ATOM 2619 O O . ASN A 1 329 ? -3.728 12.062 80.137 1.00 80.25 329 ASN A O 1
ATOM 2623 N N . GLU A 1 330 ? -2.913 13.242 78.412 1.00 79.50 330 GLU A N 1
ATOM 2624 C CA . GLU A 1 330 ? -3.687 14.459 78.685 1.00 79.50 330 GLU A CA 1
ATOM 2625 C C . GLU A 1 330 ? -5.192 14.201 78.548 1.00 79.50 330 GLU A C 1
ATOM 2627 O O . GLU A 1 330 ? -5.966 14.544 79.442 1.00 79.50 330 GLU A O 1
ATOM 2632 N N . ASN A 1 331 ? -5.619 13.520 77.479 1.00 74.38 331 ASN A N 1
ATOM 2633 C CA . ASN A 1 331 ? -7.024 13.174 77.299 1.00 74.38 331 ASN A CA 1
ATOM 2634 C C . ASN A 1 331 ? -7.500 12.108 78.273 1.00 74.38 331 ASN A C 1
ATOM 2636 O O . ASN A 1 331 ? -8.634 12.197 78.694 1.00 74.38 331 ASN A O 1
ATOM 2640 N N . ILE A 1 332 ? -6.694 11.120 78.656 1.00 74.50 332 ILE A N 1
ATOM 2641 C CA . ILE A 1 332 ? -7.046 10.118 79.670 1.00 74.50 332 ILE A CA 1
ATOM 2642 C C . ILE A 1 332 ? -7.222 10.816 81.014 1.00 74.50 332 ILE A C 1
ATOM 2644 O O . ILE A 1 332 ? -8.166 10.504 81.726 1.00 74.50 332 ILE A O 1
ATOM 2648 N N . THR A 1 333 ? -6.378 11.795 81.338 1.00 76.25 333 THR A N 1
ATOM 2649 C CA . THR A 1 333 ? -6.525 12.603 82.555 1.00 76.25 333 THR A CA 1
ATOM 2650 C C . THR A 1 333 ? -7.821 13.416 82.506 1.00 76.25 333 THR A C 1
ATOM 2652 O O . THR A 1 333 ? -8.647 13.299 83.405 1.00 76.25 333 THR A O 1
ATOM 2655 N N . SER A 1 334 ? -8.075 14.126 81.401 1.00 76.31 334 SER A N 1
ATOM 2656 C CA . SER A 1 334 ? -9.321 14.881 81.190 1.00 76.31 334 SER A CA 1
ATOM 2657 C C . SER A 1 334 ? -10.570 13.988 81.122 1.00 76.31 334 SER A C 1
ATOM 2659 O O . SER A 1 334 ? -11.644 14.369 81.581 1.00 76.31 334 SER A O 1
ATOM 2661 N N . ILE A 1 335 ? -10.456 12.790 80.549 1.00 64.50 335 ILE A N 1
ATOM 2662 C CA . ILE A 1 335 ? -11.525 11.795 80.455 1.00 64.50 335 ILE A CA 1
ATOM 2663 C C . ILE A 1 335 ? -11.777 11.189 81.824 1.00 64.50 335 ILE A C 1
ATOM 2665 O O . ILE A 1 335 ? -12.934 11.011 82.151 1.00 64.50 335 ILE A O 1
ATOM 2669 N N . ASN A 1 336 ? -10.760 10.904 82.633 1.00 75.25 336 ASN A N 1
ATOM 2670 C CA . ASN A 1 336 ? -10.950 10.389 83.986 1.00 75.25 336 ASN A CA 1
ATOM 2671 C C . ASN A 1 336 ? -11.640 11.426 84.877 1.00 75.25 336 ASN A C 1
ATOM 2673 O O . ASN A 1 336 ? -12.602 11.075 85.552 1.00 75.25 336 ASN A O 1
ATOM 2677 N N . GLU A 1 337 ? -11.247 12.700 84.786 1.00 75.31 337 GLU A N 1
ATOM 2678 C CA . GLU A 1 337 ? -11.950 13.806 85.454 1.00 75.31 337 GLU A CA 1
ATOM 2679 C C . GLU A 1 337 ? -13.411 13.911 84.977 1.00 75.31 337 GLU A C 1
ATOM 2681 O O . GLU A 1 337 ? -14.337 13.983 85.785 1.00 75.31 337 GLU A O 1
ATOM 2686 N N . ARG A 1 338 ? -13.650 13.816 83.660 1.00 69.12 338 ARG A N 1
ATOM 2687 C CA . ARG A 1 338 ? -15.008 13.802 83.085 1.00 69.12 338 ARG A CA 1
ATOM 2688 C C . ARG A 1 338 ? -15.786 12.523 83.381 1.00 69.12 338 ARG A C 1
ATOM 2690 O O . ARG A 1 338 ? -17.006 12.569 83.351 1.00 69.12 338 ARG A O 1
ATOM 2697 N N . ILE A 1 339 ? -15.133 11.385 83.598 1.00 64.81 339 ILE A N 1
ATOM 2698 C CA . ILE A 1 339 ? -15.755 10.102 83.944 1.00 64.81 339 ILE A CA 1
ATOM 2699 C C . ILE A 1 339 ? -16.169 10.133 85.406 1.00 64.81 339 ILE A C 1
ATOM 2701 O O . ILE A 1 339 ? -17.275 9.707 85.687 1.00 64.81 339 ILE A O 1
ATOM 2705 N N . GLU A 1 340 ? -15.367 10.668 86.326 1.00 69.94 340 GLU A N 1
ATOM 2706 C CA . GLU A 1 340 ? -15.809 10.866 87.714 1.00 69.94 340 GLU A CA 1
ATOM 2707 C C . GLU A 1 340 ? -17.033 11.791 87.783 1.00 69.94 340 GLU A C 1
ATOM 2709 O O . GLU A 1 340 ? -18.015 11.471 88.454 1.00 69.94 340 GLU A O 1
ATOM 2714 N N . GLU A 1 341 ? -17.034 12.870 86.998 1.00 71.75 341 GLU A N 1
ATOM 2715 C CA . GLU A 1 341 ? -18.182 13.772 86.857 1.00 71.75 341 GLU A CA 1
ATOM 2716 C C . GLU A 1 341 ? -19.389 13.085 86.181 1.00 71.75 341 GLU A C 1
ATOM 2718 O O . GLU A 1 341 ? -20.520 13.164 86.661 1.00 71.75 341 GLU A O 1
ATOM 2723 N N . LYS A 1 342 ? -19.166 12.342 85.087 1.00 59.19 342 LYS A N 1
ATOM 2724 C CA . LYS A 1 342 ? -20.230 11.666 84.329 1.00 59.19 342 LYS A CA 1
ATOM 2725 C C . LYS A 1 342 ? -20.761 10.414 85.001 1.00 59.19 342 LYS A C 1
ATOM 2727 O O . LYS A 1 342 ? -21.919 10.116 84.775 1.00 59.19 342 LYS A O 1
ATOM 2732 N N . VAL A 1 343 ? -19.986 9.676 85.789 1.00 66.12 343 VAL A N 1
ATOM 2733 C CA . VAL A 1 343 ? -20.455 8.503 86.551 1.00 66.12 343 VAL A CA 1
ATOM 2734 C C . VAL A 1 343 ? -21.445 8.952 87.622 1.00 66.12 343 VAL A C 1
ATOM 2736 O O . VAL A 1 343 ? -22.485 8.319 87.779 1.00 66.12 343 VAL A O 1
ATOM 2739 N N . SER A 1 344 ? -21.194 10.109 88.243 1.00 63.31 344 SER A N 1
ATOM 2740 C CA . SER A 1 344 ? -22.157 10.778 89.123 1.00 63.31 344 SER A CA 1
ATOM 2741 C C . SER A 1 344 ? -23.461 11.140 88.391 1.00 63.31 344 SER A C 1
ATOM 2743 O O . SER A 1 344 ? -24.540 10.943 88.937 1.00 63.31 344 SER A O 1
ATOM 2745 N N . GLU A 1 345 ? -23.396 11.620 87.143 1.00 59.81 345 GLU A N 1
ATOM 2746 C CA . GLU A 1 345 ? -24.594 11.887 86.321 1.00 59.81 345 GLU A CA 1
ATOM 2747 C C . GLU A 1 345 ? -25.236 10.616 85.715 1.00 59.81 345 GLU A C 1
ATOM 2749 O O . GLU A 1 345 ? -26.432 10.592 85.417 1.00 59.81 345 GLU A O 1
ATOM 2754 N N . TYR A 1 346 ? -24.460 9.553 85.492 1.00 51.66 346 TYR A N 1
ATOM 2755 C CA . TYR A 1 346 ? -24.892 8.320 84.827 1.00 51.66 346 TYR A CA 1
ATOM 2756 C C . TYR A 1 346 ? -25.712 7.429 85.758 1.00 51.66 346 TYR A C 1
ATOM 2758 O O . TYR A 1 346 ? -26.639 6.770 85.290 1.00 51.66 346 TYR A O 1
ATOM 2766 N N . ASP A 1 347 ? -25.438 7.441 87.064 1.00 60.00 347 ASP A N 1
ATOM 2767 C CA . ASP A 1 347 ? -26.290 6.770 88.052 1.00 60.00 347 ASP A CA 1
ATOM 2768 C C . ASP A 1 347 ? -27.704 7.385 88.100 1.00 60.00 347 ASP A C 1
ATOM 2770 O O . ASP A 1 347 ? -28.695 6.655 88.221 1.00 60.00 347 ASP A O 1
ATOM 2774 N N . ASP A 1 348 ? -27.821 8.696 87.871 1.00 63.47 348 ASP A N 1
ATOM 2775 C CA . ASP A 1 348 ? -29.105 9.395 87.739 1.00 63.47 348 ASP A CA 1
ATOM 2776 C C . ASP A 1 348 ? -29.775 9.145 86.369 1.00 63.47 348 ASP A C 1
ATOM 2778 O O . ASP A 1 348 ? -30.993 8.937 86.277 1.00 63.47 348 ASP A O 1
ATOM 2782 N N . LEU A 1 349 ? -28.995 9.085 85.283 1.00 60.00 349 LEU A N 1
ATOM 2783 C CA . LEU A 1 349 ? -29.506 8.865 83.924 1.00 60.00 349 LEU A CA 1
ATOM 2784 C C . LEU A 1 349 ? -29.939 7.413 83.665 1.00 60.00 349 LEU A C 1
ATOM 2786 O O . LEU A 1 349 ? -30.958 7.185 83.011 1.00 60.00 349 LEU A O 1
ATOM 2790 N N . LYS A 1 350 ? -29.217 6.419 84.195 1.00 57.78 350 LYS A N 1
ATOM 2791 C CA . LYS A 1 350 ? -29.516 4.982 84.044 1.00 57.78 350 LYS A CA 1
ATOM 2792 C C . LYS A 1 350 ? -30.927 4.641 84.526 1.00 57.78 350 LYS A C 1
ATOM 2794 O O . LYS A 1 350 ? -31.652 3.910 83.854 1.00 57.78 350 LYS A O 1
ATOM 2799 N N . LYS A 1 351 ? -31.353 5.269 85.624 1.00 60.22 351 LYS A N 1
ATOM 2800 C CA . LYS A 1 351 ? -32.705 5.160 86.193 1.00 60.22 351 LYS A CA 1
ATOM 2801 C C . LYS A 1 351 ? -33.805 5.690 85.260 1.00 60.22 351 LYS A C 1
ATOM 2803 O O . LYS A 1 351 ? -34.950 5.261 85.344 1.00 60.22 351 LYS A O 1
ATOM 2808 N N . THR A 1 352 ? -33.445 6.611 84.368 1.00 60.53 352 THR A N 1
ATOM 2809 C CA . THR A 1 352 ? -34.335 7.259 83.391 1.00 60.53 352 THR A CA 1
ATOM 2810 C C . THR A 1 352 ? -34.312 6.535 82.034 1.00 60.53 352 THR A C 1
ATOM 2812 O O . THR A 1 352 ? -35.280 6.560 81.277 1.00 60.53 352 THR A O 1
ATOM 2815 N N . MET A 1 353 ? -33.214 5.846 81.714 1.00 49.72 353 MET A N 1
ATOM 2816 C CA . MET A 1 353 ? -33.001 5.181 80.427 1.00 49.72 353 MET A CA 1
ATOM 2817 C C . MET A 1 353 ? -33.664 3.794 80.353 1.00 49.72 353 MET A C 1
ATOM 2819 O O . MET A 1 353 ? -34.176 3.434 79.295 1.00 49.72 353 MET A O 1
ATOM 2823 N N . GLU A 1 354 ? -33.743 3.056 81.469 1.00 53.91 354 GLU A N 1
ATOM 2824 C CA . GLU A 1 354 ? -34.443 1.757 81.549 1.00 53.91 354 GLU A CA 1
ATOM 2825 C C . GLU A 1 354 ? -35.947 1.862 81.235 1.00 53.91 354 GLU A C 1
ATOM 2827 O O . GLU A 1 354 ? -36.506 0.954 80.623 1.00 53.91 354 GLU A O 1
ATOM 2832 N N . SER A 1 355 ? -36.599 2.984 81.560 1.00 54.81 355 SER A N 1
ATOM 2833 C CA . SER A 1 355 ? -38.019 3.196 81.237 1.00 54.81 355 SER A CA 1
ATOM 2834 C C . SER A 1 355 ? -38.261 3.586 79.775 1.00 54.81 355 SER A C 1
ATOM 2836 O O . SER A 1 355 ? -39.314 3.280 79.227 1.00 54.81 355 SER A O 1
ATOM 2838 N N . THR A 1 356 ? -37.281 4.217 79.121 1.00 56.22 356 THR A N 1
ATOM 2839 C CA . THR A 1 356 ? -37.423 4.749 77.751 1.00 56.22 356 THR A CA 1
ATOM 2840 C C . THR A 1 356 ? -37.023 3.722 76.680 1.00 56.22 356 THR A C 1
ATOM 2842 O O . THR A 1 356 ? -37.451 3.797 75.529 1.00 56.22 356 THR A O 1
ATOM 2845 N N . PHE A 1 357 ? -36.186 2.742 77.039 1.00 51.53 357 PHE A N 1
ATOM 2846 C CA . PHE A 1 357 ? -35.691 1.721 76.107 1.00 51.53 357 PHE A CA 1
ATOM 2847 C C . PHE A 1 357 ? -36.751 0.662 75.768 1.00 51.53 357 PHE A C 1
ATOM 2849 O O . PHE A 1 357 ? -36.797 0.181 74.636 1.00 51.53 357 PHE A O 1
ATOM 2856 N N . GLN A 1 358 ? -37.636 0.354 76.721 1.00 53.22 358 GLN A N 1
ATOM 2857 C CA . GLN A 1 358 ? -38.735 -0.595 76.535 1.00 53.22 358 GLN A CA 1
ATOM 2858 C C . GLN A 1 358 ? -39.777 -0.084 75.522 1.00 53.22 358 GLN A C 1
ATOM 2860 O O . GLN A 1 358 ? -40.340 -0.869 74.773 1.00 53.22 358 GLN A O 1
ATOM 2865 N N . GLU A 1 359 ? -39.963 1.235 75.435 1.00 52.59 359 GLU A N 1
ATOM 2866 C CA . GLU A 1 359 ? -40.940 1.889 74.551 1.00 52.59 359 GLU A CA 1
ATOM 2867 C C . GLU A 1 359 ? -40.466 1.982 73.081 1.00 52.59 359 GLU A C 1
ATOM 2869 O O . GLU A 1 359 ? -41.274 2.049 72.158 1.00 52.59 359 GLU A O 1
ATOM 2874 N N . LYS A 1 360 ? -39.147 1.955 72.825 1.00 53.78 360 LYS A N 1
ATOM 2875 C CA . LYS A 1 360 ? -38.576 2.087 71.467 1.00 53.78 360 LYS A CA 1
ATOM 2876 C C . LYS A 1 360 ? -38.380 0.769 70.718 1.00 53.78 360 LYS A C 1
ATOM 2878 O O . LYS A 1 360 ? -38.304 0.797 69.489 1.00 53.78 360 LYS A O 1
ATOM 2883 N N . ILE A 1 361 ? -38.304 -0.363 71.419 1.00 53.47 361 ILE A N 1
ATOM 2884 C CA . ILE A 1 361 ? -38.227 -1.689 70.782 1.00 53.47 361 ILE A CA 1
ATOM 2885 C C . ILE A 1 361 ? -39.537 -2.007 70.041 1.00 53.47 361 ILE A C 1
ATOM 2887 O O . ILE A 1 361 ? -39.482 -2.462 68.899 1.00 53.47 361 ILE A O 1
ATOM 2891 N N . ASP A 1 362 ? -40.684 -1.623 70.604 1.00 49.66 362 ASP A N 1
ATOM 2892 C CA . ASP A 1 362 ? -42.007 -1.832 69.996 1.00 49.66 362 ASP A CA 1
ATOM 2893 C C . ASP A 1 362 ? -42.233 -0.980 68.724 1.00 49.66 362 ASP A C 1
ATOM 2895 O O . ASP A 1 362 ? -43.018 -1.340 67.852 1.00 49.66 362 ASP A O 1
ATOM 2899 N N . SER A 1 363 ? -41.488 0.120 68.554 1.00 47.91 363 SER A N 1
ATOM 2900 C CA . SER A 1 363 ? -41.558 1.005 67.377 1.00 47.91 363 SER A CA 1
ATOM 2901 C C . SER A 1 363 ? -40.690 0.551 66.190 1.00 47.91 363 SER A C 1
ATOM 2903 O O . SER A 1 363 ? -40.904 1.017 65.068 1.00 47.91 363 SER A O 1
ATOM 2905 N N . LEU A 1 364 ? -39.681 -0.298 66.413 1.00 44.09 364 LEU A N 1
ATOM 2906 C CA . LEU A 1 364 ? -38.704 -0.707 65.390 1.00 44.09 364 LEU A CA 1
ATOM 2907 C C . LEU A 1 364 ? -39.147 -1.949 64.599 1.00 44.09 364 LEU A C 1
ATOM 2909 O O . LEU A 1 364 ? -38.734 -2.117 63.450 1.00 44.09 364 LEU A O 1
ATOM 2913 N N . GLU A 1 365 ? -40.015 -2.784 65.176 1.00 47.38 365 GLU A N 1
ATOM 2914 C CA . GLU A 1 365 ? -40.562 -3.981 64.518 1.00 47.38 365 GLU A CA 1
ATOM 2915 C C . GLU A 1 365 ? -41.558 -3.624 63.392 1.00 47.38 365 GLU A C 1
ATOM 2917 O O . GLU A 1 365 ? -41.620 -4.320 62.377 1.00 47.38 365 GLU A O 1
ATOM 2922 N N . ASP A 1 366 ? -42.234 -2.474 63.494 1.00 50.72 366 ASP A N 1
ATOM 2923 C CA . ASP A 1 366 ? -43.254 -2.019 62.535 1.00 50.72 366 ASP A CA 1
ATOM 2924 C C . ASP A 1 366 ? -42.659 -1.330 61.283 1.00 50.72 366 ASP A C 1
ATOM 2926 O O . ASP A 1 366 ? -43.196 -1.417 60.177 1.00 50.72 366 ASP A O 1
ATOM 2930 N N . GLN A 1 367 ? -41.486 -0.692 61.403 1.00 49.88 367 GLN A N 1
ATOM 2931 C CA . GLN A 1 367 ? -40.867 0.068 60.302 1.00 49.88 367 GLN A CA 1
ATOM 2932 C C . GLN A 1 367 ? -39.916 -0.761 59.418 1.00 49.88 367 GLN A C 1
ATOM 2934 O O . GLN A 1 367 ? -39.661 -0.392 58.268 1.00 49.88 367 GLN A O 1
ATOM 2939 N N . LEU A 1 368 ? -39.415 -1.907 59.898 1.00 47.97 368 LEU A N 1
ATOM 2940 C CA . LEU A 1 368 ? -38.453 -2.733 59.154 1.00 47.97 368 LEU A CA 1
ATOM 2941 C C . LEU A 1 368 ? -39.111 -3.584 58.041 1.00 47.97 368 LEU A C 1
ATOM 2943 O O . LEU A 1 368 ? -38.462 -3.906 57.048 1.00 47.97 368 LEU A O 1
ATOM 2947 N N . SER A 1 369 ? -40.404 -3.916 58.160 1.00 48.66 369 SER A N 1
ATOM 2948 C CA . SER A 1 369 ? -41.143 -4.743 57.180 1.00 48.66 369 SER A CA 1
ATOM 2949 C C . SER A 1 369 ? -41.510 -3.977 55.892 1.00 48.66 369 SER A C 1
ATOM 2951 O O . SER A 1 369 ? -41.475 -4.530 54.787 1.00 48.66 369 SER A O 1
ATOM 2953 N N . ILE A 1 370 ? -41.798 -2.677 56.013 1.00 54.06 370 ILE A N 1
ATOM 2954 C CA . ILE A 1 370 ? -42.292 -1.833 54.911 1.00 54.06 370 ILE A CA 1
ATOM 2955 C C . ILE A 1 370 ? -41.138 -1.311 54.031 1.00 54.06 370 ILE A C 1
ATOM 2957 O O . ILE A 1 370 ? -41.279 -1.190 52.813 1.00 54.06 370 ILE A O 1
ATOM 2961 N N . VAL A 1 371 ? -39.952 -1.075 54.603 1.00 53.88 371 VAL A N 1
ATOM 2962 C CA . VAL A 1 371 ? -38.822 -0.457 53.882 1.00 53.88 371 VAL A CA 1
ATOM 2963 C C . VAL A 1 371 ? -38.038 -1.463 53.027 1.00 53.88 371 VAL A C 1
ATOM 2965 O O . VAL A 1 371 ? -37.594 -1.125 51.930 1.00 53.88 371 VAL A O 1
ATOM 2968 N N . THR A 1 372 ? -37.897 -2.722 53.452 1.00 55.56 372 THR A N 1
ATOM 2969 C CA . THR A 1 372 ? -37.094 -3.707 52.701 1.00 55.56 372 THR A CA 1
ATOM 2970 C C . THR A 1 372 ? -37.791 -4.210 51.428 1.00 55.56 372 THR A C 1
ATOM 2972 O O . THR A 1 372 ? -37.127 -4.425 50.414 1.00 55.56 372 THR A O 1
ATOM 2975 N N . SER A 1 373 ? -39.124 -4.348 51.430 1.00 60.69 373 SER A N 1
ATOM 2976 C CA . SER A 1 373 ? -39.884 -4.813 50.253 1.00 60.69 373 SER A CA 1
ATOM 2977 C C . SER A 1 373 ? -40.052 -3.725 49.184 1.00 60.69 373 SER A C 1
ATOM 2979 O O . SER A 1 373 ? -39.867 -3.999 47.996 1.00 60.69 373 SER A O 1
ATOM 2981 N N . GLY A 1 374 ? -40.293 -2.474 49.596 1.00 66.94 374 GLY A N 1
ATOM 2982 C CA . GLY A 1 374 ? -40.400 -1.331 48.685 1.00 66.94 374 GLY A CA 1
ATOM 2983 C C . GLY A 1 374 ? -39.098 -1.027 47.938 1.00 66.94 374 GLY A C 1
ATOM 2984 O O . GLY A 1 374 ? -39.118 -0.789 46.731 1.00 66.94 374 GLY A O 1
ATOM 2985 N N . VAL A 1 375 ? -37.949 -1.111 48.619 1.00 71.00 375 VAL A N 1
ATOM 2986 C CA . VAL A 1 375 ? -36.636 -0.859 47.998 1.00 71.00 375 VAL A CA 1
ATOM 2987 C C . VAL A 1 375 ? -36.269 -1.949 46.983 1.00 71.00 375 VAL A C 1
ATOM 2989 O O . VAL A 1 375 ? -35.758 -1.630 45.910 1.00 71.00 375 VAL A O 1
ATOM 2992 N N . MET A 1 376 ? -36.572 -3.224 47.261 1.00 67.06 376 MET A N 1
ATOM 2993 C CA . MET A 1 376 ? -36.307 -4.308 46.302 1.00 67.06 376 MET A CA 1
ATOM 2994 C C . MET A 1 376 ? -37.257 -4.285 45.097 1.00 67.06 376 MET A C 1
ATOM 2996 O O . MET A 1 376 ? -36.827 -4.535 43.968 1.00 67.06 376 MET A O 1
ATOM 3000 N N . ALA A 1 377 ? -38.530 -3.933 45.300 1.00 77.62 377 ALA A N 1
ATOM 3001 C CA . ALA A 1 377 ? -39.470 -3.742 44.200 1.00 77.62 377 ALA A CA 1
ATOM 3002 C C . ALA A 1 377 ? -39.031 -2.586 43.281 1.00 77.62 377 ALA A C 1
ATOM 3004 O O . ALA A 1 377 ? -38.988 -2.754 42.060 1.00 77.62 377 ALA A O 1
ATOM 3005 N N . ASP A 1 378 ? -38.618 -1.449 43.852 1.00 83.69 378 ASP A N 1
ATOM 3006 C CA . ASP A 1 378 ? -38.123 -0.297 43.089 1.00 83.69 378 ASP A CA 1
ATOM 3007 C C . ASP A 1 378 ? -36.848 -0.629 42.295 1.00 83.69 378 ASP A C 1
ATOM 3009 O O . ASP A 1 378 ? -36.722 -0.247 41.130 1.00 83.69 378 ASP A O 1
ATOM 3013 N N . GLN A 1 379 ? -35.930 -1.420 42.861 1.00 84.75 379 GLN A N 1
ATOM 3014 C CA . GLN A 1 379 ? -34.737 -1.886 42.146 1.00 84.75 379 GLN A CA 1
ATOM 3015 C C . GLN A 1 379 ? -35.078 -2.751 40.925 1.00 84.75 379 GLN A C 1
ATOM 3017 O O . GLN A 1 379 ? -34.535 -2.511 39.844 1.00 84.75 379 GLN A O 1
ATOM 3022 N N . HIS A 1 380 ? -36.010 -3.703 41.043 1.00 85.38 380 HIS A N 1
ATOM 3023 C CA . HIS A 1 380 ? -36.440 -4.517 39.901 1.00 85.38 380 HIS A CA 1
ATOM 3024 C C . HIS A 1 380 ? -37.185 -3.699 38.837 1.00 85.38 380 HIS A C 1
ATOM 3026 O O . HIS A 1 380 ? -36.983 -3.923 37.642 1.00 85.38 380 HIS A O 1
ATOM 3032 N N . ILE A 1 381 ? -37.986 -2.706 39.234 1.00 87.94 381 ILE A N 1
ATOM 3033 C CA . ILE A 1 381 ? -38.648 -1.791 38.293 1.00 87.94 381 ILE A CA 1
ATOM 3034 C C . ILE A 1 381 ? -37.633 -0.875 37.592 1.00 87.94 381 ILE A C 1
ATOM 3036 O O . ILE A 1 381 ? -37.720 -0.675 36.376 1.00 87.94 381 ILE A O 1
ATOM 3040 N N . LYS A 1 382 ? -36.629 -0.359 38.311 1.00 89.62 382 LYS A N 1
ATOM 3041 C CA . LYS A 1 382 ? -35.513 0.401 37.726 1.00 89.62 382 LYS A CA 1
ATOM 3042 C C . LYS A 1 382 ? -34.717 -0.446 36.742 1.00 89.62 382 LYS A C 1
ATOM 3044 O O . LYS A 1 382 ? -34.467 0.009 35.627 1.00 89.62 382 LYS A O 1
ATOM 3049 N N . GLN A 1 383 ? -34.386 -1.683 37.106 1.00 89.25 383 GLN A N 1
ATOM 3050 C CA . GLN A 1 383 ? -33.691 -2.612 36.219 1.00 89.25 383 GLN A CA 1
ATOM 3051 C C . GLN A 1 383 ? -34.523 -2.921 34.969 1.00 89.25 383 GLN A C 1
ATOM 3053 O O . GLN A 1 383 ? -34.000 -2.819 33.864 1.00 89.25 383 GLN A O 1
ATOM 3058 N N . ALA A 1 384 ? -35.829 -3.176 35.108 1.00 90.38 384 ALA A N 1
ATOM 3059 C CA . ALA A 1 384 ? -36.727 -3.364 33.968 1.00 90.38 384 ALA A CA 1
ATOM 3060 C C . ALA A 1 384 ? -36.725 -2.153 33.016 1.00 90.38 384 ALA A C 1
ATOM 3062 O O . ALA A 1 384 ? -36.674 -2.317 31.800 1.00 90.38 384 ALA A O 1
ATOM 3063 N N . ASN A 1 385 ? -36.724 -0.926 33.547 1.00 92.50 385 ASN A N 1
ATOM 3064 C CA . ASN A 1 385 ? -36.652 0.284 32.725 1.00 92.50 385 ASN A CA 1
ATOM 3065 C C . ASN A 1 385 ? -35.306 0.428 31.994 1.00 92.50 385 ASN A C 1
ATOM 3067 O O . ASN A 1 385 ? -35.277 0.921 30.864 1.00 92.50 385 ASN A O 1
ATOM 3071 N N . THR A 1 386 ? -34.203 -0.006 32.605 1.00 92.94 386 THR A N 1
ATOM 3072 C CA . THR A 1 386 ? -32.887 -0.052 31.950 1.00 92.94 386 THR A CA 1
ATOM 3073 C C . THR A 1 386 ? -32.878 -1.065 30.805 1.00 92.94 386 THR A C 1
ATOM 3075 O O . THR A 1 386 ? -32.495 -0.713 29.689 1.00 92.94 386 THR A O 1
ATOM 3078 N N . GLU A 1 387 ? -33.384 -2.279 31.039 1.00 91.44 387 GLU A N 1
ATOM 3079 C CA . GLU A 1 387 ? -33.524 -3.318 30.007 1.00 91.44 387 GLU A CA 1
ATOM 3080 C C . GLU A 1 387 ? -34.423 -2.844 28.850 1.00 91.44 387 GLU A C 1
ATOM 3082 O O . GLU A 1 387 ? -34.092 -3.032 27.680 1.00 91.44 387 GLU A O 1
ATOM 3087 N N . ARG A 1 388 ? -35.506 -2.114 29.153 1.00 93.25 388 ARG A N 1
ATOM 3088 C CA . ARG A 1 388 ? -36.385 -1.494 28.149 1.00 93.25 388 ARG A CA 1
ATOM 3089 C C . ARG A 1 388 ? -35.652 -0.490 27.258 1.00 93.25 388 ARG A C 1
ATOM 3091 O O . ARG A 1 388 ? -35.903 -0.430 26.053 1.00 93.25 388 ARG A O 1
ATOM 3098 N N . ARG A 1 389 ? -34.775 0.339 27.836 1.00 93.50 389 ARG A N 1
ATOM 3099 C CA . ARG A 1 389 ? -33.964 1.298 27.065 1.00 93.50 389 ARG A CA 1
ATOM 3100 C C . ARG A 1 389 ? -32.970 0.570 26.166 1.00 93.50 389 ARG A C 1
ATOM 3102 O O . ARG A 1 389 ? -32.862 0.932 24.997 1.00 93.50 389 ARG A O 1
ATOM 3109 N N . ALA A 1 390 ? -32.303 -0.463 26.685 1.00 92.12 390 ALA A N 1
ATOM 3110 C CA . ALA A 1 390 ? -31.394 -1.299 25.903 1.00 92.12 390 ALA A CA 1
ATOM 3111 C C . ALA A 1 390 ? -32.122 -1.976 24.730 1.00 92.12 390 ALA A C 1
ATOM 3113 O O . ALA A 1 390 ? -31.649 -1.902 23.598 1.00 92.12 390 ALA A O 1
ATOM 3114 N N . TYR A 1 391 ? -33.320 -2.524 24.969 1.00 93.88 391 TYR A N 1
ATOM 3115 C CA . TYR A 1 391 ? -34.193 -3.059 23.923 1.00 93.88 391 TYR A CA 1
ATOM 3116 C C . TYR A 1 391 ? -34.446 -2.038 22.807 1.00 93.88 391 TYR A C 1
ATOM 3118 O O . TYR A 1 391 ? -34.176 -2.333 21.646 1.00 93.88 391 TYR A O 1
ATOM 3126 N N . TRP A 1 392 ? -34.921 -0.831 23.133 1.00 94.19 392 TRP A N 1
ATOM 3127 C CA . TRP A 1 392 ? -35.218 0.184 22.114 1.00 94.19 392 TRP A CA 1
ATOM 3128 C C . TRP A 1 392 ? -33.974 0.655 21.360 1.00 94.19 392 TRP A C 1
ATOM 3130 O O . TRP A 1 392 ? -34.042 0.843 20.146 1.00 94.19 392 TRP A O 1
ATOM 3140 N N . ALA A 1 393 ? -32.841 0.808 22.050 1.00 94.56 393 ALA A N 1
ATOM 3141 C CA . ALA A 1 393 ? -31.580 1.188 21.422 1.00 94.56 393 ALA A CA 1
ATOM 3142 C C . ALA A 1 393 ? -31.115 0.131 20.407 1.00 94.56 393 ALA A C 1
ATOM 3144 O O . ALA A 1 393 ? -30.821 0.463 19.258 1.00 94.56 393 ALA A O 1
ATOM 3145 N N . LEU A 1 394 ? -31.108 -1.146 20.798 1.00 93.12 394 LEU A N 1
ATOM 3146 C CA . LEU A 1 394 ? -30.714 -2.256 19.927 1.00 93.12 394 LEU A CA 1
ATOM 3147 C C . LEU A 1 394 ? -31.708 -2.468 18.781 1.00 93.12 394 LEU A C 1
ATOM 3149 O O . LEU A 1 394 ? -31.288 -2.677 17.646 1.00 93.12 394 LEU A O 1
ATOM 3153 N N . GLN A 1 395 ? -33.010 -2.344 19.049 1.00 92.75 395 GLN A N 1
ATOM 3154 C CA . GLN A 1 395 ? -34.061 -2.476 18.040 1.00 92.75 395 GLN A CA 1
ATOM 3155 C C . GLN A 1 395 ? -33.952 -1.387 16.966 1.00 92.75 395 GLN A C 1
ATOM 3157 O O . GLN A 1 395 ? -34.003 -1.693 15.775 1.00 92.75 395 GLN A O 1
ATOM 3162 N N . LEU A 1 396 ? -33.778 -0.122 17.371 1.00 93.12 396 LEU A N 1
ATOM 3163 C CA . LEU A 1 396 ? -33.642 1.001 16.442 1.00 93.12 396 LEU A CA 1
ATOM 3164 C C . LEU A 1 396 ? -32.350 0.886 15.626 1.00 93.12 396 LEU A C 1
ATOM 3166 O O . LEU A 1 396 ? -32.368 1.088 14.413 1.00 93.12 396 LEU A O 1
ATOM 3170 N N . THR A 1 397 ? -31.249 0.503 16.277 1.00 92.25 397 THR A N 1
ATOM 3171 C CA . THR A 1 397 ? -29.954 0.311 15.610 1.00 92.25 397 THR A CA 1
ATOM 3172 C C . THR A 1 397 ? -30.013 -0.849 14.613 1.00 92.25 397 THR A C 1
ATOM 3174 O O . THR A 1 397 ? -29.617 -0.691 13.462 1.00 92.25 397 THR A O 1
ATOM 3177 N N . GLY A 1 398 ? -30.576 -1.997 15.003 1.00 92.00 398 GLY A N 1
ATOM 3178 C CA . GLY A 1 398 ? -30.776 -3.139 14.108 1.00 92.00 398 GLY A CA 1
ATOM 3179 C C . GLY A 1 398 ? -31.681 -2.804 12.919 1.00 92.00 398 GLY A C 1
ATOM 3180 O O . GLY A 1 398 ? -31.368 -3.162 11.784 1.00 92.00 398 GLY A O 1
ATOM 3181 N N . PHE A 1 399 ? -32.759 -2.045 13.144 1.00 92.19 399 PHE A N 1
ATOM 3182 C CA . PHE A 1 399 ? -33.629 -1.558 12.071 1.00 92.19 399 PHE A CA 1
ATOM 3183 C C . PHE A 1 399 ? -32.900 -0.612 11.105 1.00 92.19 399 PHE A C 1
ATOM 3185 O O . PHE A 1 399 ? -33.061 -0.744 9.892 1.00 92.19 399 PHE A O 1
ATOM 3192 N N . ALA A 1 400 ? -32.044 0.281 11.610 1.00 91.62 400 ALA A N 1
ATOM 3193 C CA . ALA A 1 400 ? -31.222 1.153 10.773 1.00 91.62 400 ALA A CA 1
ATOM 3194 C C . ALA A 1 400 ? -30.260 0.355 9.873 1.00 91.62 400 ALA A C 1
ATOM 3196 O O . ALA A 1 400 ? -30.167 0.640 8.679 1.00 91.62 400 ALA A O 1
ATOM 3197 N N . PHE A 1 401 ? -29.609 -0.690 10.401 1.00 91.56 401 PHE A N 1
ATOM 3198 C CA . PHE A 1 401 ? -28.775 -1.584 9.587 1.00 91.56 401 PHE A CA 1
ATOM 3199 C C . PHE A 1 401 ? -29.585 -2.353 8.533 1.00 91.56 401 PHE A C 1
ATOM 3201 O O . PHE A 1 401 ? -29.120 -2.496 7.403 1.00 91.56 401 PHE A O 1
ATOM 3208 N N . MET A 1 402 ? -30.805 -2.804 8.851 1.00 91.06 402 MET A N 1
ATOM 3209 C CA . MET A 1 402 ? -31.682 -3.429 7.851 1.00 91.06 402 MET A CA 1
ATOM 3210 C C . MET A 1 402 ? -32.069 -2.452 6.738 1.00 91.06 402 MET A C 1
ATOM 3212 O O . MET A 1 402 ? -32.003 -2.817 5.567 1.00 91.06 402 MET A O 1
ATOM 3216 N N . LEU A 1 403 ? -32.426 -1.208 7.075 1.00 91.56 403 LEU A N 1
ATOM 3217 C CA . LEU A 1 403 ? -32.712 -0.179 6.073 1.00 91.56 403 LEU A CA 1
ATOM 3218 C C . LEU A 1 403 ? -31.489 0.121 5.204 1.00 91.56 403 LEU A C 1
ATOM 3220 O O . LEU A 1 403 ? -31.630 0.225 3.989 1.00 91.56 403 LEU A O 1
ATOM 3224 N N . ALA A 1 404 ? -30.294 0.193 5.794 1.00 88.81 404 ALA A N 1
ATOM 3225 C CA . ALA A 1 404 ? -29.050 0.366 5.048 1.00 88.81 404 ALA A CA 1
ATOM 3226 C C . ALA A 1 404 ? -28.779 -0.812 4.097 1.00 88.81 404 ALA A C 1
ATOM 3228 O O . ALA A 1 404 ? -28.384 -0.596 2.954 1.00 88.81 404 ALA A O 1
ATOM 3229 N N . ALA A 1 405 ? -29.042 -2.050 4.528 1.00 89.62 405 ALA A N 1
ATOM 3230 C CA . ALA A 1 405 ? -28.911 -3.233 3.680 1.00 89.62 405 ALA A CA 1
ATOM 3231 C C . ALA A 1 405 ? -29.929 -3.244 2.527 1.00 89.62 405 ALA A C 1
ATOM 3233 O O . ALA A 1 405 ? -29.559 -3.535 1.391 1.00 89.62 405 ALA A O 1
ATOM 3234 N N . ILE A 1 406 ? -31.191 -2.887 2.793 1.00 89.12 406 ILE A N 1
ATOM 3235 C CA . ILE A 1 406 ? -32.235 -2.758 1.764 1.00 89.12 406 ILE A CA 1
ATOM 3236 C C . ILE A 1 406 ? -31.878 -1.640 0.783 1.00 89.12 406 ILE A C 1
ATOM 3238 O O . ILE A 1 406 ? -32.027 -1.821 -0.422 1.00 89.12 406 ILE A O 1
ATOM 3242 N N . TYR A 1 407 ? -31.375 -0.508 1.275 1.00 87.50 407 TYR A N 1
ATOM 3243 C CA . TYR A 1 407 ? -30.921 0.608 0.450 1.00 87.50 407 TYR A CA 1
ATOM 3244 C C . TYR A 1 407 ? -29.746 0.198 -0.446 1.00 87.50 407 TYR A C 1
ATOM 3246 O O . TYR A 1 407 ? -29.819 0.370 -1.659 1.00 87.50 407 TYR A O 1
ATOM 3254 N N . ALA A 1 408 ? -28.709 -0.429 0.120 1.00 85.44 408 ALA A N 1
ATOM 3255 C CA . ALA A 1 408 ? -27.563 -0.940 -0.632 1.00 85.44 408 ALA A CA 1
ATOM 3256 C C . ALA A 1 408 ? -27.984 -1.985 -1.680 1.00 85.44 408 ALA A C 1
ATOM 3258 O O . ALA A 1 408 ? -27.544 -1.926 -2.827 1.00 85.44 408 ALA A O 1
ATOM 3259 N N . GLY A 1 409 ? -28.888 -2.899 -1.315 1.00 86.38 409 GLY A N 1
ATOM 3260 C CA . GLY A 1 409 ? -29.468 -3.869 -2.241 1.00 86.38 409 GLY A CA 1
ATOM 3261 C C . GLY A 1 409 ? -30.295 -3.212 -3.349 1.00 86.38 409 GLY A C 1
ATOM 3262 O O . GLY A 1 409 ? -30.173 -3.591 -4.508 1.00 86.38 409 GLY A O 1
ATOM 3263 N N . SER A 1 410 ? -31.094 -2.194 -3.028 1.00 84.38 410 SER A N 1
ATOM 3264 C CA . SER A 1 410 ? -31.921 -1.474 -4.007 1.00 84.38 410 SER A CA 1
ATOM 3265 C C . SER A 1 410 ? -31.071 -0.683 -4.996 1.00 84.38 410 SER A C 1
ATOM 3267 O O . SER A 1 410 ? -31.337 -0.736 -6.194 1.00 84.38 410 SER A O 1
ATOM 3269 N N . LEU A 1 411 ? -30.015 -0.010 -4.520 1.00 80.50 411 LEU A N 1
ATOM 3270 C CA . LEU A 1 411 ? -29.030 0.635 -5.390 1.00 80.50 411 LEU A CA 1
ATOM 3271 C C . LEU A 1 411 ? -28.389 -0.389 -6.329 1.00 80.50 411 LEU A C 1
ATOM 3273 O O . LEU A 1 411 ? -28.369 -0.189 -7.542 1.00 80.50 411 LEU A O 1
ATOM 3277 N N . PHE A 1 412 ? -27.971 -1.531 -5.783 1.00 80.25 412 PHE A N 1
ATOM 3278 C CA . PHE A 1 412 ? -27.401 -2.622 -6.560 1.00 80.25 412 PHE A CA 1
ATOM 3279 C C . PHE A 1 412 ? -28.344 -3.150 -7.653 1.00 80.25 412 PHE A C 1
ATOM 3281 O O . PHE A 1 412 ? -27.920 -3.312 -8.798 1.00 80.25 412 PHE A O 1
ATOM 3288 N N . PHE A 1 413 ? -29.619 -3.384 -7.332 1.00 80.50 413 PHE A N 1
ATOM 3289 C CA . PHE A 1 413 ? -30.608 -3.825 -8.317 1.00 80.50 413 PHE A CA 1
ATOM 3290 C C . PHE A 1 413 ? -30.897 -2.750 -9.366 1.00 80.50 413 PHE A C 1
ATOM 3292 O O . PHE A 1 413 ? -30.987 -3.084 -10.543 1.00 80.50 413 PHE A O 1
ATOM 3299 N N . SER A 1 414 ? -30.992 -1.477 -8.969 1.00 75.88 414 SER A N 1
ATOM 3300 C CA . SER A 1 414 ? -31.263 -0.375 -9.901 1.00 75.88 414 SER A CA 1
ATOM 3301 C C . SER A 1 414 ? -30.170 -0.216 -10.960 1.00 75.88 414 SER A C 1
ATOM 3303 O O . SER A 1 414 ? -30.486 0.015 -12.125 1.00 75.88 414 SER A O 1
ATOM 3305 N N . GLU A 1 415 ? -28.903 -0.429 -10.585 1.00 71.25 415 GLU A N 1
ATOM 3306 C CA . GLU A 1 415 ? -27.786 -0.459 -11.530 1.00 71.25 415 GLU A CA 1
ATOM 3307 C C . GLU A 1 415 ? -27.843 -1.685 -12.451 1.00 71.25 415 GLU A C 1
ATOM 3309 O O . GLU A 1 415 ? -27.603 -1.564 -13.649 1.00 71.25 415 GLU A O 1
ATOM 3314 N N . LEU A 1 416 ? -28.182 -2.865 -11.918 1.00 72.75 416 LEU A N 1
ATOM 3315 C CA . LEU A 1 416 ? -28.232 -4.102 -12.704 1.00 72.75 416 LEU A CA 1
ATOM 3316 C C . LEU A 1 416 ? -29.364 -4.089 -13.743 1.00 72.75 416 LEU A C 1
ATOM 3318 O O . LEU A 1 416 ? -29.192 -4.588 -14.852 1.00 72.75 416 LEU A O 1
ATOM 3322 N N . THR A 1 417 ? -30.531 -3.549 -13.387 1.00 75.88 417 THR A N 1
ATOM 3323 C CA . THR A 1 417 ? -31.717 -3.549 -14.257 1.00 75.88 417 THR A CA 1
ATOM 3324 C C . THR A 1 417 ? -31.895 -2.247 -15.033 1.00 75.88 417 THR A C 1
ATOM 3326 O O . THR A 1 417 ? -32.824 -2.149 -15.830 1.00 75.88 417 THR A O 1
ATOM 3329 N N . ASN A 1 418 ? -31.042 -1.245 -14.793 1.00 72.06 418 ASN A N 1
ATOM 3330 C CA . ASN A 1 418 ? -31.153 0.108 -15.343 1.00 72.06 418 ASN A CA 1
ATOM 3331 C C . ASN A 1 418 ? -32.539 0.753 -15.091 1.00 72.06 418 ASN A C 1
ATOM 3333 O O . ASN A 1 418 ? -33.040 1.548 -15.887 1.00 72.06 418 ASN A O 1
ATOM 3337 N N . VAL A 1 419 ? -33.196 0.372 -13.986 1.00 75.44 419 VAL A N 1
ATOM 3338 C CA . VAL A 1 419 ? -34.526 0.872 -13.604 1.00 75.44 419 VAL A CA 1
ATOM 3339 C C . VAL A 1 419 ? -34.334 2.034 -12.641 1.00 75.44 419 VAL A C 1
ATOM 3341 O O . VAL A 1 419 ? -33.891 1.853 -11.508 1.00 75.44 419 VAL A O 1
ATOM 3344 N N . HIS A 1 420 ? -34.679 3.239 -13.090 1.00 69.06 420 HIS A N 1
ATOM 3345 C CA . HIS A 1 420 ? -34.585 4.437 -12.267 1.00 69.06 420 HIS A CA 1
ATOM 3346 C C . HIS A 1 420 ? -35.695 4.463 -11.206 1.00 69.06 420 HIS A C 1
ATOM 3348 O O . HIS A 1 420 ? -36.880 4.522 -11.532 1.00 69.06 420 HIS A O 1
ATOM 3354 N N . ILE A 1 421 ? -35.305 4.446 -9.931 1.00 73.69 421 ILE A N 1
ATOM 3355 C CA . ILE A 1 421 ? -36.219 4.597 -8.798 1.00 73.69 421 ILE A CA 1
ATOM 3356 C C . ILE A 1 421 ? -36.300 6.099 -8.447 1.00 73.69 421 ILE A C 1
ATOM 3358 O O . ILE A 1 421 ? -35.311 6.657 -7.974 1.00 73.69 421 ILE A O 1
ATOM 3362 N N . PRO A 1 422 ? -37.449 6.773 -8.646 1.00 65.56 422 PRO A N 1
ATOM 3363 C CA . PRO A 1 422 ? -37.547 8.242 -8.681 1.00 65.56 422 PRO A CA 1
ATOM 3364 C C . PRO A 1 422 ? -37.291 8.959 -7.344 1.00 65.56 422 PRO A C 1
ATOM 3366 O O . PRO A 1 422 ? -37.123 10.173 -7.323 1.00 65.56 422 PRO A O 1
ATOM 3369 N N . PHE A 1 423 ? -37.279 8.236 -6.225 1.00 72.25 423 PHE A N 1
ATOM 3370 C CA . PHE A 1 423 ? -37.084 8.789 -4.878 1.00 72.25 423 PHE A CA 1
ATOM 3371 C C . PHE A 1 423 ? -35.670 8.573 -4.322 1.00 72.25 423 PHE A C 1
ATOM 3373 O O . PHE A 1 423 ? -35.389 8.990 -3.199 1.00 72.25 423 PHE A O 1
ATOM 3380 N N . LEU A 1 424 ? -34.778 7.929 -5.080 1.00 64.19 424 LEU A N 1
ATOM 3381 C CA . LEU A 1 424 ? -33.388 7.725 -4.686 1.00 64.19 424 LEU A CA 1
ATOM 3382 C C . LEU A 1 424 ? -32.492 8.696 -5.472 1.00 64.19 424 LEU A C 1
ATOM 3384 O O . LEU A 1 424 ? -32.555 8.708 -6.705 1.00 64.19 424 LEU A O 1
ATOM 3388 N N . PRO A 1 425 ? -31.672 9.530 -4.801 1.00 63.78 425 PRO A N 1
ATOM 3389 C CA . PRO A 1 425 ? -30.723 10.393 -5.495 1.00 63.78 425 PRO A CA 1
ATOM 3390 C C . PRO A 1 425 ? -29.772 9.524 -6.321 1.00 63.78 425 PRO A C 1
ATOM 3392 O O . PRO A 1 425 ? -29.352 8.461 -5.862 1.00 63.78 425 PRO A O 1
ATOM 3395 N N . LYS A 1 426 ? -29.438 9.965 -7.542 1.00 59.28 426 LYS A N 1
ATOM 3396 C CA . LYS A 1 426 ? -28.454 9.268 -8.381 1.00 59.28 426 LYS A CA 1
ATOM 3397 C C . LYS A 1 426 ? -27.149 9.154 -7.579 1.00 59.28 426 LYS A C 1
ATOM 3399 O O . LYS A 1 426 ? -26.614 10.194 -7.192 1.00 59.28 426 LYS A O 1
ATOM 3404 N N . PRO A 1 427 ? -26.666 7.942 -7.264 1.00 55.47 427 PRO A N 1
ATOM 3405 C CA . PRO A 1 427 ? -25.446 7.791 -6.491 1.00 55.47 427 PRO A CA 1
ATOM 3406 C C . PRO A 1 427 ? -24.254 8.191 -7.366 1.00 55.47 427 PRO A C 1
ATOM 3408 O O . PRO A 1 427 ? -23.785 7.407 -8.178 1.00 55.47 427 PRO A O 1
ATOM 3411 N N . ASP A 1 428 ? -23.753 9.410 -7.183 1.00 50.34 428 ASP A N 1
ATOM 3412 C CA . ASP A 1 428 ? -22.550 9.928 -7.864 1.00 50.34 428 ASP A CA 1
ATOM 3413 C C . ASP A 1 428 ? -21.242 9.346 -7.275 1.00 50.34 428 ASP A C 1
ATOM 3415 O O . ASP A 1 428 ? -20.140 9.671 -7.704 1.00 50.34 428 ASP A O 1
ATOM 3419 N N . LEU A 1 429 ? -21.353 8.492 -6.247 1.00 46.56 429 LEU A N 1
ATOM 3420 C CA . LEU A 1 429 ? -20.236 7.993 -5.434 1.00 46.56 429 LEU A CA 1
ATOM 3421 C C . LEU A 1 429 ? -19.965 6.486 -5.574 1.00 46.56 429 LEU A C 1
ATOM 3423 O O . LEU A 1 429 ? -19.117 5.946 -4.862 1.00 46.56 429 LEU A O 1
ATOM 3427 N N . VAL A 1 430 ? -20.688 5.788 -6.449 1.00 49.66 430 VAL A N 1
ATOM 3428 C CA . VAL A 1 430 ? -20.530 4.344 -6.658 1.00 49.66 430 VAL A CA 1
ATOM 3429 C C . VAL A 1 430 ? -19.954 4.130 -8.049 1.00 49.66 430 VAL A C 1
ATOM 3431 O O . VAL A 1 430 ? -20.502 4.605 -9.035 1.00 49.66 430 VAL A O 1
ATOM 3434 N N . ILE A 1 431 ? -18.808 3.449 -8.099 1.00 50.34 431 ILE A N 1
ATOM 3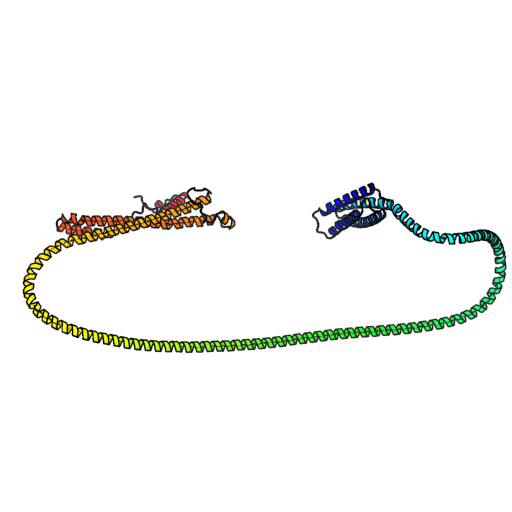435 C CA . ILE A 1 431 ? -18.050 3.089 -9.304 1.00 50.34 431 ILE A CA 1
ATOM 3436 C C . ILE A 1 431 ? -19.022 2.669 -10.415 1.00 50.34 431 ILE A C 1
ATOM 3438 O O . ILE A 1 431 ? -19.638 1.604 -10.320 1.00 50.34 431 ILE A O 1
ATOM 3442 N N . HIS A 1 432 ? -19.160 3.506 -11.448 1.00 50.97 432 HIS A N 1
ATOM 3443 C CA . HIS A 1 432 ? -19.993 3.199 -12.603 1.00 50.97 432 HIS A CA 1
ATOM 3444 C C . HIS A 1 432 ? -19.583 1.840 -13.178 1.00 50.97 432 HIS A C 1
ATOM 3446 O O . HIS A 1 432 ? -18.400 1.588 -13.419 1.00 50.97 432 HIS A O 1
ATOM 3452 N N . ILE A 1 433 ? -20.567 0.970 -13.418 1.00 52.19 433 ILE A N 1
ATOM 3453 C CA . ILE A 1 433 ? -20.374 -0.327 -14.086 1.00 52.19 433 ILE A CA 1
ATOM 3454 C C . ILE A 1 433 ? -19.673 -0.132 -15.441 1.00 52.19 433 ILE A C 1
ATOM 3456 O O . ILE A 1 433 ? -18.850 -0.962 -15.830 1.00 52.19 433 ILE A O 1
ATOM 3460 N N . ASP A 1 434 ? -19.893 1.019 -16.081 1.00 51.34 434 ASP A N 1
ATOM 3461 C CA . ASP A 1 434 ? -19.215 1.416 -17.312 1.00 51.34 434 ASP A CA 1
ATOM 3462 C C . ASP A 1 434 ? -17.689 1.481 -17.142 1.00 51.34 434 ASP A C 1
ATOM 3464 O O . ASP A 1 434 ? -16.966 1.028 -18.020 1.00 51.34 434 ASP A O 1
ATOM 3468 N N . GLY A 1 435 ? -17.169 1.929 -15.992 1.00 50.06 435 GLY A N 1
ATOM 3469 C CA . GLY A 1 435 ? -15.727 1.946 -15.710 1.00 50.06 435 GLY A CA 1
ATOM 3470 C C . GLY A 1 435 ? -15.139 0.573 -15.352 1.00 50.06 435 GLY A C 1
ATOM 3471 O O . GLY A 1 435 ? -13.955 0.329 -15.586 1.00 50.06 435 GLY A O 1
ATOM 3472 N N . ALA A 1 436 ? -15.950 -0.345 -14.817 1.00 48.84 436 ALA A N 1
ATOM 3473 C CA . ALA A 1 436 ? -15.508 -1.690 -14.435 1.00 48.84 436 ALA A CA 1
ATOM 3474 C C . ALA A 1 436 ? -15.486 -2.683 -15.614 1.00 48.84 436 ALA A C 1
ATOM 3476 O O . ALA A 1 436 ? -14.686 -3.619 -15.617 1.00 48.84 436 ALA A O 1
ATOM 3477 N N . LEU A 1 437 ? -16.299 -2.447 -16.650 1.00 50.31 437 LEU A N 1
ATOM 3478 C CA . LEU A 1 437 ? -16.207 -3.164 -17.929 1.00 50.31 437 LEU A CA 1
ATOM 3479 C C . LEU A 1 437 ? -14.886 -2.871 -18.664 1.00 50.31 437 LEU A C 1
ATOM 3481 O O . LEU A 1 437 ? -14.356 -3.762 -19.324 1.00 50.31 437 LEU A O 1
ATOM 3485 N N . TYR A 1 438 ? -14.306 -1.678 -18.486 1.00 51.91 438 TYR A N 1
ATOM 3486 C CA . TYR A 1 438 ? -12.979 -1.337 -19.020 1.00 51.91 438 TYR A CA 1
ATOM 3487 C C . TYR A 1 438 ? -11.806 -1.829 -18.153 1.00 51.91 438 TYR A C 1
ATOM 3489 O O . TYR A 1 438 ? -10.683 -1.895 -18.649 1.00 51.91 438 TYR A O 1
ATOM 3497 N N . SER A 1 439 ? -12.030 -2.207 -16.885 1.00 54.97 439 SER A N 1
ATOM 3498 C CA . SER A 1 439 ? -10.962 -2.642 -15.964 1.00 54.97 439 SER A CA 1
ATOM 3499 C C . SER A 1 439 ? -10.744 -4.161 -15.895 1.00 54.97 439 SER A C 1
ATOM 3501 O O . SER A 1 439 ? -9.886 -4.622 -15.143 1.00 54.97 439 SER A O 1
ATOM 3503 N N . GLY A 1 440 ? -11.487 -4.957 -16.676 1.00 58.00 440 GLY A N 1
ATOM 3504 C CA . GLY A 1 440 ? -11.293 -6.412 -16.771 1.00 58.00 440 GLY A CA 1
ATOM 3505 C C . GLY A 1 440 ? -11.756 -7.214 -15.545 1.00 58.00 440 GLY A C 1
ATOM 3506 O O . GLY A 1 440 ? -11.437 -8.397 -15.421 1.00 58.00 440 GLY A O 1
ATOM 3507 N N . LEU A 1 441 ? -12.512 -6.603 -14.627 1.00 61.72 441 LEU A N 1
ATOM 3508 C CA . LEU A 1 441 ? -13.080 -7.291 -13.467 1.00 61.72 441 LEU A CA 1
ATOM 3509 C C . LEU A 1 441 ? -14.302 -8.128 -13.877 1.00 61.72 441 LEU A C 1
ATOM 3511 O O . LEU A 1 441 ? -15.321 -7.601 -14.317 1.00 61.72 441 LEU A O 1
ATOM 3515 N N . ASN A 1 442 ? -14.210 -9.448 -13.690 1.00 77.44 442 ASN A N 1
ATOM 3516 C CA . ASN A 1 442 ? -15.297 -10.389 -13.974 1.00 77.44 442 ASN A CA 1
ATOM 3517 C C . ASN A 1 442 ? -16.600 -9.986 -13.255 1.00 77.44 442 ASN A C 1
ATOM 3519 O O . ASN A 1 442 ? -16.595 -9.756 -12.043 1.00 77.44 442 ASN A O 1
ATOM 3523 N N . LEU A 1 443 ? -17.730 -9.999 -13.976 1.00 74.75 443 LEU A N 1
ATOM 3524 C CA . LEU A 1 443 ? -19.079 -9.713 -13.452 1.00 74.75 443 LEU A CA 1
ATOM 3525 C C . LEU A 1 443 ? -19.373 -10.485 -12.154 1.00 74.75 443 LEU A C 1
ATOM 3527 O O . LEU A 1 443 ? -19.894 -9.929 -11.191 1.00 74.75 443 LEU A O 1
ATOM 3531 N N . THR A 1 444 ? -18.965 -11.754 -12.097 1.00 78.62 444 THR A N 1
ATOM 3532 C CA . THR A 1 444 ? -19.103 -12.624 -10.922 1.00 78.62 444 THR A CA 1
ATOM 3533 C C . THR A 1 444 ? -18.426 -12.049 -9.678 1.00 78.62 444 THR A C 1
ATOM 3535 O O . THR A 1 444 ? -18.983 -12.126 -8.585 1.00 78.62 444 THR A O 1
ATOM 3538 N N . THR A 1 445 ? -17.248 -11.440 -9.828 1.00 79.00 445 THR A N 1
ATOM 3539 C CA . THR A 1 445 ? -16.499 -10.836 -8.719 1.00 79.00 445 THR A CA 1
ATOM 3540 C C . THR A 1 445 ? -17.222 -9.606 -8.177 1.00 79.00 445 THR A C 1
ATOM 3542 O O . THR A 1 445 ? -17.333 -9.449 -6.962 1.00 79.00 445 THR A O 1
ATOM 3545 N N . LEU A 1 446 ? -17.782 -8.769 -9.057 1.00 77.06 446 LEU A N 1
ATOM 3546 C CA . LEU A 1 446 ? -18.576 -7.602 -8.658 1.00 77.06 446 LEU A CA 1
ATOM 3547 C C . LEU A 1 446 ? -19.864 -8.013 -7.934 1.00 77.06 446 LEU A C 1
ATOM 3549 O O . LEU A 1 446 ? -20.174 -7.462 -6.878 1.00 77.06 446 LEU A O 1
ATOM 3553 N N . LEU A 1 447 ? -20.583 -9.015 -8.452 1.00 81.81 447 LEU A N 1
ATOM 3554 C CA . LEU A 1 447 ? -21.764 -9.573 -7.786 1.00 81.81 447 LEU A CA 1
ATOM 3555 C C . LEU A 1 447 ? -21.404 -10.128 -6.402 1.00 81.81 447 LEU A C 1
ATOM 3557 O O . LEU A 1 447 ? -22.121 -9.874 -5.437 1.00 81.81 447 LEU A O 1
ATOM 3561 N N . PHE A 1 448 ? -20.276 -10.834 -6.282 1.00 84.56 448 PHE A N 1
ATOM 3562 C CA . PHE A 1 448 ? -19.818 -11.390 -5.012 1.00 84.56 448 PHE A CA 1
ATOM 3563 C C . PHE A 1 448 ? -19.458 -10.307 -3.987 1.00 84.56 448 PHE A C 1
ATOM 3565 O O . PHE A 1 448 ? -19.896 -10.401 -2.844 1.00 84.56 448 PHE A O 1
ATOM 3572 N N . MET A 1 449 ? -18.716 -9.262 -4.377 1.00 80.38 449 MET A N 1
ATOM 3573 C CA . MET A 1 449 ? -18.369 -8.145 -3.481 1.00 80.38 449 MET A CA 1
ATOM 3574 C C . MET A 1 449 ? -19.606 -7.378 -2.996 1.00 80.38 449 MET A C 1
ATOM 3576 O O . MET A 1 449 ? -19.685 -6.965 -1.841 1.00 80.38 449 MET A O 1
ATOM 3580 N N . ARG A 1 450 ? -20.598 -7.189 -3.868 1.00 80.44 450 ARG A N 1
ATOM 3581 C CA . ARG A 1 450 ? -21.828 -6.468 -3.519 1.00 80.44 450 ARG A CA 1
ATOM 3582 C C . ARG A 1 450 ? -22.765 -7.328 -2.667 1.00 80.44 450 ARG A C 1
ATOM 3584 O O . ARG A 1 450 ? -23.315 -6.844 -1.680 1.00 80.44 450 ARG A O 1
ATOM 3591 N N . LEU A 1 451 ? -22.885 -8.622 -2.975 1.00 84.62 451 LEU A N 1
ATOM 3592 C CA . LEU A 1 451 ? -23.625 -9.576 -2.146 1.00 84.62 451 LEU A CA 1
ATOM 3593 C C . LEU A 1 451 ? -22.981 -9.733 -0.762 1.00 84.62 451 LEU A C 1
ATOM 3595 O O . LEU A 1 451 ? -23.691 -9.756 0.243 1.00 84.62 451 LEU A O 1
ATOM 3599 N N . SER A 1 452 ? -21.648 -9.792 -0.687 1.00 84.31 452 SER A N 1
ATOM 3600 C CA . SER A 1 452 ? -20.939 -9.876 0.591 1.00 84.31 452 SER A CA 1
ATOM 3601 C C . SER A 1 452 ? -21.130 -8.613 1.431 1.00 84.31 452 SER A C 1
ATOM 3603 O O . SER A 1 452 ? -21.297 -8.733 2.640 1.00 84.31 452 SER A O 1
ATOM 3605 N N . MET A 1 453 ? -21.229 -7.429 0.817 1.00 84.25 453 MET A N 1
ATOM 3606 C CA . MET A 1 453 ? -21.577 -6.183 1.511 1.00 84.25 453 MET A CA 1
ATOM 3607 C C . MET A 1 453 ? -22.993 -6.221 2.113 1.00 84.25 453 MET A C 1
ATOM 3609 O O . MET A 1 453 ? -23.182 -5.813 3.258 1.00 84.25 453 MET A O 1
ATOM 3613 N N . ILE A 1 454 ? -23.985 -6.756 1.390 1.00 87.06 454 ILE A N 1
ATOM 3614 C CA . ILE A 1 454 ? -25.352 -6.930 1.916 1.00 87.06 454 ILE A CA 1
ATOM 3615 C C . ILE A 1 454 ? -25.349 -7.915 3.094 1.00 87.06 454 ILE A C 1
ATOM 3617 O O . ILE A 1 454 ? -25.963 -7.653 4.130 1.00 87.06 454 ILE A O 1
ATOM 3621 N N . ILE A 1 455 ? -24.621 -9.029 2.979 1.00 87.69 455 ILE A N 1
ATOM 3622 C CA . ILE A 1 455 ? -24.467 -10.002 4.073 1.00 87.69 455 ILE A CA 1
ATOM 3623 C C . ILE A 1 455 ? -23.774 -9.353 5.283 1.00 87.69 455 ILE A C 1
ATOM 3625 O O . ILE A 1 455 ? -24.216 -9.524 6.419 1.00 87.69 455 ILE A O 1
ATOM 3629 N N . LEU A 1 456 ? -22.733 -8.552 5.046 1.00 89.12 456 LEU A N 1
ATOM 3630 C CA . LEU A 1 456 ? -21.985 -7.851 6.087 1.00 89.12 456 LEU A CA 1
ATOM 3631 C C . LEU A 1 456 ? -22.848 -6.827 6.838 1.00 89.12 456 LEU A C 1
ATOM 3633 O O . LEU A 1 456 ? -22.663 -6.652 8.037 1.00 89.12 456 LEU A O 1
ATOM 3637 N N . LEU A 1 457 ? -23.802 -6.179 6.161 1.00 86.31 457 LEU A N 1
ATOM 3638 C CA . LEU A 1 457 ? -24.748 -5.246 6.784 1.00 86.31 457 LEU A CA 1
ATOM 3639 C C . LEU A 1 457 ? -25.901 -5.961 7.506 1.00 86.31 457 LEU A C 1
ATOM 3641 O O . LEU A 1 457 ? -26.352 -5.505 8.555 1.00 86.31 457 LEU A O 1
ATOM 3645 N N . THR A 1 458 ? -26.374 -7.091 6.977 1.00 89.44 458 THR A N 1
ATOM 3646 C CA . THR A 1 458 ? -27.506 -7.839 7.556 1.00 89.44 458 THR A CA 1
ATOM 3647 C C . THR A 1 458 ? -27.122 -8.665 8.783 1.00 89.44 458 THR A C 1
ATOM 3649 O O . THR A 1 458 ? -27.917 -8.755 9.717 1.00 89.44 458 THR A O 1
ATOM 3652 N N . ALA A 1 459 ? -25.908 -9.221 8.842 1.00 89.19 459 ALA A N 1
ATOM 3653 C CA . ALA A 1 459 ? -25.446 -10.014 9.983 1.00 89.19 459 ALA A CA 1
ATOM 3654 C C . ALA A 1 459 ? -25.500 -9.263 11.339 1.00 89.19 459 ALA A C 1
ATOM 3656 O O . ALA A 1 459 ? -26.140 -9.772 12.267 1.00 89.19 459 ALA A O 1
ATOM 3657 N N . PRO A 1 460 ? -24.913 -8.056 11.491 1.00 91.50 460 PRO A N 1
ATOM 3658 C CA . PRO A 1 460 ? -25.032 -7.287 12.727 1.00 91.50 460 PRO A CA 1
ATOM 3659 C C . PRO A 1 460 ? -26.472 -6.824 12.977 1.00 91.50 460 PRO A C 1
ATOM 3661 O O . PRO A 1 460 ? -26.895 -6.799 14.129 1.00 91.50 460 PRO A O 1
ATOM 3664 N N . ALA A 1 461 ? -27.260 -6.539 11.933 1.00 91.62 461 ALA A N 1
ATOM 3665 C CA . ALA A 1 461 ? -28.672 -6.185 12.086 1.00 91.62 461 ALA A CA 1
ATOM 3666 C C . ALA A 1 461 ? -29.462 -7.296 12.800 1.00 91.62 461 ALA A C 1
ATOM 3668 O O . ALA A 1 461 ? -30.137 -7.047 13.798 1.00 91.62 461 ALA A O 1
ATOM 3669 N N . ILE A 1 462 ? -29.326 -8.535 12.320 1.00 88.56 462 ILE A N 1
ATOM 3670 C CA . ILE A 1 462 ? -29.999 -9.714 12.881 1.00 88.56 462 ILE A CA 1
ATOM 3671 C C . ILE A 1 462 ? -29.522 -9.976 14.311 1.00 88.56 462 ILE A C 1
ATOM 3673 O O . ILE A 1 462 ? -30.338 -10.246 15.194 1.00 88.56 462 ILE A O 1
ATOM 3677 N N . TYR A 1 463 ? -28.215 -9.858 14.562 1.00 92.88 463 TYR A N 1
ATOM 3678 C CA . TYR A 1 463 ? -27.660 -10.012 15.906 1.00 92.88 463 TYR A CA 1
ATOM 3679 C C . TYR A 1 463 ? -28.257 -8.999 16.894 1.00 92.88 463 TYR A C 1
ATOM 3681 O O . TYR A 1 463 ? -28.725 -9.388 17.962 1.00 92.88 463 TYR A O 1
ATOM 3689 N N . LEU A 1 464 ? -28.305 -7.715 16.523 1.00 92.81 464 LEU A N 1
ATOM 3690 C CA . LEU A 1 464 ? -28.852 -6.656 17.375 1.00 92.81 464 LEU A CA 1
ATOM 3691 C C . LEU A 1 464 ? -30.341 -6.868 17.671 1.00 92.81 464 LEU A C 1
ATOM 3693 O O . LEU A 1 464 ? -30.763 -6.696 18.810 1.00 92.81 464 LEU A O 1
ATOM 3697 N N . LEU A 1 465 ? -31.131 -7.298 16.682 1.00 90.62 465 LEU A N 1
ATOM 3698 C CA . LEU A 1 465 ? -32.552 -7.618 16.874 1.00 90.62 465 LEU A CA 1
ATOM 3699 C C . LEU A 1 465 ? -32.754 -8.831 17.793 1.00 90.62 465 LEU A C 1
ATOM 3701 O O . LEU A 1 465 ? -33.687 -8.858 18.599 1.00 90.62 465 LEU A O 1
ATOM 3705 N N . LYS A 1 466 ? -31.869 -9.829 17.707 1.00 89.69 466 LYS A N 1
ATOM 3706 C CA . LYS A 1 466 ? -31.891 -10.995 18.594 1.00 89.69 466 LYS A CA 1
ATOM 3707 C C . LYS A 1 466 ? -31.569 -10.613 20.034 1.00 89.69 466 LYS A C 1
ATOM 3709 O O . LYS A 1 466 ? -32.290 -11.020 20.944 1.00 89.69 466 LYS A O 1
ATOM 3714 N N . GLU A 1 467 ? -30.532 -9.809 20.237 1.00 90.81 467 GLU A N 1
ATOM 3715 C CA . GLU A 1 467 ? -30.175 -9.328 21.571 1.00 90.81 467 GLU A CA 1
ATOM 3716 C C . GLU A 1 467 ? -31.272 -8.412 22.135 1.00 90.81 467 GLU A C 1
ATOM 3718 O O . GLU A 1 467 ? -31.651 -8.544 23.299 1.00 90.81 467 GLU A O 1
ATOM 3723 N N . ALA A 1 468 ? -31.892 -7.571 21.296 1.00 91.81 468 ALA A N 1
ATOM 3724 C CA . ALA A 1 468 ? -33.051 -6.766 21.678 1.00 91.81 468 ALA A CA 1
ATOM 3725 C C . ALA A 1 468 ? -34.193 -7.645 22.224 1.00 91.81 468 ALA A C 1
ATOM 3727 O O . ALA A 1 468 ? -34.728 -7.366 23.299 1.00 91.81 468 ALA A O 1
ATOM 3728 N N . ALA A 1 469 ? -34.541 -8.748 21.552 1.00 89.00 469 ALA A N 1
ATOM 3729 C CA . ALA A 1 469 ? -35.549 -9.683 22.058 1.00 89.00 469 ALA A CA 1
ATOM 3730 C C . ALA A 1 469 ? -35.167 -10.285 23.425 1.00 89.00 469 ALA A C 1
ATOM 3732 O O . ALA A 1 469 ? -36.028 -10.433 24.297 1.00 89.00 469 ALA A O 1
ATOM 3733 N N . GLY A 1 470 ? -33.876 -10.556 23.647 1.00 88.31 470 GLY A N 1
ATOM 3734 C CA . GLY A 1 470 ? -33.340 -10.958 24.949 1.00 88.31 470 GLY A CA 1
ATOM 3735 C C . GLY A 1 470 ? -33.584 -9.908 26.038 1.00 88.31 470 GLY A C 1
ATOM 3736 O O . GLY A 1 470 ? -34.111 -10.232 27.105 1.00 88.31 470 GLY A O 1
ATOM 3737 N N . HIS A 1 471 ? -33.285 -8.640 25.758 1.00 90.88 471 HIS A N 1
ATOM 3738 C CA . HIS A 1 471 ? -33.555 -7.528 26.676 1.00 90.88 471 HIS A CA 1
ATOM 3739 C C . HIS A 1 471 ? -35.053 -7.327 26.945 1.00 90.88 471 HIS A C 1
ATOM 3741 O O . HIS A 1 471 ? -35.440 -7.094 28.087 1.00 90.88 471 HIS A O 1
ATOM 3747 N N . ARG A 1 472 ? -35.925 -7.508 25.944 1.00 90.75 472 ARG A N 1
ATOM 3748 C CA . ARG A 1 472 ? -37.387 -7.456 26.136 1.00 90.75 472 ARG A CA 1
ATOM 3749 C C . ARG A 1 472 ? -37.897 -8.581 27.039 1.00 90.75 472 ARG A C 1
ATOM 3751 O O . ARG A 1 472 ? -38.802 -8.373 27.846 1.00 90.75 472 ARG A O 1
ATOM 3758 N N . HIS A 1 473 ? -37.317 -9.774 26.924 1.00 88.62 473 HIS A N 1
ATOM 3759 C CA . HIS A 1 473 ? -37.636 -10.883 27.820 1.00 88.62 473 HIS A CA 1
ATOM 3760 C C . HIS A 1 473 ? -37.225 -10.567 29.268 1.00 88.62 473 HIS A C 1
ATOM 3762 O O . HIS A 1 473 ? -38.034 -10.723 30.184 1.00 88.62 473 HIS A O 1
ATOM 3768 N N . LYS A 1 474 ? -36.007 -10.043 29.465 1.00 89.12 474 LYS A N 1
ATOM 3769 C CA . LYS A 1 474 ? -35.505 -9.608 30.779 1.00 89.12 474 LYS A CA 1
ATOM 3770 C C . LYS A 1 474 ? -36.342 -8.472 31.370 1.00 89.12 474 LYS A C 1
ATOM 3772 O O . LYS A 1 474 ? -36.693 -8.538 32.544 1.00 89.12 474 LYS A O 1
ATOM 3777 N N . GLU A 1 475 ? -36.718 -7.473 30.570 1.00 92.62 475 GLU A N 1
ATOM 3778 C CA . GLU A 1 475 ? -37.630 -6.395 30.978 1.00 92.62 475 GLU A CA 1
ATOM 3779 C C . GLU A 1 475 ? -38.929 -6.969 31.552 1.00 92.62 475 GLU A C 1
ATOM 3781 O O . GLU A 1 475 ? -39.314 -6.624 32.670 1.00 92.62 475 GLU A O 1
ATOM 3786 N N . ASN A 1 476 ? -39.595 -7.852 30.801 1.00 90.06 476 ASN A N 1
ATOM 3787 C CA . ASN A 1 476 ? -40.856 -8.453 31.226 1.00 90.06 476 ASN A CA 1
ATOM 3788 C C . ASN A 1 476 ? -40.689 -9.241 32.528 1.00 90.06 476 ASN A C 1
ATOM 3790 O O . ASN A 1 476 ? -41.513 -9.100 33.429 1.00 90.06 476 ASN A O 1
ATOM 3794 N N . LEU A 1 477 ? -39.609 -10.018 32.652 1.00 86.69 477 LEU A N 1
ATOM 3795 C CA . LEU A 1 477 ? -39.309 -10.785 33.858 1.00 86.69 477 LEU A CA 1
ATOM 3796 C C . LEU A 1 477 ? -39.095 -9.875 35.076 1.00 86.69 477 LEU A C 1
ATOM 3798 O O . LEU A 1 477 ? -39.719 -10.080 36.116 1.00 86.69 477 LEU A O 1
ATOM 3802 N N . TYR A 1 478 ? -38.245 -8.850 34.964 1.00 88.94 478 TYR A N 1
ATOM 3803 C CA . TYR A 1 478 ? -37.986 -7.928 36.073 1.00 88.94 478 TYR A CA 1
ATOM 3804 C C . TYR A 1 478 ? -39.213 -7.102 36.437 1.00 88.94 478 TYR A C 1
ATOM 3806 O O . TYR A 1 478 ? -39.465 -6.872 37.617 1.00 88.94 478 TYR A O 1
ATOM 3814 N N . ARG A 1 479 ? -40.024 -6.705 35.452 1.00 91.31 479 ARG A N 1
ATOM 3815 C CA . ARG A 1 479 ? -41.282 -6.004 35.709 1.00 91.31 479 ARG A CA 1
ATOM 3816 C C . ARG A 1 479 ? -42.292 -6.904 36.417 1.00 91.31 479 ARG A C 1
ATOM 3818 O O . ARG A 1 479 ? -42.913 -6.451 37.372 1.00 91.31 479 ARG A O 1
ATOM 3825 N N . GLN A 1 480 ? -42.419 -8.168 36.009 1.00 89.44 480 GLN A N 1
ATOM 3826 C CA . GLN A 1 480 ? -43.253 -9.147 36.713 1.00 89.44 480 GLN A CA 1
ATOM 3827 C C . GLN A 1 480 ? -42.786 -9.331 38.158 1.00 89.44 480 GLN A C 1
ATOM 3829 O O . GLN A 1 480 ? -43.607 -9.249 39.064 1.00 89.44 480 GLN A O 1
ATOM 3834 N N . ARG A 1 481 ? -41.478 -9.490 38.393 1.00 86.38 481 ARG A N 1
ATOM 3835 C CA . ARG A 1 481 ? -40.919 -9.630 39.747 1.00 86.38 481 ARG A CA 1
ATOM 3836 C C . ARG A 1 481 ? -41.118 -8.382 40.601 1.00 86.38 481 ARG A C 1
ATOM 3838 O O . ARG A 1 481 ? -41.520 -8.501 41.751 1.00 86.38 481 ARG A O 1
ATOM 3845 N N . GLY A 1 482 ? -40.881 -7.197 40.040 1.00 86.94 482 GLY A N 1
ATOM 3846 C CA . GLY A 1 482 ? -41.103 -5.926 40.728 1.00 86.94 482 GLY A CA 1
ATOM 3847 C C . GLY A 1 482 ? -42.563 -5.748 41.146 1.00 86.94 482 GLY A C 1
ATOM 3848 O O . GLY A 1 482 ? -42.826 -5.388 42.288 1.00 86.94 482 GLY A O 1
ATOM 3849 N N . ILE A 1 483 ? -43.511 -6.080 40.260 1.00 86.69 483 ILE A N 1
ATOM 3850 C CA . ILE A 1 483 ? -44.946 -6.059 40.579 1.00 86.69 483 ILE A CA 1
ATOM 3851 C C . ILE A 1 483 ? -45.273 -7.106 41.643 1.00 86.69 483 ILE A C 1
ATOM 3853 O O . ILE A 1 483 ? -45.899 -6.764 42.636 1.00 86.69 483 ILE A O 1
ATOM 3857 N N . GLN A 1 484 ? -44.816 -8.352 41.482 1.00 84.75 484 GLN A N 1
ATOM 3858 C CA . GLN A 1 484 ? -45.077 -9.419 42.449 1.00 84.75 484 GLN A CA 1
ATOM 3859 C C . GLN A 1 484 ? -44.575 -9.044 43.848 1.00 84.75 484 GLN A C 1
ATOM 3861 O O . GLN A 1 484 ? -45.336 -9.161 44.802 1.00 84.75 484 GLN A O 1
ATOM 3866 N N . LEU A 1 485 ? -43.347 -8.528 43.971 1.00 83.50 485 LEU A N 1
ATOM 3867 C CA . LEU A 1 485 ? -42.776 -8.072 45.243 1.00 83.50 485 LEU A CA 1
ATOM 3868 C C . LEU A 1 485 ? -43.535 -6.878 45.831 1.00 83.50 485 LEU A C 1
ATOM 3870 O O . LEU A 1 485 ? -43.777 -6.860 47.034 1.00 83.50 485 LEU A O 1
ATOM 3874 N N . ALA A 1 486 ? -43.953 -5.921 44.996 1.00 83.88 486 ALA A N 1
ATOM 3875 C CA . ALA A 1 486 ? -44.772 -4.793 45.437 1.00 83.88 486 ALA A CA 1
ATOM 3876 C C . ALA A 1 486 ? -46.161 -5.236 45.932 1.00 83.88 486 ALA A C 1
ATOM 3878 O O . ALA A 1 486 ? -46.700 -4.642 46.860 1.00 83.88 486 ALA A O 1
ATOM 3879 N N . THR A 1 487 ? -46.738 -6.283 45.333 1.00 84.25 487 THR A N 1
ATOM 3880 C CA . THR A 1 487 ? -48.062 -6.803 45.710 1.00 84.25 487 THR A CA 1
ATOM 3881 C C . THR A 1 487 ? -48.023 -7.811 46.857 1.00 84.25 487 THR A C 1
ATOM 3883 O O . THR A 1 487 ? -49.007 -7.943 47.570 1.00 84.25 487 THR A O 1
ATOM 3886 N N . ILE A 1 488 ? -46.906 -8.514 47.067 1.00 81.69 488 ILE A N 1
ATOM 3887 C CA . ILE A 1 488 ? -46.791 -9.586 48.066 1.00 81.69 488 ILE A CA 1
ATOM 3888 C C . ILE A 1 488 ? -46.930 -9.064 49.496 1.00 81.69 488 ILE A C 1
ATOM 3890 O O . ILE A 1 488 ? -47.548 -9.743 50.310 1.00 81.69 488 ILE A O 1
ATOM 3894 N N . SER A 1 489 ? -46.385 -7.885 49.810 1.00 76.50 489 SER A N 1
ATOM 3895 C CA . SER A 1 489 ? -46.434 -7.349 51.178 1.00 76.50 489 SER A CA 1
ATOM 3896 C C . SER A 1 489 ? -47.878 -7.123 51.664 1.00 76.50 489 SER A C 1
ATOM 3898 O O . SER A 1 489 ? -48.219 -7.721 52.683 1.00 76.50 489 SER A O 1
ATOM 3900 N N . PRO A 1 490 ? -48.757 -6.420 50.915 1.00 80.56 490 PRO A N 1
ATOM 3901 C CA . PRO A 1 490 ? -50.177 -6.311 51.268 1.00 80.56 490 PRO A CA 1
ATOM 3902 C C . PRO A 1 490 ? -50.893 -7.661 51.443 1.00 80.56 490 PRO A C 1
ATOM 3904 O O . PRO A 1 490 ? -51.618 -7.849 52.410 1.00 80.56 490 PRO A O 1
ATOM 3907 N N . TYR A 1 491 ? -50.660 -8.634 50.552 1.00 80.19 491 TYR A N 1
ATOM 3908 C CA . TYR A 1 491 ? -51.311 -9.952 50.650 1.00 80.19 491 TYR A CA 1
ATOM 3909 C C . TYR A 1 491 ? -50.819 -10.787 51.842 1.00 80.19 491 TYR A C 1
ATOM 3911 O O . TYR A 1 491 ? -51.568 -11.585 52.397 1.00 80.19 491 TYR A O 1
ATOM 3919 N N . LEU A 1 492 ? -49.554 -10.636 52.242 1.00 79.81 492 LEU A N 1
ATOM 3920 C CA . LEU A 1 492 ? -48.988 -11.359 53.382 1.00 79.81 492 LEU A CA 1
ATOM 3921 C C . LEU A 1 492 ? -49.450 -10.799 54.731 1.00 79.81 492 LEU A C 1
ATOM 3923 O O . LEU A 1 492 ? -49.401 -11.524 55.727 1.00 79.81 492 LEU A O 1
ATOM 3927 N N . GLU A 1 493 ? -49.860 -9.531 54.779 1.00 81.50 493 GLU A N 1
ATOM 3928 C CA . GLU A 1 493 ? -50.362 -8.876 55.990 1.00 81.50 493 GLU A CA 1
ATOM 3929 C C . GLU A 1 493 ? -51.724 -9.429 56.434 1.00 81.50 493 GLU A C 1
ATOM 3931 O O . GLU A 1 493 ? -51.964 -9.516 57.638 1.00 81.50 493 GLU A O 1
ATOM 3936 N N . GLU A 1 494 ? -52.549 -9.906 55.496 1.00 81.56 494 GLU A N 1
ATOM 3937 C CA . GLU A 1 494 ? -53.868 -10.508 55.760 1.00 81.56 494 GLU A CA 1
ATOM 3938 C C . GLU A 1 494 ? -53.803 -11.953 56.299 1.00 81.56 494 GLU A C 1
ATOM 3940 O O . GLU A 1 494 ? -54.805 -12.477 56.783 1.00 81.56 494 GLU A O 1
ATOM 3945 N N . LEU A 1 495 ? -52.634 -12.604 56.242 1.00 82.56 495 LEU A N 1
ATOM 3946 C CA . LEU A 1 495 ? -52.445 -14.010 56.626 1.00 82.56 495 LEU A CA 1
ATOM 3947 C C . LEU A 1 495 ? -51.894 -14.176 58.050 1.00 82.56 495 LEU A C 1
ATOM 3949 O O . LEU A 1 495 ? -51.134 -13.331 58.545 1.00 82.56 495 LEU A O 1
ATOM 3953 N N . GLU A 1 496 ? -52.213 -15.314 58.677 1.00 81.94 496 GLU A N 1
ATOM 3954 C CA . GLU A 1 496 ? -51.695 -15.701 59.994 1.00 81.94 496 GLU A CA 1
ATOM 3955 C C . GLU A 1 496 ? -50.159 -15.825 59.998 1.00 81.94 496 GLU A C 1
ATOM 3957 O O . GLU A 1 496 ? -49.510 -16.108 58.984 1.00 81.94 496 GLU A O 1
ATOM 3962 N N . LYS A 1 497 ? -49.541 -15.596 61.166 1.00 77.88 497 LYS A N 1
ATOM 3963 C CA . LYS A 1 497 ? -48.080 -15.432 61.302 1.00 77.88 497 LYS A CA 1
ATOM 3964 C C . LYS A 1 497 ? -47.294 -16.676 60.850 1.00 77.88 497 LYS A C 1
ATOM 3966 O O . LYS A 1 497 ? -46.194 -16.532 60.312 1.00 77.88 497 LYS A O 1
ATOM 3971 N N . GLU A 1 498 ? -47.857 -17.873 61.026 1.00 79.19 498 GLU A N 1
ATOM 3972 C CA . GLU A 1 498 ? -47.245 -19.148 60.619 1.00 79.19 498 GLU A CA 1
ATOM 3973 C C . GLU A 1 498 ? -47.301 -19.368 59.098 1.00 79.19 498 GLU A C 1
ATOM 3975 O O . GLU A 1 498 ? -46.276 -19.668 58.475 1.00 79.19 498 GLU A O 1
ATOM 3980 N N . GLU A 1 499 ? -48.455 -19.124 58.470 1.00 80.50 499 GLU A N 1
ATOM 3981 C CA . GLU A 1 499 ? -48.633 -19.233 57.014 1.00 80.50 499 GLU A CA 1
ATOM 3982 C C . GLU A 1 499 ? -47.782 -18.200 56.266 1.00 80.50 499 GLU A C 1
ATOM 3984 O O . GLU A 1 499 ? -47.139 -18.508 55.258 1.00 80.50 499 GLU A O 1
ATOM 3989 N N . ARG A 1 500 ? -47.665 -16.990 56.825 1.00 79.81 500 ARG A N 1
ATOM 3990 C CA . ARG A 1 500 ? -46.787 -15.928 56.321 1.00 79.81 500 ARG A CA 1
ATOM 3991 C C . ARG A 1 500 ? -45.326 -16.372 56.249 1.00 79.81 500 ARG A C 1
ATOM 3993 O O . ARG A 1 500 ? -44.635 -16.059 55.278 1.00 79.81 500 ARG A O 1
ATOM 4000 N N . ALA A 1 501 ? -44.831 -17.084 57.262 1.00 79.12 501 ALA A N 1
ATOM 4001 C CA . ALA A 1 501 ? -43.455 -17.577 57.289 1.00 79.12 501 ALA A CA 1
ATOM 4002 C C . ALA A 1 501 ? -43.224 -18.692 56.252 1.00 79.12 501 ALA A C 1
ATOM 4004 O O . ALA A 1 501 ? -42.191 -18.697 55.573 1.00 79.12 501 ALA A O 1
ATOM 4005 N N . ALA A 1 502 ? -44.196 -19.596 56.083 1.00 83.06 502 ALA A N 1
ATOM 4006 C CA . ALA A 1 502 ? -44.148 -20.658 55.079 1.00 83.06 502 ALA A CA 1
ATOM 4007 C C . ALA A 1 502 ? -44.136 -20.094 53.647 1.00 83.06 502 ALA A C 1
ATOM 4009 O O . ALA A 1 502 ? -43.248 -20.433 52.860 1.00 83.06 502 ALA A O 1
ATOM 4010 N N . ILE A 1 503 ? -45.041 -19.158 53.343 1.00 81.88 503 ILE A N 1
ATOM 4011 C CA . ILE A 1 503 ? -45.127 -18.513 52.026 1.00 81.88 503 ILE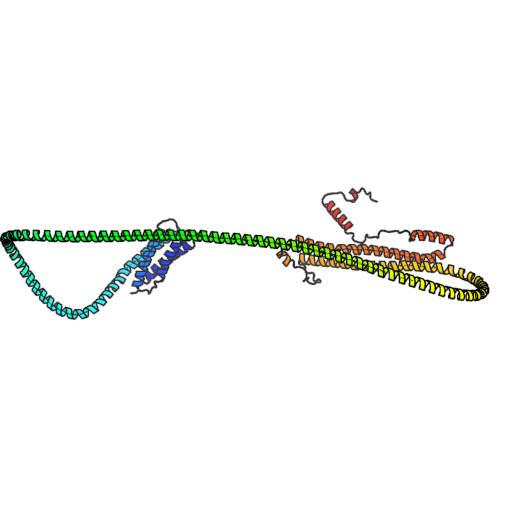 A CA 1
ATOM 4012 C C . ILE A 1 503 ? -43.868 -17.687 51.747 1.00 81.88 503 ILE A C 1
ATOM 4014 O O . ILE A 1 503 ? -43.309 -17.779 50.657 1.00 81.88 503 ILE A O 1
ATOM 4018 N N . LYS A 1 504 ? -43.331 -16.947 52.729 1.00 81.75 504 LYS A N 1
ATOM 4019 C CA . LYS A 1 504 ? -42.045 -16.240 52.569 1.00 81.75 504 LYS A CA 1
ATOM 4020 C C . LYS A 1 504 ? -40.907 -17.193 52.185 1.00 81.75 504 LYS A C 1
ATOM 4022 O O . LYS A 1 504 ? -40.117 -16.862 51.303 1.00 81.75 504 LYS A O 1
ATOM 4027 N N . LYS A 1 505 ? -40.828 -18.382 52.793 1.00 83.00 505 LYS A N 1
ATOM 4028 C CA . LYS A 1 505 ? -39.807 -19.393 52.465 1.00 83.00 505 LYS A CA 1
ATOM 4029 C C . LYS A 1 505 ? -39.947 -19.910 51.029 1.00 83.00 505 LYS A C 1
ATOM 4031 O O . LYS A 1 505 ? -38.940 -20.091 50.342 1.00 83.00 505 LYS A O 1
ATOM 4036 N N . GLU A 1 506 ? -41.175 -20.127 50.569 1.00 80.88 506 GLU A N 1
ATOM 4037 C CA . GLU A 1 506 ? -41.459 -20.560 49.198 1.00 80.88 506 GLU A CA 1
ATOM 4038 C C . GLU A 1 506 ? -41.183 -19.454 48.169 1.00 80.88 506 GLU A C 1
ATOM 4040 O O . GLU A 1 506 ? -40.527 -19.702 47.156 1.00 80.88 506 GLU A O 1
ATOM 4045 N N . LEU A 1 507 ? -41.573 -18.213 48.470 1.00 79.19 507 LEU A N 1
ATOM 4046 C CA . LEU A 1 507 ? -41.289 -17.041 47.645 1.00 79.19 507 LEU A CA 1
ATOM 4047 C C . LEU A 1 507 ? -39.785 -16.817 47.496 1.00 79.19 507 LEU A C 1
ATOM 4049 O O . LEU A 1 507 ? -39.308 -16.658 46.377 1.00 79.19 507 LEU A O 1
ATOM 4053 N N . VAL A 1 508 ? -39.014 -16.881 48.586 1.00 79.31 508 VAL A N 1
ATOM 4054 C CA . VAL A 1 508 ? -37.544 -16.803 48.526 1.00 79.31 508 VAL A CA 1
ATOM 4055 C C . VAL A 1 508 ? -36.996 -17.901 47.607 1.00 79.31 508 VAL A C 1
ATOM 4057 O O . VAL A 1 508 ? -36.201 -17.622 46.712 1.00 79.31 508 VAL A O 1
ATOM 4060 N N . LYS A 1 509 ? -37.475 -19.142 47.734 1.00 79.75 509 LYS A N 1
ATOM 4061 C CA . LYS A 1 509 ? -37.047 -20.238 46.854 1.00 79.75 509 LYS A CA 1
ATOM 4062 C C . LYS A 1 509 ? -37.400 -19.990 45.380 1.00 79.75 509 LYS A C 1
ATOM 4064 O O . LYS A 1 509 ? -36.613 -20.354 44.511 1.00 79.75 509 LYS A O 1
ATOM 4069 N N . SER A 1 510 ? -38.541 -19.365 45.090 1.00 77.44 510 SER A N 1
ATOM 4070 C CA . SER A 1 510 ? -38.984 -19.056 43.724 1.00 77.44 510 SER A CA 1
ATOM 4071 C C . SER A 1 510 ? -38.288 -17.830 43.116 1.00 77.44 510 SER A C 1
ATOM 4073 O O . SER A 1 510 ? -37.985 -17.830 41.924 1.00 77.44 510 SER A O 1
ATOM 4075 N N . PHE A 1 511 ? -38.025 -16.780 43.899 1.00 73.25 511 PHE A N 1
ATOM 4076 C CA . PHE A 1 511 ? -37.394 -15.544 43.419 1.00 73.25 511 PHE A CA 1
ATOM 4077 C C . PHE A 1 511 ? -35.880 -15.678 43.249 1.00 73.25 511 PHE A C 1
ATOM 4079 O O . PHE A 1 511 ? -35.323 -15.094 42.317 1.00 73.25 511 PHE A O 1
ATOM 4086 N N . PHE A 1 512 ? -35.224 -16.456 44.118 1.00 72.81 512 PHE A N 1
ATOM 4087 C CA . PHE A 1 512 ? -33.771 -16.640 44.098 1.00 72.81 512 PHE A CA 1
ATOM 4088 C C . PHE A 1 512 ? -33.307 -17.881 43.325 1.00 72.81 512 PHE A C 1
ATOM 4090 O O . PHE A 1 512 ? -32.114 -18.004 43.048 1.00 72.81 512 PHE A O 1
ATOM 4097 N N . ASN A 1 513 ? -34.211 -18.771 42.900 1.00 72.38 513 ASN A N 1
ATOM 4098 C CA . ASN A 1 513 ? -33.864 -19.743 41.867 1.00 72.38 513 ASN A CA 1
ATOM 4099 C C . ASN A 1 513 ? -33.790 -19.031 40.513 1.00 72.38 513 ASN A C 1
ATOM 4101 O O . ASN A 1 513 ? -34.789 -18.544 39.979 1.00 72.38 513 ASN A O 1
ATOM 4105 N N . PHE A 1 514 ? -32.586 -18.977 39.945 1.00 58.81 514 PHE A N 1
ATOM 4106 C CA . PHE A 1 514 ? -32.337 -18.464 38.602 1.00 58.81 514 PHE A CA 1
ATOM 4107 C C . PHE A 1 514 ? -33.016 -19.362 37.559 1.00 58.81 514 PHE A C 1
ATOM 4109 O O . PHE A 1 514 ? -32.415 -20.277 37.001 1.00 58.81 514 PHE A O 1
ATOM 4116 N N . HIS A 1 515 ? -34.294 -19.108 37.290 1.00 60.09 515 HIS A N 1
ATOM 4117 C CA . HIS A 1 515 ? -34.959 -19.632 36.108 1.00 60.09 515 HIS A CA 1
ATOM 4118 C C . HIS A 1 515 ? -34.482 -18.833 34.896 1.00 60.09 515 HIS A C 1
ATOM 4120 O O . HIS A 1 515 ? -35.063 -17.811 34.538 1.00 60.09 515 HIS A O 1
ATOM 4126 N N . ASP A 1 516 ? -33.397 -19.306 34.286 1.00 55.19 516 ASP A N 1
ATOM 4127 C CA . ASP A 1 516 ? -32.882 -18.822 33.007 1.00 55.19 516 ASP A CA 1
ATOM 4128 C C . ASP A 1 516 ? -33.782 -19.360 31.880 1.00 55.19 516 ASP A C 1
ATOM 4130 O O . ASP A 1 516 ? -33.455 -20.287 31.131 1.00 55.19 516 ASP A O 1
ATOM 4134 N N . GLY A 1 517 ? -35.021 -18.862 31.853 1.00 60.38 517 GLY A N 1
ATOM 4135 C CA . GLY A 1 517 ? -35.959 -19.133 30.778 1.00 60.38 517 GLY A CA 1
ATOM 4136 C C . GLY A 1 517 ? -35.342 -18.626 29.482 1.00 60.38 517 GLY A C 1
ATOM 4137 O O . GLY A 1 517 ? -35.112 -17.431 29.327 1.00 60.38 517 GLY A O 1
ATOM 4138 N N . LYS A 1 518 ? -35.029 -19.535 28.555 1.00 58.12 518 LYS A N 1
ATOM 4139 C CA . LYS A 1 518 ? -34.514 -19.154 27.236 1.00 58.12 518 LYS A CA 1
ATOM 4140 C C . LYS A 1 518 ? -35.492 -18.160 26.610 1.00 58.12 518 LYS A C 1
ATOM 4142 O O . LYS A 1 518 ? -36.673 -18.478 26.485 1.00 58.12 518 LYS A O 1
ATOM 4147 N N . ALA A 1 519 ? -34.994 -16.981 26.237 1.00 60.41 519 ALA A N 1
ATOM 4148 C CA . ALA A 1 519 ? -35.806 -15.938 25.627 1.00 60.41 519 ALA A CA 1
ATOM 4149 C C . ALA A 1 519 ? -36.582 -16.498 24.424 1.00 60.41 519 ALA A C 1
ATOM 4151 O O . ALA A 1 519 ? -36.017 -17.212 23.585 1.00 60.41 519 ALA A O 1
ATOM 4152 N N . ASP A 1 520 ? -37.873 -16.172 24.351 1.00 56.25 520 ASP A N 1
ATOM 4153 C CA . ASP A 1 520 ? -38.713 -16.536 23.216 1.00 56.25 520 ASP A CA 1
ATOM 4154 C C . ASP A 1 520 ? -38.253 -15.753 21.979 1.00 56.25 520 ASP A C 1
ATOM 4156 O O . ASP A 1 520 ? -38.579 -14.585 21.776 1.00 56.25 520 ASP A O 1
ATOM 4160 N N . THR A 1 521 ? -37.395 -16.397 21.193 1.00 58.56 521 THR A N 1
ATOM 4161 C CA . THR A 1 521 ? -36.780 -15.848 19.978 1.00 58.56 521 THR A CA 1
ATOM 4162 C C . THR A 1 521 ? -37.515 -16.300 18.719 1.00 58.56 521 THR A C 1
ATOM 4164 O O . THR A 1 521 ? -37.018 -16.085 17.619 1.00 58.56 521 THR A O 1
ATOM 4167 N N . GLN A 1 522 ? -38.708 -16.897 18.841 1.00 62.50 522 GLN A N 1
ATOM 4168 C CA . GLN A 1 522 ? -39.456 -17.414 17.688 1.00 62.50 522 GLN A CA 1
ATOM 4169 C C . GLN A 1 522 ? -39.825 -16.326 16.670 1.00 62.50 522 GLN A C 1
ATOM 4171 O O . GLN A 1 522 ? -39.856 -16.611 15.475 1.00 62.50 522 GLN A O 1
ATOM 4176 N N . ASN A 1 523 ? -40.027 -15.088 17.131 1.00 63.47 523 ASN A N 1
ATOM 4177 C CA . ASN A 1 523 ? -40.379 -13.943 16.286 1.00 63.47 523 ASN A CA 1
ATOM 4178 C C . ASN A 1 523 ? -39.161 -13.193 15.712 1.00 63.47 523 ASN A C 1
ATOM 4180 O O . ASN A 1 523 ? -39.348 -12.206 15.001 1.00 63.47 523 ASN A O 1
ATOM 4184 N N . VAL A 1 524 ? -37.929 -13.614 16.025 1.00 63.47 524 VAL A N 1
ATOM 4185 C CA . VAL A 1 524 ? -36.712 -13.045 15.430 1.00 63.47 524 VAL A CA 1
ATOM 4186 C C . VAL A 1 524 ? -36.228 -13.988 14.326 1.00 63.47 524 VAL A C 1
ATOM 4188 O O . VAL A 1 524 ? -36.090 -15.182 14.593 1.00 63.47 524 VAL A O 1
ATOM 4191 N N . PRO A 1 525 ? -35.951 -13.490 13.106 1.00 61.31 525 PRO A N 1
ATOM 4192 C CA . PRO A 1 525 ? -35.376 -14.301 12.037 1.00 61.31 525 PRO A CA 1
ATOM 4193 C C . PRO A 1 525 ? -34.079 -14.968 12.509 1.00 61.31 525 PRO A C 1
ATOM 4195 O O . PRO A 1 525 ? -33.094 -14.291 12.812 1.00 61.31 525 PRO A O 1
ATOM 4198 N N . ASP A 1 526 ? -34.075 -16.297 12.607 1.00 66.81 526 ASP A N 1
ATOM 4199 C CA . ASP A 1 526 ? -32.879 -17.061 12.949 1.00 66.81 526 ASP A CA 1
ATOM 4200 C C . ASP A 1 526 ? -32.258 -17.544 11.647 1.00 66.81 526 ASP A C 1
ATOM 4202 O O . ASP A 1 526 ? -32.549 -18.637 11.169 1.00 66.81 526 ASP A O 1
ATOM 4206 N N . PHE A 1 527 ? -31.386 -16.714 11.074 1.00 66.69 527 PHE A N 1
ATOM 4207 C CA . PHE A 1 527 ? -30.729 -17.004 9.803 1.00 66.69 527 PHE A CA 1
ATOM 4208 C C . PHE A 1 527 ? -30.071 -18.388 9.777 1.00 66.69 527 PHE A C 1
ATOM 4210 O O . PHE A 1 527 ? -30.086 -19.040 8.743 1.00 66.69 527 PHE A O 1
ATOM 4217 N N . LEU A 1 528 ? -29.525 -18.887 10.892 1.00 66.50 528 LEU A N 1
ATOM 4218 C CA . LEU A 1 528 ? -28.920 -20.221 10.919 1.00 66.50 528 LEU A CA 1
ATOM 4219 C C . LEU A 1 528 ? -29.972 -21.329 10.852 1.00 66.50 528 LEU A C 1
ATOM 4221 O O . LEU A 1 528 ? -29.738 -22.348 10.199 1.00 66.50 528 LEU A O 1
ATOM 4225 N N . ARG A 1 529 ? -31.122 -21.143 11.507 1.00 73.00 529 ARG A N 1
ATOM 4226 C CA . ARG A 1 529 ? -32.264 -22.058 11.398 1.00 73.00 529 ARG A CA 1
ATOM 4227 C C . ARG A 1 529 ? -32.852 -22.010 9.992 1.00 73.00 529 ARG A C 1
ATOM 4229 O O . ARG A 1 529 ? -32.972 -23.057 9.365 1.00 73.00 529 ARG A O 1
ATOM 4236 N N . ASP A 1 530 ? -33.114 -20.814 9.484 1.00 74.69 530 ASP A N 1
ATOM 4237 C CA . ASP A 1 530 ? -33.755 -20.585 8.192 1.00 74.69 530 ASP A CA 1
ATOM 4238 C C . ASP A 1 530 ? -32.830 -21.017 7.037 1.00 74.69 530 ASP A C 1
ATOM 4240 O O . ASP A 1 530 ? -33.271 -21.663 6.091 1.00 74.69 530 ASP A O 1
ATOM 4244 N N . MET A 1 531 ? -31.514 -20.791 7.143 1.00 69.06 531 MET A N 1
ATOM 4245 C CA . MET A 1 531 ? -30.514 -21.308 6.200 1.00 69.06 531 MET A CA 1
ATOM 4246 C C . MET A 1 531 ? -30.398 -22.832 6.289 1.00 69.06 531 MET A C 1
ATOM 4248 O O . MET A 1 531 ? -30.268 -23.493 5.265 1.00 69.06 531 MET A O 1
ATOM 4252 N N . LYS A 1 532 ? -30.468 -23.430 7.484 1.00 76.06 532 LYS A N 1
ATOM 4253 C CA . LYS A 1 532 ? -30.461 -24.894 7.639 1.00 76.06 532 LYS A CA 1
ATOM 4254 C C . LYS A 1 532 ? -31.722 -25.533 7.057 1.00 76.06 532 LYS A C 1
ATOM 4256 O O . LYS A 1 532 ? -31.631 -26.618 6.484 1.00 76.06 532 LYS A O 1
ATOM 4261 N N . GLU A 1 533 ? -32.867 -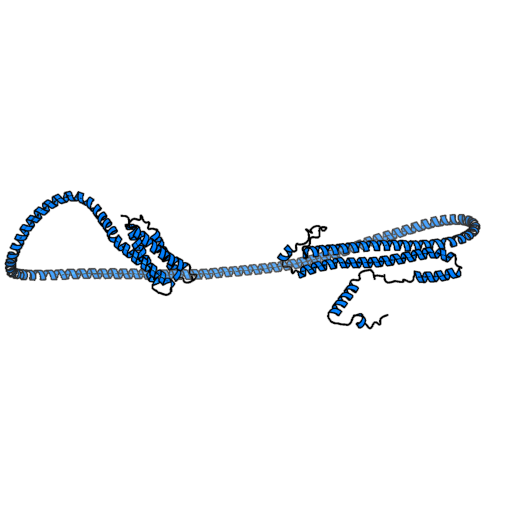24.871 7.174 1.00 79.25 533 GLU A N 1
ATOM 4262 C CA . GLU A 1 533 ? -34.115 -25.274 6.527 1.00 79.25 533 GLU A CA 1
ATOM 4263 C C . GLU A 1 533 ? -34.031 -25.105 5.011 1.00 79.25 533 GLU A C 1
ATOM 4265 O O . GLU A 1 533 ? -34.295 -26.067 4.297 1.00 79.25 533 GLU A O 1
ATOM 4270 N N . ALA A 1 534 ? -33.552 -23.967 4.506 1.00 74.19 534 ALA A N 1
ATOM 4271 C CA . ALA A 1 534 ? -33.365 -23.723 3.076 1.00 74.19 534 ALA A CA 1
ATOM 4272 C C . ALA A 1 534 ? -32.356 -24.695 2.439 1.00 74.19 534 ALA A C 1
ATOM 4274 O O . ALA A 1 534 ? -32.628 -25.272 1.388 1.00 74.19 534 ALA A O 1
ATOM 4275 N N . VAL A 1 535 ? -31.222 -24.959 3.097 1.00 74.00 535 VAL A N 1
ATOM 4276 C CA . VAL A 1 535 ? -30.248 -25.987 2.687 1.00 74.00 535 VAL A CA 1
ATOM 4277 C C . VAL A 1 535 ? -30.870 -27.380 2.781 1.00 74.00 535 VAL A C 1
ATOM 4279 O O . VAL A 1 535 ? -30.618 -28.222 1.924 1.00 74.00 535 VAL A O 1
ATOM 4282 N N . GLY A 1 536 ? -31.705 -27.634 3.790 1.00 74.44 536 GLY A N 1
ATOM 4283 C CA . GLY A 1 536 ? -32.481 -28.865 3.919 1.00 74.44 536 GLY A CA 1
ATOM 4284 C C . GLY A 1 536 ? -33.447 -29.077 2.752 1.00 74.44 536 GLY A C 1
ATOM 4285 O O . GLY A 1 536 ? -33.477 -30.172 2.195 1.00 74.44 536 GLY A O 1
ATOM 4286 N N . ILE A 1 537 ? -34.164 -28.026 2.348 1.00 75.19 537 ILE A N 1
ATOM 4287 C CA . ILE A 1 537 ? -35.096 -28.001 1.214 1.00 75.19 537 ILE A CA 1
ATOM 4288 C C . ILE A 1 537 ? -34.338 -28.171 -0.109 1.00 75.19 537 ILE A C 1
ATOM 4290 O O . ILE A 1 537 ? -34.708 -29.008 -0.930 1.00 75.19 537 ILE A O 1
ATOM 4294 N N . ALA A 1 538 ? -33.224 -27.460 -0.302 1.00 69.88 538 ALA A N 1
ATOM 4295 C CA . ALA A 1 538 ? -32.370 -27.602 -1.481 1.00 69.88 538 ALA A CA 1
ATOM 4296 C C . ALA A 1 538 ? -31.783 -29.020 -1.587 1.00 69.88 538 ALA A C 1
ATOM 4298 O O . ALA A 1 538 ? -31.765 -29.622 -2.660 1.00 69.88 538 ALA A O 1
ATOM 4299 N N . LYS A 1 539 ? -31.364 -29.604 -0.459 1.00 67.38 539 LYS A N 1
ATOM 4300 C CA . LYS A 1 539 ? -30.852 -30.978 -0.394 1.00 67.38 539 LYS A CA 1
ATOM 4301 C C . LYS A 1 539 ? -31.951 -32.026 -0.595 1.00 67.38 539 LYS A C 1
ATOM 4303 O O . LYS A 1 539 ? -31.663 -33.089 -1.143 1.00 67.38 539 LYS A O 1
ATOM 4308 N N . SER A 1 540 ? -33.192 -31.739 -0.195 1.00 69.31 540 SER A N 1
ATOM 4309 C CA . SER A 1 540 ? -34.339 -32.607 -0.482 1.00 69.31 540 SER A CA 1
ATOM 4310 C C . SER A 1 540 ? -34.832 -32.487 -1.928 1.00 69.31 540 SER A C 1
ATOM 4312 O O . SER A 1 540 ? -35.328 -33.472 -2.465 1.00 69.31 540 SER A O 1
ATOM 4314 N N . LEU A 1 541 ? -34.652 -31.328 -2.574 1.00 63.66 541 LEU A N 1
ATOM 4315 C CA . LEU A 1 541 ? -34.936 -31.110 -3.999 1.00 63.66 541 LEU A CA 1
ATOM 4316 C C . LEU A 1 541 ? -33.903 -31.795 -4.911 1.00 63.66 541 LEU A C 1
ATOM 4318 O O . LEU A 1 541 ? -34.271 -32.303 -5.963 1.00 63.66 541 LEU A O 1
ATOM 4322 N N . ASN A 1 542 ? -32.640 -31.903 -4.485 1.00 64.25 542 ASN A N 1
ATOM 4323 C CA . ASN A 1 542 ? -31.564 -32.556 -5.248 1.00 64.25 542 ASN A CA 1
ATOM 4324 C C . ASN A 1 542 ? -31.523 -34.102 -5.105 1.00 64.25 542 ASN A C 1
ATOM 4326 O O . ASN A 1 542 ? -30.474 -34.724 -5.260 1.00 64.25 542 ASN A O 1
ATOM 4330 N N . GLY A 1 543 ? -32.657 -34.740 -4.782 1.00 51.56 543 GLY A N 1
ATOM 4331 C CA . GLY A 1 543 ? -32.825 -36.199 -4.879 1.00 51.56 543 GLY A CA 1
ATOM 4332 C C . GLY A 1 543 ? -32.535 -37.036 -3.623 1.00 51.56 543 GLY A C 1
ATOM 4333 O O . GLY A 1 543 ? -32.545 -38.262 -3.707 1.00 51.56 543 GLY A O 1
ATOM 4334 N N . GLN A 1 544 ? -32.324 -36.444 -2.440 1.00 52.22 544 GLN A N 1
ATOM 4335 C CA . GLN A 1 544 ? -32.286 -37.208 -1.179 1.00 52.22 544 GLN A CA 1
ATOM 4336 C C . GLN A 1 544 ? -33.608 -37.071 -0.409 1.00 52.22 544 GLN A C 1
ATOM 4338 O O . GLN A 1 544 ? -33.761 -36.203 0.447 1.00 52.22 544 GLN A O 1
ATOM 4343 N N . THR A 1 545 ? -34.546 -37.987 -0.662 1.00 49.72 545 THR A N 1
ATOM 4344 C CA . THR A 1 545 ? -35.904 -38.094 -0.078 1.00 49.72 545 THR A CA 1
ATOM 4345 C C . THR A 1 545 ? -35.953 -38.459 1.417 1.00 49.72 545 THR A C 1
ATOM 4347 O O . THR A 1 545 ? -36.854 -39.161 1.869 1.00 49.72 545 THR A O 1
ATOM 4350 N N . LYS A 1 546 ? -35.002 -37.992 2.233 1.00 56.72 546 LYS A N 1
ATOM 4351 C CA . LYS A 1 546 ? -35.077 -38.122 3.698 1.00 56.72 546 LYS A CA 1
ATOM 4352 C C . LYS A 1 546 ? -34.904 -36.758 4.340 1.00 56.72 546 LYS A C 1
ATOM 4354 O O . LYS A 1 546 ? -33.786 -36.241 4.398 1.00 56.72 546 LYS A O 1
ATOM 4359 N N . THR A 1 547 ? -36.007 -36.207 4.840 1.00 56.47 547 THR A N 1
ATOM 4360 C CA . THR A 1 547 ? -36.021 -34.997 5.665 1.00 56.47 547 THR A CA 1
ATOM 4361 C C . THR A 1 547 ? -35.144 -35.196 6.905 1.00 56.47 547 THR A C 1
ATOM 4363 O O . THR A 1 547 ? -34.987 -36.304 7.423 1.00 56.47 547 THR A O 1
ATOM 4366 N N . VAL A 1 548 ? -34.521 -34.121 7.390 1.00 54.41 548 VAL A N 1
ATOM 4367 C CA . VAL A 1 548 ? -33.580 -34.172 8.524 1.00 54.41 548 VAL A CA 1
ATOM 4368 C C . VAL A 1 548 ? -34.242 -34.749 9.788 1.00 54.41 548 VAL A C 1
ATOM 4370 O O . VAL A 1 548 ? -33.590 -35.475 10.536 1.00 54.41 548 VAL A O 1
ATOM 4373 N N . SER A 1 549 ? -35.548 -34.538 9.986 1.00 56.69 549 SER A N 1
ATOM 4374 C CA . SER A 1 549 ? -36.317 -35.144 11.083 1.00 56.69 549 SER A CA 1
ATOM 4375 C C . SER A 1 549 ? -36.392 -36.677 11.004 1.00 56.69 549 SER A C 1
ATOM 4377 O O . SER A 1 549 ? -36.323 -37.336 12.040 1.00 56.69 549 SER A O 1
ATOM 4379 N N . GLN A 1 550 ? -36.426 -37.262 9.800 1.00 59.81 550 GLN A N 1
ATOM 4380 C CA . GLN A 1 550 ? -36.402 -38.716 9.596 1.00 59.81 550 GLN A CA 1
ATOM 4381 C C . GLN A 1 550 ? -35.006 -39.334 9.771 1.00 59.81 550 GLN A C 1
ATOM 4383 O O . GLN A 1 550 ? -34.905 -40.519 10.082 1.00 59.81 550 GLN A O 1
ATOM 4388 N N . ARG A 1 551 ? -33.917 -38.563 9.620 1.00 56.47 551 ARG A N 1
ATOM 4389 C CA . ARG A 1 551 ? -32.548 -39.068 9.863 1.00 56.47 551 ARG A CA 1
ATOM 4390 C C . ARG A 1 551 ? -32.171 -39.143 11.344 1.00 56.47 551 ARG A C 1
ATOM 4392 O O . ARG A 1 551 ? -31.276 -39.906 11.682 1.00 56.47 551 ARG A O 1
ATOM 4399 N N . PHE A 1 552 ? -32.848 -38.393 12.215 1.00 61.75 552 PHE A N 1
ATOM 4400 C CA . PHE A 1 552 ? -32.539 -38.343 13.651 1.00 61.75 552 PHE A CA 1
ATOM 4401 C C . PHE A 1 552 ? -33.471 -39.180 14.542 1.00 61.75 552 PHE A C 1
ATOM 4403 O O . PHE A 1 552 ? -33.411 -39.051 15.761 1.00 61.75 552 PHE A O 1
ATOM 4410 N N . GLY A 1 553 ? -34.337 -40.029 13.973 1.00 53.28 553 GLY A N 1
ATOM 4411 C CA . GLY A 1 553 ? -35.151 -40.976 14.750 1.00 53.28 553 GLY A CA 1
ATOM 4412 C C . GLY A 1 553 ? -36.068 -40.338 15.804 1.00 53.28 553 GLY A C 1
ATOM 4413 O O . GLY A 1 553 ? -36.519 -41.022 16.723 1.00 53.28 553 GLY A O 1
ATOM 4414 N N . ARG A 1 554 ? -36.353 -39.031 15.711 1.00 49.44 554 ARG A N 1
ATOM 4415 C CA . ARG A 1 554 ? -37.264 -38.366 16.645 1.00 49.44 554 ARG A CA 1
ATOM 4416 C C . ARG A 1 554 ? -38.695 -38.729 16.276 1.00 49.44 554 ARG A C 1
ATOM 4418 O O . ARG A 1 554 ? -39.207 -38.285 15.252 1.00 49.44 554 ARG A O 1
ATOM 4425 N N . LYS A 1 555 ? -39.329 -39.537 17.131 1.00 49.81 555 LYS A N 1
ATOM 4426 C CA . LYS A 1 555 ? -40.776 -39.757 17.097 1.00 49.81 555 LYS A CA 1
ATOM 4427 C C . LYS A 1 555 ? -41.494 -38.398 17.185 1.00 49.81 555 LYS A C 1
ATOM 4429 O O . LYS A 1 555 ? -41.061 -37.564 17.987 1.00 49.81 555 LYS A O 1
ATOM 4434 N N . PRO A 1 556 ? -42.547 -38.168 16.382 1.00 46.03 556 PRO A N 1
ATOM 4435 C CA . PRO A 1 556 ? -43.394 -36.993 16.538 1.00 46.03 556 PRO A CA 1
ATOM 4436 C C . PRO A 1 556 ? -43.988 -36.989 17.954 1.00 46.03 556 PRO A C 1
ATOM 4438 O O . PRO A 1 556 ? -44.375 -38.045 18.462 1.00 46.03 556 PRO A O 1
ATOM 4441 N N . LYS A 1 557 ? -43.968 -35.819 18.593 1.00 46.69 557 LYS A N 1
ATOM 4442 C CA . LYS A 1 557 ? -44.738 -35.545 19.808 1.00 46.69 557 LYS A CA 1
ATOM 4443 C C . LYS A 1 557 ? -46.094 -34.996 19.417 1.00 46.69 557 LYS A C 1
ATOM 4445 O O . LYS A 1 557 ? -46.109 -34.195 18.456 1.00 46.69 557 LYS A O 1
#

Radius of gyration: 75.83 Å; Cα contacts (8 Å, |Δi|>4): 207; chains: 1; bounding box: 138×81×223 Å